Protein AF-0000000067865028 (afdb_homodimer)

Foldseek 3Di:
DWQKWWAQFWAWDDDPDIATQAGGETDTDHFLFFEEEAEDPSLCPVVVLCCRLVVDPTPDTWMDGRNDTPPPDDPVRSLVCNLQAEFEAEQVLPADQVAFLLVSLCVSVVVVVDDDDPVLSVLSCVLCVLLPNNVRRRPGCVPDDPLNSLSSSVSSRCSNPHQEYEYEASCVPDDPVSVVVVLVSVVVCSVVSSHHYYYYDHDVVSRLVGQWYWYGGSNYTDDIDGD/DWQKWWAQFWAWDDDPDIATQAGGETDTDHFLFFAEEAEDPSLCPVVVLCCRLVVDPTPDTWMDGRNDTPPPDDPVRSLVCNLQAEFEAEQVLPADQVAFLLVSLCVSVVVVVDDDDPVLSVLSCVLCVLLPNNVRRRPGCVPDDPLNSLSSSVSSRCSNPHQEYEYEASCVPHDPVSVVVVLVSVVVCSVVSSHHYYYYDHDVVSRLVGQWYWYGGSNYTDDIDGD

pLDDT: mean 95.19, std 3.6, range [80.69, 98.75]

Sequence (454 aa):
MSALELKNITKVYGEKVKTKVLNNTDLTINEGEFVSIIGQSGSGKSTLLNIMGTLSKGSSGTLYINGINVEGMNKNELADLRNSELGFIFQFHYLLPEFTVIENILMPYSISGKKVNKEILERANELIDLVGLTKVKNNMATDLSGGQQQRAAIARALINSPKIILADEPTGNLDSNTTNDIYNLLRDINKKYNTTFVIITHDNRIAEKADRVIEVLDGNIIKDYLNMSALELKNITKVYGEKVKTKVLNNTDLTINEGEFVSIIGQSGSGKSTLLNIMGTLSKGSSGTLYINGINVEGMNKNELADLRNSELGFIFQFHYLLPEFTVIENILMPYSISGKKVNKEILERANELIDLVGLTKVKNNMATDLSGGQQQRAAIARALINSPKIILADEPTGNLDSNTTNDIYNLLRDINKKYNTTFVIITHDNRIAEKADRVIEVLDGNIIKDYLN

Nearest PDB structures (foldseek):
  2olj-assembly1_A  TM=9.353E-01  e=1.649E-23  Geobacillus stearothermophilus
  4yms-assembly1_J  TM=9.196E-01  e=3.882E-22  Caldanaerobacter subterraneus subsp. tengcongensis MB4
  4wbs-assembly2_B  TM=8.654E-01  e=1.212E-18  Paraburkholderia phymatum STM815
  6hs3-assembly1_B  TM=8.437E-01  e=6.061E-18  Burkholderia pseudomallei
  1jj7-assembly1_A  TM=8.089E-01  e=1.670E-17  Homo sapiens

InterPro domains:
  IPR003439 ABC transporter-like, ATP-binding domain [PF00005] (22-171)
  IPR003439 ABC transporter-like, ATP-binding domain [PS50893] (4-226)
  IPR003593 AAA+ ATPase domain [SM00382] (31-220)
  IPR017871 ABC transporter-like, conserved site [PS00211] (144-158)
  IPR017911 MacB-like, ATP-binding domain [cd03255] (4-221)
  IPR027417 P-loop containing nucleoside triphosphate hydrolase [G3DSA:3.40.50.300] (1-225)
  IPR027417 P-loop containing nucleoside triphosphate hydrolase [SSF52540] (4-223)

Organism: NCBI:txid29363

Secondary structure (DSSP, 8-state):
-EEEEEEEEEEEE-SSS-EEEEEEEEEEEETT-EEEEEE-TTSSHHHHHHHHTTSS--SEEEEEETTEE-TT--HHHHHHHHHHHEEEEETT----TTSBHHHHHHHHHHHTT----HHHHHHHHHHHHHTT-GGGTTSBGGGS-HHHHHHHHHHHHHTT--SEEEEESTTTTS-HHHHHHHHHHHHHHHHHH--EEEEE-S-HHHHTTSSEEEEEETTEEEEEEE-/-EEEEEEEEEEEE-SSS-EEEEEEEEEEEETT-EEEEEE-TTSSHHHHHHHHTTSS--SEEEEEETTEE-TT--HHHHHHHHHHHEEEEETT----TTSBHHHHHHHHHHHTT----HHHHHHHHHHHHHTT-GGGTTSBGGGS-HHHHHHHHHHHHHTT--SEEEEESTTTTS-HHHHHHHHHHHHHHHHHH--EEEEE-S-HHHHTTSSEEEEEETTEEEEEEE-

Radius of gyration: 22.9 Å; Cα contacts (8 Å, |Δi|>4): 956; chains: 2; bounding box: 56×66×49 Å

Structure (mmCIF, N/CA/C/O backbone):
data_AF-0000000067865028-model_v1
#
loop_
_entity.id
_entity.type
_entity.pdbx_description
1 polymer 'Lipoprotein ABC transporter ATP-binding protein'
#
loop_
_atom_site.group_PDB
_atom_site.id
_atom_site.type_symbol
_atom_site.label_atom_id
_atom_site.label_alt_id
_atom_site.label_comp_id
_atom_site.label_asym_id
_atom_site.label_entity_id
_atom_site.label_seq_id
_atom_site.pdbx_PDB_ins_code
_atom_site.Cartn_x
_atom_site.Cartn_y
_atom_site.Cartn_z
_atom_site.occupancy
_atom_site.B_iso_or_equiv
_atom_site.auth_seq_id
_atom_site.auth_comp_id
_atom_site.auth_asym_id
_atom_site.auth_atom_id
_atom_site.pdbx_PDB_model_num
ATOM 1 N N . MET A 1 1 ? 1.889 -25.969 -21.438 1 91.56 1 MET A N 1
ATOM 2 C CA . MET A 1 1 ? 3.172 -25.297 -21.234 1 91.56 1 MET A CA 1
ATOM 3 C C . MET A 1 1 ? 3.324 -24.812 -19.797 1 91.56 1 MET A C 1
ATOM 5 O O . MET A 1 1 ? 2.336 -24.469 -19.156 1 91.56 1 MET A O 1
ATOM 9 N N . SER A 1 2 ? 4.547 -24.906 -19.297 1 96.69 2 SER A N 1
ATOM 10 C CA . SER A 1 2 ? 4.777 -24.547 -17.906 1 96.69 2 SER A CA 1
ATOM 11 C C . SER A 1 2 ? 4.758 -23.031 -17.703 1 96.69 2 SER A C 1
ATOM 13 O O .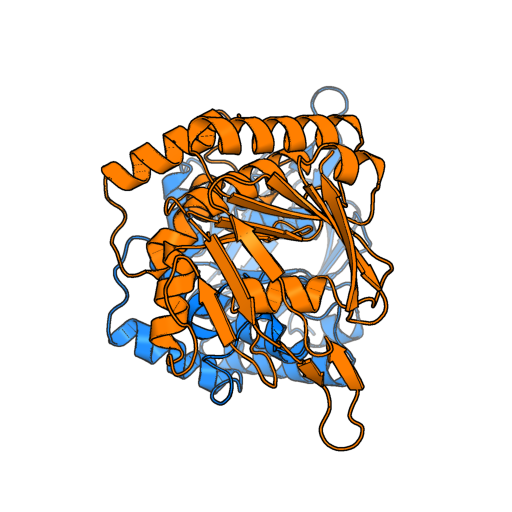 SER A 1 2 ? 5.367 -22.297 -18.484 1 96.69 2 SER A O 1
ATOM 15 N N . ALA A 1 3 ? 3.963 -22.641 -16.812 1 98.12 3 ALA A N 1
ATOM 16 C CA . ALA A 1 3 ? 3.955 -21.219 -16.438 1 98.12 3 ALA A CA 1
ATOM 17 C C . ALA A 1 3 ? 5.066 -20.906 -15.445 1 98.12 3 ALA A C 1
ATOM 19 O O . ALA A 1 3 ? 5.742 -19.875 -15.562 1 98.12 3 ALA A O 1
ATOM 20 N N . LEU A 1 4 ? 5.246 -21.828 -14.477 1 98.44 4 LEU A N 1
ATOM 21 C CA . LEU A 1 4 ? 6.285 -21.734 -13.461 1 98.44 4 LEU A CA 1
ATOM 22 C C . LEU A 1 4 ? 7.031 -23.062 -13.328 1 98.44 4 LEU A C 1
ATOM 24 O O . LEU A 1 4 ? 6.414 -24.125 -13.344 1 98.44 4 LEU A O 1
ATOM 28 N N . GLU A 1 5 ? 8.328 -22.938 -13.289 1 98.44 5 GLU A N 1
ATOM 29 C CA . GLU A 1 5 ? 9.148 -24.109 -13.031 1 98.44 5 GLU A CA 1
ATOM 30 C C . GLU A 1 5 ? 10.242 -23.812 -12.016 1 98.44 5 GLU A C 1
ATOM 32 O O . GLU A 1 5 ? 11.102 -22.969 -12.258 1 98.44 5 GLU A O 1
ATOM 37 N N . LEU A 1 6 ? 10.18 -24.453 -10.898 1 98 6 LEU A N 1
ATOM 38 C CA . LEU A 1 6 ? 11.227 -24.438 -9.883 1 98 6 LEU A CA 1
ATOM 39 C C . LEU A 1 6 ? 12.055 -25.719 -9.93 1 98 6 LEU A C 1
ATOM 41 O O . LEU A 1 6 ? 11.508 -26.812 -9.875 1 98 6 LEU A O 1
ATOM 45 N N . LYS A 1 7 ? 13.289 -25.531 -10.078 1 97.81 7 LYS A N 1
ATOM 46 C CA . LYS A 1 7 ? 14.211 -26.656 -10.125 1 97.81 7 LYS A CA 1
ATOM 47 C C . LYS A 1 7 ? 15.227 -26.594 -8.984 1 97.81 7 LYS A C 1
ATOM 49 O O . LYS A 1 7 ? 16.109 -25.734 -8.984 1 97.81 7 LYS A O 1
ATOM 54 N N . ASN A 1 8 ? 15.117 -27.5 -8.055 1 97.38 8 ASN A N 1
ATOM 55 C CA . ASN A 1 8 ? 16.047 -27.656 -6.941 1 97.38 8 ASN A CA 1
ATOM 56 C C . ASN A 1 8 ? 16.219 -26.359 -6.168 1 97.38 8 ASN A C 1
ATOM 58 O O . ASN A 1 8 ? 17.344 -25.938 -5.887 1 97.38 8 ASN A O 1
ATOM 62 N N . ILE A 1 9 ? 15.164 -25.734 -5.832 1 97.25 9 ILE A N 1
ATOM 63 C CA . ILE A 1 9 ? 15.219 -24.438 -5.156 1 97.25 9 ILE A CA 1
ATOM 64 C C . ILE A 1 9 ? 15.5 -24.656 -3.67 1 97.25 9 ILE A C 1
ATOM 66 O O . ILE A 1 9 ? 14.797 -25.42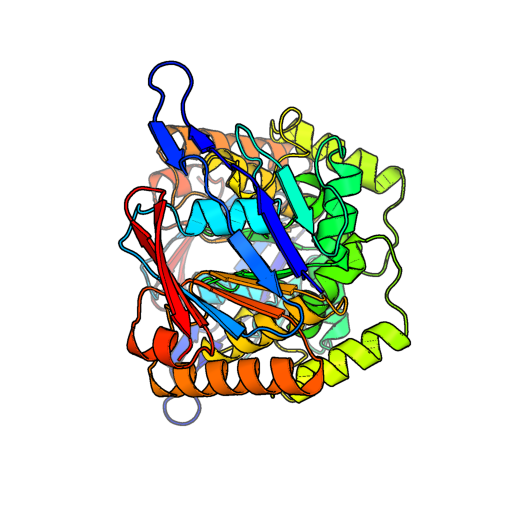2 -3.004 1 97.25 9 ILE A O 1
ATOM 70 N N . THR A 1 10 ? 16.5 -24.031 -3.244 1 97.12 10 THR A N 1
ATOM 71 C CA . THR A 1 10 ? 16.812 -24 -1.821 1 97.12 10 THR A CA 1
ATOM 72 C C . THR A 1 10 ? 16.844 -22.547 -1.321 1 97.12 10 THR A C 1
ATOM 74 O O . THR A 1 10 ? 17.25 -21.641 -2.059 1 97.12 10 THR A O 1
ATOM 77 N N . LYS A 1 11 ? 16.359 -22.312 -0.129 1 96.75 11 LYS A N 1
ATOM 78 C CA . LYS A 1 11 ? 16.453 -21 0.504 1 96.75 11 LYS A CA 1
ATOM 79 C C . LYS A 1 11 ? 16.984 -21.125 1.933 1 96.75 11 LYS A C 1
ATOM 81 O O . LYS A 1 11 ? 16.391 -21.828 2.756 1 96.75 11 LYS A O 1
ATOM 86 N N . VAL A 1 12 ? 18.031 -20.484 2.135 1 94.81 12 VAL A N 1
ATOM 87 C CA . VAL A 1 12 ? 18.656 -20.438 3.455 1 94.81 12 VAL A CA 1
ATOM 88 C C . VAL A 1 12 ? 18.734 -19 3.939 1 94.81 12 VAL A C 1
ATOM 90 O O . VAL A 1 12 ? 19.156 -18.109 3.195 1 94.81 12 VAL A O 1
ATOM 93 N N . TYR A 1 13 ? 18.188 -18.75 5.129 1 89.38 13 TYR A N 1
ATOM 94 C CA . TYR A 1 13 ? 18.297 -17.438 5.742 1 89.38 13 TYR A CA 1
ATOM 95 C C . TYR A 1 13 ? 19.359 -17.422 6.82 1 89.38 13 TYR A C 1
ATOM 97 O O . TYR A 1 13 ? 19.609 -18.438 7.477 1 89.38 13 TYR A O 1
ATOM 105 N N . GLY A 1 14 ? 19.938 -16.219 7.066 1 85 14 GLY A N 1
ATOM 106 C CA . GLY A 1 14 ? 20.875 -16.047 8.172 1 85 14 GLY A CA 1
ATOM 107 C C . GLY A 1 14 ? 22.328 -16.047 7.734 1 85 14 GLY A C 1
ATOM 108 O O . GLY A 1 14 ? 22.672 -16.656 6.715 1 85 14 GLY A O 1
ATOM 109 N N . GLU A 1 15 ? 23.172 -15.281 8.43 1 81.06 15 GLU A N 1
ATOM 110 C CA . GLU A 1 15 ? 24.609 -15.25 8.172 1 81.06 15 GLU A CA 1
ATOM 111 C C . GLU A 1 15 ? 25.359 -16.156 9.148 1 81.06 15 GLU A C 1
ATOM 113 O O . GLU A 1 15 ? 26 -17.125 8.742 1 81.06 15 GLU A O 1
ATOM 118 N N . LYS A 1 16 ? 25.141 -15.906 10.477 1 81.19 16 LYS A N 1
ATOM 119 C CA . LYS A 1 16 ? 25.828 -16.688 11.5 1 81.19 16 LYS A CA 1
ATOM 120 C C . LYS A 1 16 ? 25.109 -17.984 11.789 1 81.19 16 LYS A C 1
ATOM 122 O O . LYS A 1 16 ? 25.703 -19.062 11.75 1 81.19 16 LYS A O 1
ATOM 127 N N . VAL A 1 17 ? 23.844 -17.906 11.969 1 86.25 17 VAL A N 1
ATOM 128 C CA . VAL A 1 17 ? 22.984 -19.078 12.148 1 86.25 17 VAL A CA 1
ATOM 129 C C . VAL A 1 17 ? 22.125 -19.266 10.898 1 86.25 17 VAL A C 1
ATOM 131 O O . VAL A 1 17 ? 21.234 -18.453 10.617 1 86.25 17 VAL A O 1
ATOM 134 N N . LYS A 1 18 ? 22.422 -20.375 10.164 1 89.31 18 LYS A N 1
ATOM 135 C CA . LYS A 1 18 ? 21.734 -20.641 8.898 1 89.31 18 LYS A CA 1
ATOM 136 C C . LYS A 1 18 ? 20.484 -21.469 9.117 1 89.31 18 LYS A C 1
ATOM 138 O O . LYS A 1 18 ? 20.516 -22.484 9.828 1 89.31 18 LYS A O 1
ATOM 143 N N . THR A 1 19 ? 19.328 -21.016 8.672 1 90.81 19 THR A N 1
ATOM 144 C CA . THR A 1 19 ? 18.062 -21.734 8.703 1 90.81 19 THR A CA 1
ATOM 145 C C . THR A 1 19 ? 17.578 -22.047 7.289 1 90.81 19 THR A C 1
ATOM 147 O O . THR A 1 19 ? 17.328 -21.141 6.496 1 90.81 19 THR A O 1
ATOM 150 N N . LYS A 1 20 ? 17.578 -23.312 7.059 1 92.56 20 LYS A N 1
ATOM 151 C CA . LYS A 1 20 ? 17.078 -23.75 5.754 1 92.56 20 LYS A CA 1
ATOM 152 C C . LYS A 1 20 ? 15.555 -23.75 5.723 1 92.56 20 LYS A C 1
ATOM 154 O O . LYS A 1 20 ? 14.922 -24.531 6.441 1 92.56 20 LYS A O 1
ATOM 159 N N . VAL A 1 21 ? 14.922 -22.938 4.793 1 95.38 21 VAL A N 1
ATOM 160 C CA . VAL A 1 21 ? 13.477 -22.75 4.77 1 95.38 21 VAL A CA 1
ATOM 161 C C . VAL A 1 21 ? 12.875 -23.547 3.615 1 95.38 21 VAL A C 1
ATOM 163 O O . VAL A 1 21 ? 11.742 -24.031 3.713 1 95.38 21 VAL A O 1
ATOM 166 N N . LEU A 1 22 ? 13.547 -23.641 2.527 1 96.62 22 LEU A N 1
ATOM 167 C CA . LEU A 1 22 ? 13.188 -24.5 1.404 1 96.62 22 LEU A CA 1
ATOM 168 C C . LEU A 1 22 ? 14.336 -25.453 1.062 1 96.62 22 LEU A C 1
ATOM 170 O O . LEU A 1 22 ? 15.5 -25.047 1.055 1 96.62 22 LEU A O 1
ATOM 174 N N . ASN A 1 23 ? 13.992 -26.656 0.768 1 96.12 23 ASN A N 1
ATOM 175 C CA . ASN A 1 23 ? 14.992 -27.703 0.607 1 96.12 23 ASN A CA 1
ATOM 176 C C . ASN A 1 23 ? 14.867 -28.391 -0.75 1 96.12 23 ASN A C 1
ATOM 178 O O . ASN A 1 23 ? 14.156 -29.391 -0.886 1 96.12 23 ASN A O 1
ATOM 182 N N . ASN A 1 24 ? 15.656 -27.922 -1.681 1 95.88 24 ASN A N 1
ATOM 183 C CA . ASN A 1 24 ? 15.719 -28.531 -3.006 1 95.88 24 ASN A CA 1
ATOM 184 C C . ASN A 1 24 ? 14.328 -28.797 -3.57 1 95.88 24 ASN A C 1
ATOM 186 O O . ASN A 1 24 ? 14.023 -29.922 -3.986 1 95.88 24 ASN A O 1
ATOM 190 N N . THR A 1 25 ? 13.562 -27.828 -3.574 1 96.62 25 THR A N 1
ATOM 191 C CA . THR A 1 25 ? 12.148 -27.938 -3.936 1 96.62 25 THR A CA 1
ATOM 192 C C . THR A 1 25 ? 11.977 -27.891 -5.449 1 96.62 25 THR A C 1
ATOM 194 O O . THR A 1 25 ? 12.484 -26.969 -6.105 1 96.62 25 THR A O 1
ATOM 197 N N . ASP A 1 26 ? 11.352 -28.922 -5.98 1 97.75 26 ASP A N 1
ATOM 198 C CA . ASP A 1 26 ? 10.93 -28.953 -7.379 1 97.75 26 ASP A CA 1
ATOM 199 C C . ASP A 1 26 ? 9.422 -28.766 -7.5 1 97.75 26 ASP A C 1
ATOM 201 O O . ASP A 1 26 ? 8.648 -29.375 -6.746 1 97.75 26 ASP A O 1
ATOM 205 N N . LEU A 1 27 ? 9.055 -27.922 -8.43 1 98.12 27 LEU A N 1
ATOM 206 C CA . LEU A 1 27 ? 7.629 -27.688 -8.633 1 98.12 27 LEU A CA 1
ATOM 207 C C . LEU A 1 27 ? 7.363 -27.125 -10.023 1 98.12 27 LEU A C 1
ATOM 209 O O . LEU A 1 27 ? 8.078 -26.219 -10.484 1 98.12 27 LEU A O 1
ATOM 213 N N . THR A 1 28 ? 6.418 -27.688 -10.695 1 98.44 28 THR A N 1
ATOM 214 C CA . THR A 1 28 ? 5.977 -27.188 -11.992 1 98.44 28 THR A CA 1
ATOM 215 C C . THR A 1 28 ? 4.484 -26.844 -11.969 1 98.44 28 THR A C 1
ATOM 217 O O . THR A 1 28 ? 3.676 -27.656 -11.508 1 98.44 28 THR A O 1
ATOM 220 N N . ILE A 1 29 ? 4.168 -25.688 -12.336 1 98.5 29 ILE A N 1
ATOM 221 C CA . ILE A 1 29 ? 2.785 -25.266 -12.508 1 98.5 29 ILE A CA 1
ATOM 222 C C . ILE A 1 29 ? 2.533 -24.922 -13.977 1 98.5 29 ILE A C 1
ATOM 224 O O . ILE A 1 29 ? 3.285 -24.141 -14.57 1 98.5 29 ILE A O 1
ATOM 228 N N . ASN A 1 30 ? 1.466 -25.438 -14.508 1 98.25 30 ASN A N 1
ATOM 229 C CA . ASN A 1 30 ? 1.188 -25.25 -15.93 1 98.25 30 ASN A CA 1
ATOM 230 C C . ASN A 1 30 ? 0.283 -24.047 -16.172 1 98.25 30 ASN A C 1
ATOM 232 O O . ASN A 1 30 ? -0.37 -23.562 -15.25 1 98.25 30 ASN A O 1
ATOM 236 N N . GLU A 1 31 ? 0.324 -23.625 -17.422 1 98 31 GLU A N 1
ATOM 237 C CA . GLU A 1 31 ? -0.493 -22.484 -17.828 1 98 31 GLU A CA 1
ATOM 238 C C . GLU A 1 31 ? -1.977 -22.766 -17.594 1 98 31 GLU A C 1
ATOM 240 O O . GLU A 1 31 ? -2.471 -23.844 -17.938 1 98 31 GLU A O 1
ATOM 245 N N . GLY A 1 32 ? -2.621 -21.781 -16.969 1 98 32 GLY A N 1
ATOM 246 C CA . GLY A 1 32 ? -4.062 -21.844 -16.797 1 98 32 GLY A CA 1
ATOM 247 C C . GLY A 1 32 ? -4.492 -22.609 -15.562 1 98 32 GLY A C 1
ATOM 248 O O . GLY A 1 32 ? -5.676 -22.641 -15.227 1 98 32 GLY A O 1
ATOM 249 N N . GLU A 1 33 ? -3.541 -23.125 -14.828 1 98.38 33 GLU A N 1
ATOM 250 C CA . GLU A 1 33 ? -3.891 -23.891 -13.633 1 98.38 33 GLU A CA 1
ATOM 251 C C . GLU A 1 33 ? -4.371 -22.969 -12.508 1 98.38 33 GLU A C 1
ATOM 253 O O . GLU A 1 33 ? -3.961 -21.812 -12.43 1 98.38 33 GLU A O 1
ATOM 258 N N . PHE A 1 34 ? -5.246 -23.516 -11.781 1 98.44 34 PHE A N 1
ATOM 259 C CA . PHE A 1 34 ? -5.707 -22.938 -10.523 1 98.44 34 PHE A CA 1
ATOM 260 C C . PHE A 1 34 ? -5.289 -23.797 -9.336 1 98.44 34 PHE A C 1
ATOM 262 O O . PHE A 1 34 ? -5.949 -24.781 -9.016 1 98.44 34 PHE A O 1
ATOM 269 N N . VAL A 1 35 ? -4.18 -23.344 -8.664 1 98.38 35 VAL A N 1
ATOM 270 C CA . VAL A 1 35 ? -3.49 -24.188 -7.695 1 98.38 35 VAL A CA 1
ATOM 271 C C . VAL A 1 35 ? -3.531 -23.531 -6.316 1 98.38 35 VAL A C 1
ATOM 273 O O . VAL A 1 35 ? -3.369 -22.312 -6.191 1 98.38 35 VAL A O 1
ATOM 276 N N . SER A 1 36 ? -3.721 -24.344 -5.293 1 98.06 36 SER A N 1
ATOM 277 C CA . SER A 1 36 ? -3.58 -23.891 -3.912 1 98.06 36 SER A CA 1
ATOM 278 C C . SER A 1 36 ? -2.361 -24.516 -3.244 1 98.06 36 SER A C 1
ATOM 280 O O . SER A 1 36 ? -2.053 -25.688 -3.482 1 98.06 36 SER A O 1
ATOM 282 N N . ILE A 1 37 ? -1.698 -23.766 -2.484 1 97.88 37 ILE A N 1
ATOM 283 C CA . ILE A 1 37 ? -0.608 -24.234 -1.641 1 97.88 37 ILE A CA 1
ATOM 284 C C . ILE A 1 37 ? -1 -24.109 -0.17 1 97.88 37 ILE A C 1
ATOM 286 O O . ILE A 1 37 ? -1.353 -23.031 0.293 1 97.88 37 ILE A O 1
ATOM 290 N N . ILE A 1 38 ? -0.901 -25.172 0.559 1 97.5 38 ILE A N 1
ATOM 291 C CA . ILE A 1 38 ? -1.279 -25.188 1.968 1 97.5 38 ILE A CA 1
ATOM 292 C C . ILE A 1 38 ? -0.119 -25.719 2.811 1 97.5 38 ILE A C 1
ATOM 294 O O . ILE A 1 38 ? 0.831 -26.297 2.277 1 97.5 38 ILE A O 1
ATOM 298 N N . GLY A 1 39 ? -0.216 -25.453 4.062 1 94.56 39 GLY A N 1
ATOM 299 C CA . GLY A 1 39 ? 0.789 -25.859 5.035 1 94.56 39 GLY A CA 1
ATOM 300 C C . GLY A 1 39 ? 0.711 -25.062 6.332 1 94.56 39 GLY A C 1
ATOM 301 O O . GLY A 1 39 ? 0.032 -24.047 6.402 1 94.56 39 GLY A O 1
ATOM 302 N N . GLN A 1 40 ? 1.417 -25.516 7.281 1 91.38 40 GLN A N 1
ATOM 303 C CA . GLN A 1 40 ? 1.402 -24.859 8.586 1 91.38 40 GLN A CA 1
ATOM 304 C C . GLN A 1 40 ? 2.182 -23.547 8.547 1 91.38 40 GLN A C 1
ATOM 306 O O . GLN A 1 40 ? 2.922 -23.297 7.594 1 91.38 40 GLN A O 1
ATOM 311 N N . SER A 1 41 ? 1.872 -22.703 9.5 1 90.06 41 SER A N 1
ATOM 312 C CA . SER A 1 41 ? 2.66 -21.484 9.633 1 90.06 41 SER A CA 1
ATOM 313 C C . SER A 1 41 ? 4.148 -21.797 9.734 1 90.06 41 SER A C 1
ATOM 315 O O . SER A 1 41 ? 4.543 -22.719 10.438 1 90.06 41 SER A O 1
ATOM 317 N N . GLY A 1 42 ? 4.914 -21.094 9 1 89.62 42 GLY A N 1
ATOM 318 C CA . GLY A 1 42 ? 6.355 -21.281 9.047 1 89.62 42 GLY A CA 1
ATOM 319 C C . GLY A 1 42 ? 6.832 -22.422 8.156 1 89.62 42 GLY A C 1
ATOM 320 O O . GLY A 1 42 ? 8.023 -22.719 8.125 1 89.62 42 GLY A O 1
ATOM 321 N N . SER A 1 43 ? 5.988 -22.953 7.363 1 92.5 43 SER A N 1
ATOM 322 C CA . SER A 1 43 ? 6.359 -24.141 6.586 1 92.5 43 SER A CA 1
ATOM 323 C C . SER A 1 43 ? 7.137 -23.75 5.336 1 92.5 43 SER A C 1
ATOM 325 O O . SER A 1 43 ? 7.707 -24.609 4.66 1 92.5 43 SER A O 1
ATOM 327 N N . GLY A 1 44 ? 7.121 -22.453 4.996 1 93.19 44 GLY A N 1
ATOM 328 C CA . GLY A 1 44 ? 7.875 -22 3.836 1 93.19 44 GLY A CA 1
ATOM 329 C C . GLY A 1 44 ? 6.992 -21.562 2.684 1 93.19 44 GLY A C 1
ATOM 330 O O . GLY A 1 44 ? 7.492 -21.203 1.614 1 93.19 44 GLY A O 1
ATOM 331 N N . LYS A 1 45 ? 5.703 -21.531 2.857 1 95.19 45 LYS A N 1
ATOM 332 C CA . LYS A 1 45 ? 4.766 -21.203 1.791 1 95.19 45 LYS A CA 1
ATOM 333 C C . LYS A 1 45 ? 5.027 -19.797 1.246 1 95.19 45 LYS A C 1
ATOM 335 O O . LYS A 1 45 ? 5.141 -19.609 0.033 1 95.19 45 LYS A O 1
ATOM 340 N N . SER A 1 46 ? 5.109 -18.859 2.205 1 93.88 46 SER A N 1
ATOM 341 C CA . SER A 1 46 ? 5.324 -17.469 1.778 1 93.88 46 SER A CA 1
ATOM 342 C C . SER A 1 46 ? 6.691 -17.297 1.122 1 93.88 46 SER A C 1
ATOM 344 O O . SER A 1 46 ? 6.832 -16.547 0.159 1 93.88 46 SER A O 1
ATOM 346 N N . THR A 1 47 ? 7.711 -17.969 1.62 1 94.69 47 THR A N 1
ATOM 347 C CA . THR A 1 47 ? 9.023 -17.953 0.995 1 94.69 47 THR A CA 1
ATOM 348 C C . THR A 1 47 ? 8.961 -18.516 -0.425 1 94.69 47 THR A C 1
ATOM 350 O O . THR A 1 47 ? 9.516 -17.938 -1.354 1 94.69 47 THR A O 1
ATOM 353 N N . LEU A 1 48 ? 8.242 -19.625 -0.514 1 96.75 48 LEU A N 1
ATOM 354 C CA . LEU A 1 48 ? 8.055 -20.25 -1.822 1 96.75 48 LEU A CA 1
ATOM 355 C C . LEU A 1 48 ? 7.363 -19.281 -2.787 1 96.75 48 LEU A C 1
ATOM 357 O O . LEU A 1 48 ? 7.832 -19.078 -3.908 1 96.75 48 LEU A O 1
ATOM 361 N N . LEU A 1 49 ? 6.293 -18.672 -2.379 1 96.56 49 LEU A N 1
ATOM 362 C CA . LEU A 1 49 ? 5.566 -17.719 -3.211 1 96.56 49 LEU A CA 1
ATOM 363 C C . LEU A 1 49 ? 6.438 -16.516 -3.562 1 96.56 49 LEU A C 1
ATOM 365 O O . LEU A 1 49 ? 6.434 -16.047 -4.703 1 96.56 49 LEU A O 1
ATOM 369 N N . ASN A 1 50 ? 7.184 -16.047 -2.631 1 96.19 50 ASN A N 1
ATOM 370 C CA . ASN A 1 50 ? 8.055 -14.898 -2.867 1 96.19 50 ASN A CA 1
ATOM 371 C C . ASN A 1 50 ? 9.133 -15.211 -3.906 1 96.19 50 ASN A C 1
ATOM 373 O O . ASN A 1 50 ? 9.492 -14.359 -4.719 1 96.19 50 ASN A O 1
ATOM 377 N N . ILE A 1 51 ? 9.602 -16.391 -3.855 1 96.56 51 ILE A N 1
ATOM 378 C CA . ILE A 1 51 ? 10.594 -16.797 -4.84 1 96.56 51 ILE A CA 1
ATOM 379 C C . ILE A 1 51 ? 9.93 -16.922 -6.215 1 96.56 51 ILE A C 1
ATOM 381 O O . ILE A 1 51 ? 10.445 -16.391 -7.203 1 96.56 51 ILE A O 1
ATOM 385 N N . MET A 1 52 ? 8.727 -17.547 -6.234 1 97.44 52 MET A N 1
ATOM 386 C CA . MET A 1 52 ? 7.977 -17.656 -7.484 1 97.44 52 MET A CA 1
ATOM 387 C C . MET A 1 52 ? 7.715 -16.281 -8.078 1 97.44 52 MET A C 1
ATOM 389 O O . MET A 1 52 ? 7.738 -16.109 -9.297 1 97.44 52 MET A O 1
ATOM 393 N N . GLY A 1 53 ? 7.52 -15.336 -7.23 1 97.25 53 GLY A N 1
ATOM 394 C CA . GLY A 1 53 ? 7.164 -13.984 -7.648 1 97.25 53 GLY A CA 1
ATOM 395 C C . GLY A 1 53 ? 8.375 -13.094 -7.848 1 97.25 53 GLY A C 1
ATOM 396 O O . GLY A 1 53 ? 8.227 -11.906 -8.148 1 97.25 53 GLY A O 1
ATOM 397 N N . THR A 1 54 ? 9.562 -13.594 -7.59 1 96.44 54 THR A N 1
ATOM 398 C CA . THR A 1 54 ? 10.828 -12.883 -7.695 1 96.44 54 THR A CA 1
ATOM 399 C C . THR A 1 54 ? 10.891 -11.742 -6.68 1 96.44 54 THR A C 1
ATOM 401 O O . THR A 1 54 ? 11.609 -10.766 -6.891 1 96.44 54 THR A O 1
ATOM 404 N N . LEU A 1 55 ? 10.094 -11.852 -5.68 1 95.06 55 LEU A N 1
ATOM 405 C CA . LEU A 1 55 ? 10.195 -10.914 -4.562 1 95.06 55 LEU A CA 1
ATOM 406 C C . LEU A 1 55 ? 11.406 -11.234 -3.691 1 95.06 55 LEU A C 1
ATOM 408 O O . LEU A 1 55 ? 11.852 -10.383 -2.918 1 95.06 55 LEU A O 1
ATOM 412 N N . SER A 1 56 ? 11.852 -12.469 -3.812 1 93.06 56 SER A N 1
ATOM 413 C CA . SER A 1 56 ? 13.062 -12.969 -3.18 1 93.06 56 SER A CA 1
ATOM 414 C C . SER A 1 56 ? 13.789 -13.969 -4.078 1 93.06 56 SER A C 1
ATOM 416 O O . SER A 1 56 ? 13.18 -14.562 -4.973 1 93.06 56 SER A O 1
ATOM 418 N N . LYS A 1 57 ? 15.062 -14.07 -3.785 1 92.62 57 LYS A N 1
ATOM 419 C CA . LYS A 1 57 ? 15.852 -15.031 -4.551 1 92.62 57 LYS A CA 1
ATOM 420 C C . LYS A 1 57 ? 16.156 -16.281 -3.725 1 92.62 57 LYS A C 1
ATOM 422 O O . LYS A 1 57 ? 16.453 -16.188 -2.537 1 92.62 57 LYS A O 1
ATOM 427 N N . GLY A 1 58 ? 16.078 -17.375 -4.414 1 94 58 GLY A N 1
ATOM 428 C CA . GLY A 1 58 ? 16.562 -18.594 -3.77 1 94 58 GLY A CA 1
ATOM 429 C C . GLY A 1 58 ? 18.062 -18.578 -3.541 1 94 58 GLY A C 1
ATOM 430 O O . GLY A 1 58 ? 18.797 -17.875 -4.234 1 94 58 GLY A O 1
ATOM 431 N N . SER A 1 59 ? 18.469 -19.375 -2.551 1 95.31 59 SER A N 1
ATOM 432 C CA . SER A 1 59 ? 19.891 -19.516 -2.299 1 95.31 59 SER A CA 1
ATOM 433 C C . SER A 1 59 ? 20.562 -20.359 -3.383 1 95.31 59 SER A C 1
ATOM 435 O O . SER A 1 59 ? 21.734 -20.141 -3.703 1 95.31 59 SER A O 1
ATOM 437 N N . SER A 1 60 ? 19.844 -21.281 -3.873 1 95.94 60 SER A N 1
ATOM 438 C CA . SER A 1 60 ? 20.266 -22.094 -5.008 1 95.94 60 SER A CA 1
ATOM 439 C C . SER A 1 60 ? 19.078 -22.625 -5.797 1 95.94 60 SER A C 1
ATOM 441 O O . SER A 1 60 ? 17.922 -22.469 -5.379 1 95.94 60 SER A O 1
ATOM 443 N N . GLY A 1 61 ? 19.406 -23.141 -7.027 1 97 61 GLY A N 1
ATOM 444 C CA . GLY A 1 61 ? 18.359 -23.641 -7.91 1 97 61 GLY A CA 1
ATOM 445 C C . GLY A 1 61 ? 18 -22.656 -9.023 1 97 61 GLY A C 1
ATOM 446 O O . GLY A 1 61 ? 18.672 -21.641 -9.195 1 97 61 GLY A O 1
ATOM 447 N N . THR A 1 62 ? 16.984 -23.141 -9.797 1 97.31 62 THR A N 1
ATOM 448 C CA . THR A 1 62 ? 16.625 -22.328 -10.953 1 97.31 62 THR A CA 1
ATOM 449 C C . THR A 1 62 ? 15.109 -22.141 -11.031 1 97.31 62 THR A C 1
ATOM 451 O O . THR A 1 62 ? 14.352 -23.094 -10.781 1 97.31 62 THR A O 1
ATOM 454 N N . LEU A 1 63 ? 14.742 -20.938 -11.336 1 98.06 63 LEU A N 1
ATOM 455 C CA . LEU A 1 63 ? 13.336 -20.594 -11.539 1 98.06 63 LEU A CA 1
ATOM 456 C C . LEU A 1 63 ? 13.078 -20.203 -12.984 1 98.06 63 LEU A C 1
ATOM 458 O O . LEU A 1 63 ? 13.836 -19.422 -13.57 1 98.06 63 LEU A O 1
ATOM 462 N N . TYR A 1 64 ? 12.07 -20.781 -13.555 1 98.12 64 TYR A N 1
ATOM 463 C CA . TYR A 1 64 ? 11.586 -20.375 -14.867 1 98.12 64 TYR A CA 1
ATOM 464 C C . TYR A 1 64 ? 10.18 -19.797 -14.766 1 98.12 64 TYR A C 1
ATOM 466 O O . TYR A 1 64 ? 9.297 -20.391 -14.133 1 98.12 64 TYR A O 1
ATOM 474 N N . ILE A 1 65 ? 9.969 -18.656 -15.375 1 98.06 65 ILE A N 1
ATOM 475 C CA . ILE A 1 65 ? 8.664 -18 -15.469 1 98.06 65 ILE A CA 1
ATOM 476 C C . ILE A 1 65 ? 8.258 -17.875 -16.938 1 98.06 65 ILE A C 1
ATOM 478 O O . ILE A 1 65 ? 8.875 -17.125 -17.688 1 98.06 65 ILE A O 1
ATOM 482 N N . ASN A 1 66 ? 7.277 -18.562 -17.281 1 95.75 66 ASN A N 1
ATOM 483 C CA . ASN A 1 66 ? 6.832 -18.594 -18.672 1 95.75 66 ASN A CA 1
ATOM 484 C C . ASN A 1 66 ? 7.977 -18.938 -19.625 1 95.75 66 ASN A C 1
ATOM 486 O O . ASN A 1 66 ? 8.18 -18.25 -20.625 1 95.75 66 ASN A O 1
ATOM 490 N N . GLY A 1 67 ? 8.766 -19.828 -19.188 1 95.12 67 GLY A N 1
ATOM 491 C CA . GLY A 1 67 ? 9.852 -20.328 -20.016 1 95.12 67 GLY A CA 1
ATOM 492 C C . GLY A 1 67 ? 11.109 -19.469 -19.922 1 95.12 67 GLY A C 1
ATOM 493 O O . GLY A 1 67 ? 12.148 -19.828 -20.484 1 95.12 67 GLY A O 1
ATOM 494 N N . ILE A 1 68 ? 11.031 -18.406 -19.266 1 96.19 68 ILE A N 1
ATOM 495 C CA . ILE A 1 68 ? 12.164 -17.5 -19.141 1 96.19 68 ILE A CA 1
ATOM 496 C C . ILE A 1 68 ? 12.984 -17.859 -17.906 1 96.19 68 ILE A C 1
ATOM 498 O O . ILE A 1 68 ? 12.461 -17.875 -16.797 1 96.19 68 ILE A O 1
ATOM 502 N N . ASN A 1 69 ? 14.234 -18.109 -18.141 1 96.56 69 ASN A N 1
ATOM 503 C CA . ASN A 1 69 ? 15.156 -18.359 -17.031 1 96.56 69 ASN A CA 1
ATOM 504 C C . ASN A 1 69 ? 15.477 -17.078 -16.25 1 96.56 69 ASN A C 1
ATOM 506 O O . ASN A 1 69 ? 16.016 -16.141 -16.812 1 96.56 69 ASN A O 1
ATOM 510 N N . VAL A 1 70 ? 15.148 -17.094 -14.977 1 95.69 70 VAL A N 1
ATOM 511 C CA . VAL A 1 70 ? 15.297 -15.906 -14.156 1 95.69 70 VAL A CA 1
ATOM 512 C C . VAL A 1 70 ? 16.75 -15.781 -13.688 1 95.69 70 VAL A C 1
ATOM 514 O O . VAL A 1 70 ? 17.172 -14.703 -13.258 1 95.69 70 VAL A O 1
ATOM 517 N N . GLU A 1 71 ? 17.453 -16.859 -13.766 1 91.69 71 GLU A N 1
ATOM 518 C CA . GLU A 1 71 ? 18.828 -16.859 -13.266 1 91.69 71 GLU A CA 1
ATOM 519 C C . GLU A 1 71 ? 19.703 -15.875 -14.031 1 91.69 71 GLU A C 1
ATOM 521 O O . GLU A 1 71 ? 19.656 -15.82 -15.266 1 91.69 71 GLU A O 1
ATOM 526 N N . GLY A 1 72 ? 20.453 -15.062 -13.305 1 90.56 72 GLY A N 1
ATOM 527 C CA . GLY A 1 72 ? 21.391 -14.141 -13.914 1 90.56 72 GLY A CA 1
ATOM 528 C C . GLY A 1 72 ? 20.781 -12.805 -14.273 1 90.56 72 GLY A C 1
ATOM 529 O O . GLY A 1 72 ? 21.484 -11.883 -14.688 1 90.56 72 GLY A O 1
ATOM 530 N N . MET A 1 73 ? 19.469 -12.688 -14.18 1 94.31 73 MET A N 1
ATOM 531 C CA . MET A 1 73 ? 18.828 -11.398 -14.453 1 94.31 73 MET A CA 1
ATOM 532 C C . MET A 1 73 ? 19.219 -10.359 -13.406 1 94.31 73 MET A C 1
ATOM 534 O O . MET A 1 73 ? 19.344 -10.68 -12.227 1 94.31 73 MET A O 1
ATOM 538 N N . ASN A 1 74 ? 19.406 -9.172 -13.945 1 92.94 74 ASN A N 1
ATOM 539 C CA . ASN A 1 74 ? 19.656 -8.086 -13 1 92.94 74 ASN A CA 1
ATOM 540 C C . ASN A 1 74 ? 18.359 -7.531 -12.43 1 92.94 74 ASN A C 1
ATOM 542 O O . ASN A 1 74 ? 17.266 -7.977 -12.797 1 92.94 74 ASN A O 1
ATOM 546 N N . LYS A 1 75 ? 18.484 -6.598 -11.555 1 90.44 75 LYS A N 1
ATOM 547 C CA . LYS A 1 75 ? 17.328 -6.086 -10.812 1 90.44 75 LYS A CA 1
ATOM 548 C C . LYS A 1 75 ? 16.328 -5.43 -11.75 1 90.44 75 LYS A C 1
ATOM 550 O O . LYS A 1 75 ? 15.109 -5.586 -11.578 1 90.44 75 LYS A O 1
ATOM 555 N N . ASN A 1 76 ? 16.812 -4.758 -12.742 1 90.44 76 ASN A N 1
ATOM 556 C CA . ASN A 1 76 ? 15.914 -4.09 -13.688 1 90.44 76 ASN A CA 1
ATOM 557 C C . ASN A 1 76 ? 15.156 -5.098 -14.555 1 90.44 76 ASN A C 1
ATOM 559 O O . ASN A 1 76 ? 13.961 -4.949 -14.789 1 90.44 76 ASN A O 1
ATOM 563 N N . GLU A 1 77 ? 15.844 -6.078 -14.961 1 94.19 77 GLU A N 1
ATOM 564 C CA . GLU A 1 77 ? 15.234 -7.137 -15.766 1 94.19 77 GLU A CA 1
ATOM 565 C C . GLU A 1 77 ? 14.164 -7.883 -14.969 1 94.19 77 GLU A C 1
ATOM 567 O O . GLU A 1 77 ? 13.094 -8.18 -15.492 1 94.19 77 GLU A O 1
ATOM 572 N N . LEU A 1 78 ? 14.5 -8.125 -13.742 1 95.06 78 LEU A N 1
ATOM 573 C CA . LEU A 1 78 ? 13.555 -8.805 -12.867 1 95.06 78 LEU A CA 1
ATOM 574 C C . LEU A 1 78 ? 12.305 -7.961 -12.648 1 95.06 78 LEU A C 1
ATOM 576 O O . LEU A 1 78 ? 11.188 -8.484 -12.656 1 95.06 78 LEU A O 1
ATOM 580 N N . ALA A 1 79 ? 12.5 -6.715 -12.508 1 92.75 79 ALA A N 1
ATOM 581 C CA . ALA A 1 79 ? 11.383 -5.797 -12.305 1 92.75 79 ALA A CA 1
ATOM 582 C C . ALA A 1 79 ? 10.461 -5.781 -13.516 1 92.75 79 ALA A C 1
ATOM 584 O O . ALA A 1 79 ? 9.234 -5.836 -13.375 1 92.75 79 ALA A O 1
ATOM 585 N N . ASP A 1 80 ? 11.094 -5.75 -14.641 1 93.56 80 ASP A N 1
ATOM 586 C CA . ASP A 1 80 ? 10.312 -5.742 -15.875 1 93.56 80 ASP A CA 1
ATOM 587 C C . ASP A 1 80 ? 9.531 -7.047 -16.047 1 93.56 80 ASP A C 1
ATOM 589 O O . ASP A 1 80 ? 8.352 -7.023 -16.375 1 93.56 80 ASP A O 1
ATOM 593 N N . LEU A 1 81 ? 10.234 -8.102 -15.758 1 96 81 LEU A N 1
ATOM 594 C CA . LEU A 1 81 ? 9.602 -9.414 -15.852 1 96 81 LEU A CA 1
ATOM 595 C C . LEU A 1 81 ? 8.438 -9.523 -14.867 1 96 81 LEU A C 1
ATOM 597 O O . LEU A 1 81 ? 7.348 -9.961 -15.242 1 96 81 LEU A O 1
ATOM 601 N N . ARG A 1 82 ? 8.633 -9.125 -13.703 1 96.19 82 ARG A N 1
ATOM 602 C CA . ARG A 1 82 ? 7.625 -9.18 -12.641 1 96.19 82 ARG A CA 1
ATOM 603 C C . ARG A 1 82 ? 6.406 -8.336 -13.008 1 96.19 82 ARG A C 1
ATOM 605 O O . ARG A 1 82 ? 5.27 -8.812 -12.906 1 96.19 82 ARG A O 1
ATOM 612 N N . ASN A 1 83 ? 6.629 -7.203 -13.453 1 94.62 83 ASN A N 1
ATOM 613 C CA . ASN A 1 83 ? 5.555 -6.266 -13.75 1 94.62 83 ASN A CA 1
ATOM 614 C C . ASN A 1 83 ? 4.734 -6.711 -14.953 1 94.62 83 ASN A C 1
ATOM 616 O O . ASN A 1 83 ? 3.531 -6.461 -15.023 1 94.62 83 ASN A O 1
ATOM 620 N N . SER A 1 84 ? 5.363 -7.43 -15.844 1 94.69 84 SER A N 1
ATOM 621 C CA . SER A 1 84 ? 4.676 -7.824 -17.078 1 94.69 84 SER A CA 1
ATOM 622 C C . SER A 1 84 ? 4.016 -9.188 -16.922 1 94.69 84 SER A C 1
ATOM 624 O O . SER A 1 84 ? 2.885 -9.391 -17.359 1 94.69 84 SER A O 1
ATOM 626 N N . GLU A 1 85 ? 4.699 -10.094 -16.25 1 97.19 85 GLU A N 1
ATOM 627 C CA . GLU A 1 85 ? 4.273 -11.492 -16.297 1 97.19 85 GLU A CA 1
ATOM 628 C C . GLU A 1 85 ? 3.486 -11.867 -15.047 1 97.19 85 GLU A C 1
ATOM 630 O O . GLU A 1 85 ? 2.777 -12.875 -15.031 1 97.19 85 GLU A O 1
ATOM 635 N N . LEU A 1 86 ? 3.639 -11.039 -14.031 1 98.19 86 LEU A N 1
ATOM 636 C CA . LEU A 1 86 ? 3.102 -11.461 -12.742 1 98.19 86 LEU A CA 1
ATOM 637 C C . LEU A 1 86 ? 2.154 -10.406 -12.18 1 98.19 86 LEU A C 1
ATOM 639 O O . LEU A 1 86 ? 2.361 -9.203 -12.375 1 98.19 86 LEU A O 1
ATOM 643 N N . GLY A 1 87 ? 1.135 -10.852 -11.508 1 98.19 87 GLY A N 1
ATOM 644 C CA . GLY A 1 87 ? 0.298 -10.07 -10.609 1 98.19 87 GLY A CA 1
ATOM 645 C C . GLY A 1 87 ? 0.295 -10.602 -9.188 1 98.19 87 GLY A C 1
ATOM 646 O O . GLY A 1 87 ? 0.555 -11.789 -8.961 1 98.19 87 GLY A O 1
ATOM 647 N N . PHE A 1 88 ? -0.032 -9.727 -8.297 1 98.25 88 PHE A N 1
ATOM 648 C CA . PHE A 1 88 ? 0.04 -10.109 -6.895 1 98.25 88 PHE A CA 1
ATOM 649 C C . PHE A 1 88 ? -1.22 -9.688 -6.152 1 98.25 88 PHE A C 1
ATOM 651 O O . PHE A 1 88 ? -1.742 -8.594 -6.379 1 98.25 88 PHE A O 1
ATOM 658 N N . ILE A 1 89 ? -1.653 -10.562 -5.32 1 97.88 89 ILE A N 1
ATOM 659 C CA . ILE A 1 89 ? -2.746 -10.289 -4.395 1 97.88 89 ILE A CA 1
ATOM 660 C C . ILE A 1 89 ? -2.334 -10.672 -2.977 1 97.88 89 ILE A C 1
ATOM 662 O O . ILE A 1 89 ? -1.904 -11.805 -2.734 1 97.88 89 ILE A O 1
ATOM 666 N N . PHE A 1 90 ? -2.445 -9.703 -2.064 1 95.94 90 PHE A N 1
ATOM 667 C CA . PHE A 1 90 ? -2.043 -9.938 -0.683 1 95.94 90 PHE A CA 1
ATOM 668 C C . PHE A 1 90 ? -3.238 -9.82 0.257 1 95.94 90 PHE A C 1
ATOM 670 O O . PHE A 1 90 ? -4.27 -9.258 -0.109 1 95.94 90 PHE A O 1
ATOM 677 N N . GLN A 1 91 ? -2.965 -10.281 1.401 1 91.88 91 GLN A N 1
ATOM 678 C CA . GLN A 1 91 ? -3.98 -10.219 2.449 1 91.88 91 GLN A CA 1
ATOM 679 C C . GLN A 1 91 ? -4.293 -8.773 2.828 1 91.88 91 GLN A C 1
ATOM 681 O O . GLN A 1 91 ? -5.453 -8.414 3.029 1 91.88 91 GLN A O 1
ATOM 686 N N . PHE A 1 92 ? -3.322 -7.859 2.936 1 91.62 92 PHE A N 1
ATOM 687 C CA . PHE A 1 92 ? -3.504 -6.484 3.389 1 91.62 92 PHE A CA 1
ATOM 688 C C . PHE A 1 92 ? -3.789 -5.559 2.211 1 91.62 92 PHE A C 1
ATOM 690 O O . PHE A 1 92 ? -3.723 -4.336 2.344 1 91.62 92 PHE A O 1
ATOM 697 N N . HIS A 1 93 ? -4.164 -5.938 1.205 1 94.81 93 HIS A N 1
ATOM 698 C CA . HIS A 1 93 ? -4.574 -5.32 -0.051 1 94.81 93 HIS A CA 1
ATOM 699 C C . HIS A 1 93 ? -3.535 -4.309 -0.532 1 94.81 93 HIS A C 1
ATOM 701 O O . HIS A 1 93 ? -3.355 -4.125 -1.738 1 94.81 93 HIS A O 1
ATOM 707 N N . TYR A 1 94 ? -2.943 -3.486 0.445 1 95.75 94 TYR A N 1
ATOM 708 C CA . TYR A 1 94 ? -1.889 -2.51 0.198 1 95.75 94 TYR A CA 1
ATOM 709 C C . TYR A 1 94 ? -2.367 -1.419 -0.753 1 95.75 94 TYR A C 1
ATOM 711 O O . TYR A 1 94 ? -1.615 -0.971 -1.621 1 95.75 94 TYR A O 1
ATOM 719 N N . LEU A 1 95 ? -3.617 -1.104 -0.611 1 97.31 95 LEU A N 1
ATOM 720 C CA . LEU A 1 95 ? -4.062 0.076 -1.343 1 97.31 95 LEU A CA 1
ATOM 721 C C . LEU A 1 95 ? -3.529 1.35 -0.695 1 97.31 95 LEU A C 1
ATOM 723 O O . LEU A 1 95 ? -3.512 1.467 0.532 1 97.31 95 LEU A O 1
ATOM 727 N N . LEU A 1 96 ? -3.076 2.238 -1.507 1 96.5 96 LEU A N 1
ATOM 728 C CA . LEU A 1 96 ? -2.633 3.529 -0.991 1 96.5 96 LEU A CA 1
ATOM 729 C C . LEU A 1 96 ? -3.824 4.418 -0.648 1 96.5 96 LEU A C 1
ATOM 731 O O . LEU A 1 96 ? -4.613 4.77 -1.528 1 96.5 96 LEU A O 1
ATOM 735 N N . PRO A 1 97 ? -3.918 4.863 0.557 1 95.62 97 PRO A N 1
ATOM 736 C CA . PRO A 1 97 ? -5.121 5.551 1.035 1 95.62 97 PRO A CA 1
ATOM 737 C C . PRO A 1 97 ? -5.328 6.91 0.368 1 95.62 97 PRO A C 1
ATOM 739 O O . PRO A 1 97 ? -6.461 7.395 0.282 1 95.62 97 PRO A O 1
ATOM 742 N N . GLU A 1 98 ? -4.305 7.543 -0.088 1 95.31 98 GLU A N 1
ATOM 743 C CA . GLU A 1 98 ? -4.383 8.906 -0.612 1 95.31 98 GLU A CA 1
ATOM 744 C C . GLU A 1 98 ? -4.734 8.906 -2.098 1 95.31 98 GLU A C 1
ATOM 746 O O . GLU A 1 98 ? -4.855 9.961 -2.713 1 95.31 98 GLU A O 1
ATOM 751 N N . PHE A 1 99 ? -5.012 7.719 -2.609 1 95.62 99 PHE A N 1
ATOM 752 C CA . PHE A 1 99 ? -5.387 7.609 -4.016 1 95.62 99 PHE A CA 1
ATOM 753 C C . PHE A 1 99 ? -6.719 6.891 -4.164 1 95.62 99 PHE A C 1
ATOM 755 O O . PHE A 1 99 ? -7.129 6.137 -3.277 1 95.62 99 PHE A O 1
ATOM 762 N N . THR A 1 100 ? -7.336 7.188 -5.305 1 96.44 100 THR A N 1
ATOM 763 C CA . THR A 1 100 ? -8.625 6.57 -5.602 1 96.44 100 THR A CA 1
ATOM 764 C C . THR A 1 100 ? -8.438 5.121 -6.047 1 96.44 100 THR A C 1
ATOM 766 O O . THR A 1 100 ? -7.312 4.672 -6.258 1 96.44 100 THR A O 1
ATOM 769 N N . VAL A 1 101 ? -9.578 4.473 -6.191 1 97.69 101 VAL A N 1
ATOM 770 C CA . VAL A 1 101 ? -9.578 3.088 -6.656 1 97.69 101 VAL A CA 1
ATOM 771 C C . VAL A 1 101 ? -8.898 2.998 -8.016 1 97.69 101 VAL A C 1
ATOM 773 O O . VAL A 1 101 ? -7.977 2.199 -8.203 1 97.69 101 VAL A O 1
ATOM 776 N N . ILE A 1 102 ? -9.273 3.814 -8.938 1 97.06 102 ILE A N 1
ATOM 777 C CA . ILE A 1 102 ? -8.75 3.725 -10.297 1 97.06 102 ILE A CA 1
ATOM 778 C C . ILE A 1 102 ? -7.266 4.078 -10.297 1 97.06 102 ILE A C 1
ATOM 780 O O . ILE A 1 102 ? -6.477 3.463 -11.023 1 97.06 102 ILE A O 1
ATOM 784 N N . GLU A 1 103 ? -6.887 5 -9.5 1 95.62 103 GLU A N 1
ATOM 785 C CA . GLU A 1 103 ? -5.473 5.367 -9.43 1 95.62 103 GLU A CA 1
ATOM 786 C C . GLU A 1 103 ? -4.637 4.223 -8.859 1 95.62 103 GLU A C 1
ATOM 788 O O . GLU A 1 103 ? -3.537 3.951 -9.344 1 95.62 103 GLU A O 1
ATOM 793 N N . ASN A 1 104 ? -5.125 3.621 -7.848 1 97.5 104 ASN A N 1
ATOM 794 C CA . ASN A 1 104 ? -4.449 2.447 -7.301 1 97.5 104 ASN A CA 1
ATOM 795 C C . ASN A 1 104 ? -4.273 1.358 -8.359 1 97.5 104 ASN A C 1
ATOM 797 O O . ASN A 1 104 ? -3.203 0.761 -8.469 1 97.5 104 ASN A O 1
ATOM 801 N N . ILE A 1 105 ? -5.25 1.156 -9.141 1 98 105 ILE A N 1
ATOM 802 C CA . ILE A 1 105 ? -5.27 0.088 -10.133 1 98 105 ILE A CA 1
ATOM 803 C C . ILE A 1 105 ? -4.262 0.392 -11.234 1 98 105 ILE A C 1
ATOM 805 O O . ILE A 1 105 ? -3.625 -0.518 -11.773 1 98 105 ILE A O 1
ATOM 809 N N . LEU A 1 106 ? -3.994 1.62 -11.477 1 96.19 106 LEU A N 1
ATOM 810 C CA . LEU A 1 106 ? -3.154 2.027 -12.594 1 96.19 106 LEU A CA 1
ATOM 811 C C . LEU A 1 106 ? -1.683 2.037 -12.195 1 96.19 106 LEU A C 1
ATOM 813 O O . LEU A 1 106 ? -0.802 2.131 -13.055 1 96.19 106 LEU A O 1
ATOM 817 N N . MET A 1 107 ? -1.381 1.843 -10.969 1 94.94 107 MET A N 1
ATOM 818 C CA . MET A 1 107 ? -0.042 2.068 -10.438 1 94.94 107 MET A CA 1
ATOM 819 C C . MET A 1 107 ? 0.973 1.146 -11.102 1 94.94 107 MET A C 1
ATOM 821 O O . MET A 1 107 ? 2.025 1.599 -11.555 1 94.94 107 MET A O 1
ATOM 825 N N . PRO A 1 108 ? 0.651 -0.171 -11.211 1 95.19 108 PRO A N 1
ATOM 826 C CA . PRO A 1 108 ? 1.657 -1.034 -11.828 1 95.19 108 PRO A CA 1
ATOM 827 C C . PRO A 1 108 ? 1.998 -0.609 -13.258 1 95.19 108 PRO A C 1
ATOM 829 O O . PRO A 1 108 ? 3.162 -0.676 -13.664 1 95.19 108 PRO A O 1
ATOM 832 N N . TYR A 1 109 ? 1.032 -0.149 -13.984 1 94.19 109 TYR A N 1
ATOM 833 C CA . TYR A 1 109 ? 1.27 0.317 -15.344 1 94.19 109 TYR A CA 1
ATOM 834 C C . TYR A 1 109 ? 2.115 1.584 -15.344 1 94.19 109 TYR A C 1
ATOM 836 O O . TYR A 1 109 ? 3.068 1.701 -16.125 1 94.19 109 TYR A O 1
ATOM 844 N N . SER A 1 110 ? 1.803 2.473 -14.438 1 91 110 SER A N 1
ATOM 845 C CA . SER A 1 110 ? 2.479 3.766 -14.383 1 91 110 SER A CA 1
ATOM 846 C C . SER A 1 110 ? 3.951 3.605 -14.023 1 91 110 SER A C 1
ATOM 848 O O . SER A 1 110 ? 4.801 4.352 -14.516 1 91 110 SER A O 1
ATOM 850 N N . ILE A 1 111 ? 4.285 2.645 -13.273 1 87.94 111 ILE A N 1
ATOM 851 C CA . ILE A 1 111 ? 5.648 2.459 -12.789 1 87.94 111 ILE A CA 1
ATOM 852 C C . ILE A 1 111 ? 6.523 1.904 -13.906 1 87.94 111 ILE A C 1
ATOM 854 O O . ILE A 1 111 ? 7.75 2 -13.852 1 87.94 111 ILE A O 1
ATOM 858 N N . SER A 1 112 ? 5.898 1.312 -14.914 1 84.81 112 SER A N 1
ATOM 859 C CA . SER A 1 112 ? 6.652 0.792 -16.047 1 84.81 112 SER A CA 1
ATOM 860 C C . SER A 1 112 ? 7.238 1.924 -16.891 1 84.81 112 SER A C 1
ATOM 862 O O . SER A 1 112 ? 8.047 1.684 -17.781 1 84.81 112 SER A O 1
ATOM 864 N N . GLY A 1 113 ? 6.859 3.113 -16.609 1 80.69 113 GLY A N 1
ATOM 865 C CA . GLY A 1 113 ? 7.379 4.266 -17.328 1 80.69 113 GLY A CA 1
ATOM 866 C C . GLY A 1 113 ? 6.52 4.672 -18.516 1 80.69 113 GLY A C 1
ATOM 867 O O . GLY A 1 113 ? 6.805 5.664 -19.188 1 80.69 113 GLY A O 1
ATOM 868 N N . LYS A 1 114 ? 5.504 3.877 -18.688 1 81.81 114 LYS A N 1
ATOM 869 C CA . LYS A 1 114 ? 4.602 4.176 -19.781 1 81.81 114 LYS A CA 1
ATOM 870 C C . LYS A 1 114 ? 3.531 5.18 -19.375 1 81.81 114 LYS A C 1
ATOM 872 O O . LYS A 1 114 ? 3.098 5.188 -18.219 1 81.81 114 LYS A O 1
ATOM 877 N N . LYS A 1 115 ? 3.174 6.074 -20.297 1 83.06 115 LYS A N 1
ATOM 878 C CA . LYS A 1 115 ? 2.109 7.039 -20.047 1 83.06 115 LYS A CA 1
ATOM 879 C C . LYS A 1 115 ? 0.737 6.379 -20.125 1 83.06 115 LYS A C 1
ATOM 881 O O . LYS A 1 115 ? 0.464 5.625 -21.062 1 83.06 115 LYS A O 1
ATOM 886 N N . VAL A 1 116 ? -0.048 6.707 -19.141 1 87.75 116 VAL A N 1
ATOM 887 C CA . VAL A 1 116 ? -1.421 6.215 -19.172 1 87.75 116 VAL A CA 1
ATOM 888 C C . VAL A 1 116 ? -2.166 6.828 -20.359 1 87.75 116 VAL A C 1
ATOM 890 O O . VAL A 1 116 ? -2.336 8.047 -20.422 1 87.75 116 VAL A O 1
ATOM 893 N N . ASN A 1 117 ? -2.539 6.016 -21.297 1 90.5 117 ASN A N 1
ATOM 894 C CA . ASN A 1 117 ? -3.299 6.453 -22.453 1 90.5 117 ASN A CA 1
ATOM 895 C C . ASN A 1 117 ? -4.75 5.984 -22.391 1 90.5 117 ASN A C 1
ATOM 897 O O . ASN A 1 117 ? -5.188 5.449 -21.375 1 90.5 117 ASN A O 1
ATOM 901 N N . LYS A 1 118 ? -5.457 6.281 -23.422 1 93.94 118 LYS A N 1
ATOM 902 C CA . LYS A 1 118 ? -6.883 5.969 -23.453 1 93.94 118 LYS A CA 1
ATOM 903 C C . LYS A 1 118 ? -7.121 4.465 -23.375 1 93.94 118 LYS A C 1
ATOM 905 O O . LYS A 1 118 ? -8.062 4.012 -22.719 1 93.94 118 LYS A O 1
ATOM 910 N N . GLU A 1 119 ? -6.273 3.74 -23.938 1 95.94 119 GLU A N 1
ATOM 911 C CA . GLU A 1 119 ? -6.422 2.287 -23.969 1 95.94 119 GLU A CA 1
ATOM 912 C C . GLU A 1 119 ? -6.297 1.686 -22.578 1 95.94 119 GLU A C 1
ATOM 914 O O . GLU A 1 119 ? -7.105 0.841 -22.188 1 95.94 119 GLU A O 1
ATOM 919 N N . ILE A 1 120 ? -5.273 2.104 -21.828 1 95.06 120 ILE A N 1
ATOM 920 C CA . ILE A 1 120 ? -5.062 1.556 -20.5 1 95.06 120 ILE A CA 1
ATOM 921 C C . ILE A 1 120 ? -6.18 2.023 -19.562 1 95.06 120 ILE A C 1
ATOM 923 O O . ILE A 1 120 ? -6.602 1.285 -18.672 1 95.06 120 ILE A O 1
ATOM 927 N N . LEU A 1 121 ? -6.664 3.221 -19.781 1 95.44 121 LEU A N 1
ATOM 928 C CA . LEU A 1 121 ? -7.785 3.713 -18.984 1 95.44 121 LEU A CA 1
ATOM 929 C C . LEU A 1 121 ? -9.039 2.887 -19.25 1 95.44 121 LEU A C 1
ATOM 931 O O . LEU A 1 121 ? -9.789 2.57 -18.328 1 95.44 121 LEU A O 1
ATOM 935 N N . GLU A 1 122 ? -9.258 2.574 -20.469 1 97.88 122 GLU A N 1
ATOM 936 C CA . GLU A 1 122 ? -10.383 1.713 -20.812 1 97.88 122 GLU A CA 1
ATOM 937 C C . GLU A 1 122 ? -10.234 0.331 -20.188 1 97.88 122 GLU A C 1
ATOM 939 O O . GLU A 1 122 ? -11.203 -0.216 -19.656 1 97.88 122 GLU A O 1
ATOM 944 N N . ARG A 1 123 ? -9.078 -0.164 -20.234 1 97.75 123 ARG A N 1
ATOM 945 C CA . ARG A 1 123 ? -8.812 -1.452 -19.594 1 97.75 123 ARG A CA 1
ATOM 946 C C . ARG A 1 123 ? -9.078 -1.389 -18.094 1 97.75 123 ARG A C 1
ATOM 948 O O . ARG A 1 123 ? -9.703 -2.293 -17.531 1 97.75 123 ARG A O 1
ATOM 955 N N . ALA A 1 124 ? -8.594 -0.361 -17.484 1 98.06 124 ALA A N 1
ATOM 956 C CA . ALA A 1 124 ? -8.836 -0.175 -16.047 1 98.06 124 ALA A CA 1
ATOM 957 C C . ALA A 1 124 ? -10.336 -0.17 -15.75 1 98.06 124 ALA A C 1
ATOM 959 O O . ALA A 1 124 ? -10.781 -0.83 -14.812 1 98.06 124 ALA A O 1
ATOM 960 N N . ASN A 1 125 ? -11.039 0.536 -16.547 1 98.38 125 ASN A N 1
ATOM 961 C CA . ASN A 1 125 ? -12.484 0.605 -16.344 1 98.38 125 ASN A CA 1
ATOM 962 C C . ASN A 1 125 ? -13.148 -0.754 -16.562 1 98.38 125 ASN A C 1
ATOM 964 O O . ASN A 1 125 ? -14.07 -1.115 -15.828 1 98.38 125 ASN A O 1
ATOM 968 N N . GLU A 1 126 ? -12.68 -1.472 -17.531 1 98.5 126 GLU A N 1
ATOM 969 C CA . GLU A 1 126 ? -13.188 -2.82 -17.766 1 98.5 126 GLU A CA 1
ATOM 970 C C . GLU A 1 126 ? -12.922 -3.721 -16.562 1 98.5 126 GLU A C 1
ATOM 972 O O . GLU A 1 126 ? -13.797 -4.484 -16.141 1 98.5 126 GLU A O 1
ATOM 977 N N . LEU A 1 127 ? -11.766 -3.625 -16.016 1 98.62 127 LEU A N 1
ATOM 978 C CA . LEU A 1 127 ? -11.414 -4.422 -14.859 1 98.62 127 LEU A CA 1
ATOM 979 C C . LEU A 1 127 ? -12.234 -4.008 -13.641 1 98.62 127 LEU A C 1
ATOM 981 O O . LEU A 1 127 ? -12.672 -4.855 -12.859 1 98.62 127 LEU A O 1
ATOM 985 N N . ILE A 1 128 ? -12.406 -2.73 -13.516 1 98.75 128 ILE A N 1
ATOM 986 C CA . ILE A 1 128 ? -13.211 -2.201 -12.414 1 98.75 128 ILE A CA 1
ATOM 987 C C . ILE A 1 128 ? -14.633 -2.75 -12.516 1 98.75 128 ILE A C 1
ATOM 989 O O . ILE A 1 128 ? -15.219 -3.148 -11.508 1 98.75 128 ILE A O 1
ATOM 993 N N . ASP A 1 129 ? -15.125 -2.766 -13.703 1 98.56 129 ASP A N 1
ATOM 994 C CA . ASP A 1 129 ? -16.438 -3.338 -13.93 1 98.56 129 ASP A CA 1
ATOM 995 C C . ASP A 1 129 ? -16.453 -4.836 -13.625 1 98.56 129 ASP A C 1
ATOM 997 O O . ASP A 1 129 ? -17.359 -5.328 -12.953 1 98.56 129 ASP A O 1
ATOM 1001 N N . LEU A 1 130 ? -15.484 -5.512 -14.07 1 98.06 130 LEU A N 1
ATOM 1002 C CA . LEU A 1 130 ? -15.359 -6.949 -13.867 1 98.06 130 LEU A CA 1
ATOM 1003 C C . LEU A 1 130 ? -15.414 -7.301 -12.391 1 98.06 130 LEU A C 1
ATOM 1005 O O . LEU A 1 130 ? -16.047 -8.289 -12 1 98.06 130 LEU A O 1
ATOM 1009 N N . VAL A 1 131 ? -14.781 -6.449 -11.555 1 98.38 131 VAL A N 1
ATOM 1010 C CA . VAL A 1 131 ? -14.711 -6.785 -10.133 1 98.38 131 VAL A CA 1
ATOM 1011 C C . VAL A 1 131 ? -15.875 -6.137 -9.391 1 98.38 131 VAL A C 1
ATOM 1013 O O . VAL A 1 131 ? -15.969 -6.234 -8.164 1 98.38 131 VAL A O 1
ATOM 1016 N N . GLY A 1 132 ? -16.672 -5.379 -10.023 1 98.06 132 GLY A N 1
ATOM 1017 C CA . GLY A 1 132 ? -17.906 -4.844 -9.445 1 98.06 132 GLY A CA 1
ATOM 1018 C C . GLY A 1 132 ? -17.688 -3.553 -8.68 1 98.06 132 GLY A C 1
ATOM 1019 O O . GLY A 1 132 ? -18.328 -3.316 -7.656 1 98.06 132 GLY A O 1
ATOM 1020 N N . LEU A 1 133 ? -16.781 -2.693 -9.211 1 98.38 133 LEU A N 1
ATOM 1021 C CA . LEU A 1 133 ? -16.453 -1.486 -8.453 1 98.38 133 LEU A CA 1
ATOM 1022 C C . LEU A 1 133 ? -16.75 -0.236 -9.273 1 98.38 133 LEU A C 1
ATOM 1024 O O . LEU A 1 133 ? -16.25 0.846 -8.977 1 98.38 133 LEU A O 1
ATOM 1028 N N . THR A 1 134 ? -17.562 -0.314 -10.273 1 98.25 134 THR A N 1
ATOM 1029 C CA . THR A 1 134 ? -17.828 0.784 -11.195 1 98.25 134 THR A CA 1
ATOM 1030 C C . THR A 1 134 ? -18.344 2.006 -10.438 1 98.25 134 THR A C 1
ATOM 1032 O O . THR A 1 134 ? -17.891 3.129 -10.68 1 98.25 134 THR A O 1
ATOM 1035 N N . LYS A 1 135 ? -19.188 1.812 -9.453 1 97.38 135 LYS A N 1
ATOM 1036 C CA . LYS A 1 135 ? -19.844 2.91 -8.75 1 97.38 135 LYS A CA 1
ATOM 1037 C C . LYS A 1 135 ? -18.891 3.604 -7.793 1 97.38 135 LYS A C 1
ATOM 1039 O O . LYS A 1 135 ? -19.156 4.711 -7.32 1 97.38 135 LYS A O 1
ATOM 1044 N N . VAL A 1 136 ? -17.766 2.949 -7.492 1 96.81 136 VAL A N 1
ATOM 1045 C CA . VAL A 1 136 ? -16.875 3.52 -6.48 1 96.81 136 VAL A CA 1
ATOM 1046 C C . VAL A 1 136 ? -15.477 3.711 -7.062 1 96.81 136 VAL A C 1
ATOM 1048 O O . VAL A 1 136 ? -14.5 3.82 -6.32 1 96.81 136 VAL A O 1
ATOM 1051 N N . LYS A 1 137 ? -15.328 3.734 -8.375 1 96.88 137 LYS A N 1
ATOM 1052 C CA . LYS A 1 137 ? -14.031 3.801 -9.031 1 96.88 137 LYS A CA 1
ATOM 1053 C C . LYS A 1 137 ? -13.273 5.062 -8.625 1 96.88 137 LYS A C 1
ATOM 1055 O O . LYS A 1 137 ? -12.039 5.07 -8.602 1 96.88 137 LYS A O 1
ATOM 1060 N N . ASN A 1 138 ? -14.008 6.117 -8.234 1 95.5 138 ASN A N 1
ATOM 1061 C CA . ASN A 1 138 ? -13.383 7.387 -7.895 1 95.5 138 ASN A CA 1
ATOM 1062 C C . ASN A 1 138 ? -13.375 7.625 -6.387 1 95.5 138 ASN A C 1
ATOM 1064 O O . ASN A 1 138 ? -13.023 8.711 -5.926 1 95.5 138 ASN A O 1
ATOM 1068 N N . ASN A 1 139 ? -13.742 6.668 -5.637 1 95.06 139 ASN A N 1
ATOM 1069 C CA . ASN A 1 139 ? -13.656 6.758 -4.184 1 95.06 139 ASN A CA 1
ATOM 1070 C C . ASN A 1 139 ? -12.227 6.539 -3.693 1 95.06 139 ASN A C 1
ATOM 1072 O O . ASN A 1 139 ? -11.43 5.875 -4.363 1 95.06 139 ASN A O 1
ATOM 1076 N N . MET A 1 140 ? -12.016 7.105 -2.549 1 94.69 140 MET A N 1
ATOM 1077 C CA . MET A 1 140 ? -10.758 6.816 -1.876 1 94.69 140 MET A CA 1
ATOM 1078 C C . MET A 1 140 ? -10.734 5.387 -1.354 1 94.69 140 MET A C 1
ATOM 1080 O O . MET A 1 140 ? -11.773 4.832 -0.998 1 94.69 140 MET A O 1
ATOM 1084 N N . ALA A 1 141 ? -9.539 4.82 -1.311 1 94.5 141 ALA A N 1
ATOM 1085 C CA . ALA A 1 141 ? -9.383 3.469 -0.781 1 94.5 141 ALA A CA 1
ATOM 1086 C C . ALA A 1 141 ? -9.945 3.369 0.636 1 94.5 141 ALA A C 1
ATOM 1088 O O . ALA A 1 141 ? -10.5 2.338 1.02 1 94.5 141 ALA A O 1
ATOM 1089 N N . THR A 1 142 ? -9.922 4.434 1.362 1 91 142 THR A N 1
ATOM 1090 C CA . THR A 1 142 ? -10.344 4.469 2.758 1 91 142 THR A CA 1
ATOM 1091 C C . THR A 1 142 ? -11.867 4.383 2.861 1 91 142 THR A C 1
ATOM 1093 O O . THR A 1 142 ? -12.406 4.117 3.938 1 91 142 THR A O 1
ATOM 1096 N N . ASP A 1 143 ? -12.531 4.578 1.816 1 92.31 143 ASP A N 1
ATOM 1097 C CA . ASP A 1 143 ? -13.992 4.602 1.807 1 92.31 143 ASP A CA 1
ATOM 1098 C C . ASP A 1 143 ? -14.562 3.24 1.412 1 92.31 143 ASP A C 1
ATOM 1100 O O . ASP A 1 143 ? -15.781 3.074 1.32 1 92.31 143 ASP A O 1
ATOM 1104 N N . LEU A 1 144 ? -13.695 2.291 1.233 1 95.38 144 LEU A N 1
ATOM 1105 C CA . LEU A 1 144 ? -14.117 0.983 0.743 1 95.38 144 LEU A CA 1
ATOM 1106 C C . LEU A 1 144 ? -14.273 -0.004 1.894 1 95.38 144 LEU A C 1
ATOM 1108 O O . LEU A 1 144 ? -13.555 0.074 2.889 1 95.38 144 LEU A O 1
ATOM 1112 N N . SER A 1 145 ? -15.227 -0.897 1.683 1 94.19 145 SER A N 1
ATOM 1113 C CA . SER A 1 145 ? -15.273 -2.057 2.568 1 94.19 145 SER A CA 1
ATOM 1114 C C . SER A 1 145 ? -14.102 -2.996 2.309 1 94.19 145 SER A C 1
ATOM 1116 O O . SER A 1 145 ? -13.422 -2.883 1.285 1 94.19 145 SER A O 1
ATOM 1118 N N . GLY A 1 146 ? -13.883 -3.891 3.223 1 94.44 146 GLY A N 1
ATOM 1119 C CA . GLY A 1 146 ? -12.82 -4.867 3.047 1 94.44 146 GLY A CA 1
ATOM 1120 C C . GLY A 1 146 ? -12.93 -5.645 1.749 1 94.44 146 GLY A C 1
ATOM 1121 O O . GLY A 1 146 ? -11.938 -5.82 1.037 1 94.44 146 GLY A O 1
ATOM 1122 N N . GLY A 1 147 ? -14.117 -6.086 1.485 1 95.88 147 GLY A N 1
ATOM 1123 C CA . GLY A 1 147 ? -14.359 -6.801 0.242 1 95.88 147 GLY A CA 1
ATOM 1124 C C . GLY A 1 147 ? -14.078 -5.961 -0.992 1 95.88 147 GLY A C 1
ATOM 1125 O O . GLY A 1 147 ? -13.516 -6.457 -1.972 1 95.88 147 GLY A O 1
ATOM 1126 N N . GLN A 1 148 ? -14.492 -4.707 -0.923 1 97.31 148 GLN A N 1
ATOM 1127 C CA . GLN A 1 148 ? -14.242 -3.797 -2.035 1 97.31 148 GLN A CA 1
ATOM 1128 C C . GLN A 1 148 ? -12.75 -3.555 -2.219 1 97.31 148 GLN A C 1
ATOM 1130 O O . GLN A 1 148 ? -12.258 -3.494 -3.35 1 97.31 148 GLN A O 1
ATOM 1135 N N . GLN A 1 149 ? -12.055 -3.447 -1.104 1 97.62 149 GLN A N 1
ATOM 1136 C CA . GLN A 1 149 ? -10.609 -3.258 -1.178 1 97.62 149 GLN A CA 1
ATOM 1137 C C . GLN A 1 149 ? -9.93 -4.449 -1.846 1 97.62 149 GLN A C 1
ATOM 1139 O O . GLN A 1 149 ? -9.031 -4.277 -2.672 1 97.62 149 GLN A O 1
ATOM 1144 N N . GLN A 1 150 ? -10.352 -5.582 -1.498 1 97.75 150 GLN A N 1
ATOM 1145 C CA . GLN A 1 150 ? -9.797 -6.785 -2.105 1 97.75 150 GLN A CA 1
ATOM 1146 C C . GLN A 1 150 ? -10.07 -6.824 -3.605 1 97.75 150 GLN A C 1
ATOM 1148 O O . GLN A 1 150 ? -9.195 -7.18 -4.395 1 97.75 150 GLN A O 1
ATOM 1153 N N . ARG A 1 151 ? -11.273 -6.5 -3.979 1 98.31 151 ARG A N 1
ATOM 1154 C CA . ARG A 1 151 ? -11.641 -6.457 -5.391 1 98.31 151 ARG A CA 1
ATOM 1155 C C . ARG A 1 151 ? -10.773 -5.457 -6.148 1 98.31 151 ARG A C 1
ATOM 1157 O O . ARG A 1 151 ? -10.344 -5.727 -7.273 1 98.31 151 ARG A O 1
ATOM 1164 N N . ALA A 1 152 ? -10.484 -4.32 -5.512 1 98.69 152 ALA A N 1
ATOM 1165 C CA . ALA A 1 152 ? -9.594 -3.34 -6.125 1 98.69 152 ALA A CA 1
ATOM 1166 C C . ALA A 1 152 ? -8.188 -3.902 -6.289 1 98.69 152 ALA A C 1
ATOM 1168 O O . ALA A 1 152 ? -7.547 -3.701 -7.32 1 98.69 152 ALA A O 1
ATOM 1169 N N . ALA A 1 153 ? -7.727 -4.602 -5.266 1 98.44 153 ALA A N 1
ATOM 1170 C CA . ALA A 1 153 ? -6.406 -5.223 -5.324 1 98.44 153 ALA A CA 1
ATOM 1171 C C . ALA A 1 153 ? -6.336 -6.258 -6.445 1 98.44 153 ALA A C 1
ATOM 1173 O O . ALA A 1 153 ? -5.305 -6.391 -7.109 1 98.44 153 ALA A O 1
ATOM 1174 N N . ILE A 1 154 ? -7.383 -6.949 -6.629 1 98.62 154 ILE A N 1
ATOM 1175 C CA . ILE A 1 154 ? -7.457 -7.938 -7.703 1 98.62 154 ILE A CA 1
ATOM 1176 C C . ILE A 1 154 ? -7.367 -7.238 -9.055 1 98.62 154 ILE A C 1
ATOM 1178 O O . ILE A 1 154 ? -6.602 -7.652 -9.93 1 98.62 154 ILE A O 1
ATOM 1182 N N . ALA A 1 155 ? -8.125 -6.16 -9.211 1 98.75 155 ALA A N 1
ATOM 1183 C CA . ALA A 1 155 ? -8.07 -5.402 -10.461 1 98.75 155 ALA A CA 1
ATOM 1184 C C . ALA A 1 155 ? -6.672 -4.855 -10.711 1 98.75 155 ALA A C 1
ATOM 1186 O O . ALA A 1 155 ? -6.172 -4.902 -11.836 1 98.75 155 ALA A O 1
ATOM 1187 N N . ARG A 1 156 ? -6.051 -4.402 -9.68 1 98.38 156 ARG A N 1
ATOM 1188 C CA . ARG A 1 156 ? -4.691 -3.891 -9.797 1 98.38 156 ARG A CA 1
ATOM 1189 C C . ARG A 1 156 ? -3.738 -4.973 -10.297 1 98.38 156 ARG A C 1
ATOM 1191 O O . ARG A 1 156 ? -2.895 -4.715 -11.156 1 98.38 156 ARG A O 1
ATOM 1198 N N . ALA A 1 157 ? -3.914 -6.133 -9.797 1 98.44 157 ALA A N 1
ATOM 1199 C CA . ALA A 1 157 ? -3.057 -7.262 -10.156 1 98.44 157 ALA A CA 1
ATOM 1200 C C . ALA A 1 157 ? -3.197 -7.605 -11.633 1 98.44 157 ALA A C 1
ATOM 1202 O O . ALA A 1 157 ? -2.293 -8.195 -12.227 1 98.44 157 ALA A O 1
ATOM 1203 N N . LEU A 1 158 ? -4.273 -7.184 -12.273 1 98.5 158 LEU A N 1
ATOM 1204 C CA . LEU A 1 158 ? -4.613 -7.645 -13.609 1 98.5 158 LEU A CA 1
ATOM 1205 C C . LEU A 1 158 ? -4.289 -6.578 -14.648 1 98.5 158 LEU A C 1
ATOM 1207 O O . LEU A 1 158 ? -4.344 -6.84 -15.859 1 98.5 158 LEU A O 1
ATOM 1211 N N . ILE A 1 159 ? -3.922 -5.418 -14.242 1 98 159 ILE A N 1
ATOM 1212 C CA . ILE A 1 159 ? -3.906 -4.25 -15.117 1 98 159 ILE A CA 1
ATOM 1213 C C . ILE A 1 159 ? -2.924 -4.477 -16.266 1 98 159 ILE A C 1
ATOM 1215 O O . ILE A 1 159 ? -3.176 -4.055 -17.391 1 98 159 ILE A O 1
ATOM 1219 N N . ASN A 1 160 ? -1.835 -5.211 -16 1 96.94 160 ASN A N 1
ATOM 1220 C CA . ASN A 1 160 ? -0.825 -5.418 -17.031 1 96.94 160 ASN A CA 1
ATOM 1221 C C . ASN A 1 160 ? -0.994 -6.77 -17.719 1 96.94 160 ASN A C 1
ATOM 1223 O O . ASN A 1 160 ? -0.057 -7.273 -18.344 1 96.94 160 ASN A O 1
ATOM 1227 N N . SER A 1 161 ? -2.16 -7.379 -17.516 1 97.12 161 SER A N 1
ATOM 1228 C CA . SER A 1 161 ? -2.521 -8.641 -18.156 1 97.12 161 SER A CA 1
ATOM 1229 C C . SER A 1 161 ? -1.494 -9.727 -17.859 1 97.12 161 SER A C 1
ATOM 1231 O O . SER A 1 161 ? -0.991 -10.383 -18.781 1 97.12 161 SER A O 1
ATOM 1233 N N . PRO A 1 162 ? -1.285 -9.977 -16.609 1 97.94 162 PRO A N 1
ATOM 1234 C CA . PRO A 1 162 ? -0.309 -11.008 -16.234 1 97.94 162 PRO A CA 1
ATOM 1235 C C . PRO A 1 162 ? -0.751 -12.414 -16.625 1 97.94 162 PRO A C 1
ATOM 1237 O O . PRO A 1 162 ? -1.951 -12.695 -16.672 1 97.94 162 PRO A O 1
ATOM 1240 N N . LYS A 1 163 ? 0.234 -13.281 -16.828 1 97.56 163 LYS A N 1
ATOM 1241 C CA . LYS A 1 163 ? -0.052 -14.68 -17.109 1 97.56 163 LYS A CA 1
ATOM 1242 C C . LYS A 1 163 ? -0.239 -15.477 -15.82 1 97.56 163 LYS A C 1
ATOM 1244 O O . LYS A 1 163 ? -0.89 -16.531 -15.82 1 97.56 163 LYS A O 1
ATOM 1249 N N . ILE A 1 164 ? 0.362 -14.961 -14.797 1 98.62 164 ILE A N 1
ATOM 1250 C CA . ILE A 1 164 ? 0.34 -15.648 -13.516 1 98.62 164 ILE A CA 1
ATOM 1251 C C . ILE A 1 164 ? -0.065 -14.68 -12.414 1 98.62 164 ILE A C 1
ATOM 1253 O O . ILE A 1 164 ? 0.43 -13.547 -12.359 1 98.62 164 ILE A O 1
ATOM 1257 N N . ILE A 1 165 ? -0.926 -15.086 -11.586 1 98.69 165 ILE A N 1
ATOM 1258 C CA . ILE A 1 165 ? -1.275 -14.352 -10.375 1 98.69 165 ILE A CA 1
ATOM 1259 C C . ILE A 1 165 ? -0.85 -15.148 -9.141 1 98.69 165 ILE A C 1
ATOM 1261 O O . ILE A 1 165 ? -1.179 -16.328 -9.016 1 98.69 165 ILE A O 1
ATOM 1265 N N . LEU A 1 166 ? -0.086 -14.539 -8.328 1 98.69 166 LEU A N 1
ATOM 1266 C CA . LEU A 1 166 ? 0.322 -15.102 -7.043 1 98.69 166 LEU A CA 1
ATOM 1267 C C . LEU A 1 166 ? -0.424 -14.43 -5.895 1 98.69 166 LEU A C 1
ATOM 1269 O O . LEU A 1 166 ? -0.385 -13.203 -5.758 1 98.69 166 LEU A O 1
ATOM 1273 N N . ALA A 1 167 ? -1.097 -15.211 -5.129 1 98.06 167 ALA A N 1
ATOM 1274 C CA . ALA A 1 167 ? -1.915 -14.656 -4.051 1 98.06 167 ALA A CA 1
ATOM 1275 C C . ALA A 1 167 ? -1.508 -15.242 -2.701 1 98.06 167 ALA A C 1
ATOM 1277 O O . ALA A 1 167 ? -1.415 -16.469 -2.545 1 98.06 167 ALA A O 1
ATOM 1278 N N . ASP A 1 168 ? -1.228 -14.414 -1.765 1 96.69 168 ASP A N 1
ATOM 1279 C CA . ASP A 1 168 ? -0.892 -14.812 -0.401 1 96.69 168 ASP A CA 1
ATOM 1280 C C . ASP A 1 168 ? -2.039 -14.508 0.559 1 96.69 168 ASP A C 1
ATOM 1282 O O . ASP A 1 168 ? -2.184 -13.367 1.017 1 96.69 168 ASP A O 1
ATOM 1286 N N . GLU A 1 169 ? -2.791 -15.469 0.83 1 95.25 169 GLU A N 1
ATOM 1287 C CA . GLU A 1 169 ? -3.957 -15.383 1.705 1 95.25 169 GLU A CA 1
ATOM 1288 C C . GLU A 1 169 ? -4.883 -14.25 1.275 1 95.25 169 GLU A C 1
ATOM 1290 O O . GLU A 1 169 ? -5.246 -13.391 2.086 1 95.25 169 GLU A O 1
ATOM 1295 N N . PRO A 1 170 ? -5.414 -14.336 0.1 1 95 170 PRO A N 1
ATOM 1296 C CA . PRO A 1 170 ? -6.152 -13.195 -0.455 1 95 170 PRO A CA 1
ATOM 1297 C C . PRO A 1 170 ? -7.469 -12.93 0.277 1 95 170 PRO A C 1
ATOM 1299 O O . PRO A 1 170 ? -8.055 -11.859 0.124 1 95 170 PRO A O 1
ATOM 1302 N N . THR A 1 171 ? -7.941 -13.859 1.074 1 92.06 171 THR A N 1
ATOM 1303 C CA . THR A 1 171 ? -9.227 -13.656 1.732 1 92.06 171 THR A CA 1
ATOM 1304 C C . THR A 1 171 ? -9.086 -13.805 3.246 1 92.06 171 THR A C 1
ATOM 1306 O O . THR A 1 171 ? -10.078 -14.031 3.945 1 92.06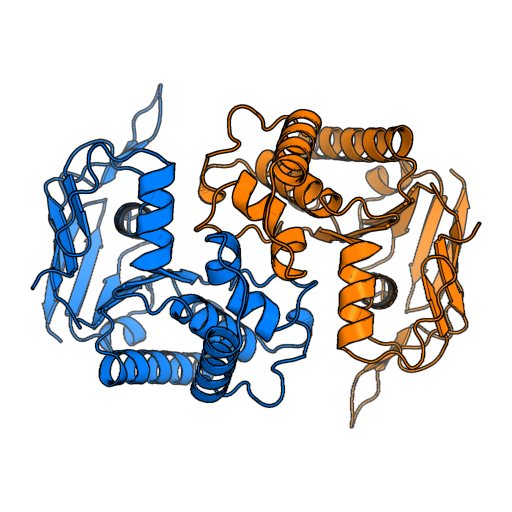 171 THR A O 1
ATOM 1309 N N . GLY A 1 172 ? -7.914 -13.688 3.748 1 88 172 GLY A N 1
ATOM 1310 C CA . GLY A 1 172 ? -7.648 -13.945 5.152 1 88 172 GLY A CA 1
ATOM 1311 C C . GLY A 1 172 ? -8.414 -13.023 6.082 1 88 172 GLY A C 1
ATOM 1312 O O . GLY A 1 172 ? -8.719 -13.391 7.219 1 88 172 GLY A O 1
ATOM 1313 N N . ASN A 1 173 ? -8.773 -11.906 5.699 1 86.81 173 ASN A N 1
ATOM 1314 C CA . ASN A 1 173 ? -9.391 -10.914 6.57 1 86.81 173 ASN A CA 1
ATOM 1315 C C . ASN A 1 173 ? -10.859 -10.688 6.207 1 86.81 173 ASN A C 1
ATOM 1317 O O . ASN A 1 173 ? -11.469 -9.719 6.656 1 86.81 173 ASN A O 1
ATOM 1321 N N . LEU A 1 174 ? -11.398 -11.555 5.469 1 91.44 174 LEU A N 1
ATOM 1322 C CA . LEU A 1 174 ? -12.758 -11.344 4.977 1 91.44 174 LEU A CA 1
ATOM 1323 C C . LEU A 1 174 ? -13.727 -12.344 5.609 1 91.44 174 LEU A C 1
ATOM 1325 O O . LEU A 1 174 ? -13.312 -13.414 6.055 1 91.44 174 LEU A O 1
ATOM 1329 N N . ASP A 1 175 ? -14.977 -11.969 5.633 1 92.19 175 ASP A N 1
ATOM 1330 C CA . ASP A 1 175 ? -16 -12.898 6.102 1 92.19 175 ASP A CA 1
ATOM 1331 C C . ASP A 1 175 ? -16.234 -14.008 5.086 1 92.19 175 ASP A C 1
ATOM 1333 O O . ASP A 1 175 ? -15.812 -13.906 3.934 1 92.19 175 ASP A O 1
ATOM 1337 N N . SER A 1 176 ? -16.953 -15.008 5.543 1 91.12 176 SER A N 1
ATOM 1338 C CA . SER A 1 176 ? -17.109 -16.234 4.754 1 91.12 176 SER A CA 1
ATOM 1339 C C . SER A 1 176 ? -17.828 -15.945 3.439 1 91.12 176 SER A C 1
ATOM 1341 O O . SER A 1 176 ? -17.438 -16.453 2.389 1 91.12 176 SER A O 1
ATOM 1343 N N . ASN A 1 177 ? -18.844 -15.219 3.504 1 93.38 177 ASN A N 1
ATOM 1344 C CA . ASN A 1 177 ? -19.594 -14.922 2.289 1 93.38 177 ASN A CA 1
ATOM 1345 C C . ASN A 1 177 ? -18.75 -14.141 1.287 1 93.38 177 ASN A C 1
ATOM 1347 O O . ASN A 1 177 ? -18.703 -14.477 0.103 1 93.38 177 ASN A O 1
ATOM 1351 N N . THR A 1 178 ? -18.094 -13.188 1.739 1 93.94 178 THR A N 1
ATOM 1352 C CA . THR A 1 178 ? -17.219 -12.383 0.888 1 93.94 178 THR A CA 1
ATOM 1353 C C . THR A 1 178 ? -16.078 -13.219 0.334 1 93.94 178 THR A C 1
ATOM 1355 O O . THR A 1 178 ? -15.688 -13.07 -0.827 1 93.94 178 THR A O 1
ATOM 1358 N N . THR A 1 179 ? -15.609 -14.047 1.196 1 94.31 179 THR A N 1
ATOM 1359 C CA . THR A 1 179 ? -14.547 -14.953 0.779 1 94.31 179 THR A CA 1
ATOM 1360 C C . THR A 1 179 ? -14.984 -15.789 -0.418 1 94.31 179 THR A C 1
ATOM 1362 O O . THR A 1 179 ? -14.266 -15.883 -1.415 1 94.31 179 THR A O 1
ATOM 1365 N N . ASN A 1 180 ? -16.125 -16.344 -0.323 1 94.5 180 ASN A N 1
ATOM 1366 C CA . ASN A 1 180 ? -16.656 -17.141 -1.421 1 94.5 180 ASN A CA 1
ATOM 1367 C C . ASN A 1 180 ? -16.828 -16.328 -2.693 1 94.5 180 ASN A C 1
ATOM 1369 O O . ASN A 1 180 ? -16.484 -16.781 -3.785 1 94.5 180 ASN A O 1
ATOM 1373 N N . ASP A 1 181 ? -17.312 -15.133 -2.531 1 95.81 181 ASP A N 1
ATOM 1374 C CA . ASP A 1 181 ? -17.5 -14.242 -3.674 1 95.81 181 ASP A CA 1
ATOM 1375 C C . ASP A 1 181 ? -16.156 -13.938 -4.348 1 95.81 181 ASP A C 1
ATOM 1377 O O . ASP A 1 181 ? -16.062 -13.922 -5.578 1 95.81 181 ASP A O 1
ATOM 1381 N N . ILE A 1 182 ? -15.203 -13.727 -3.561 1 96.19 182 ILE A N 1
ATOM 1382 C CA . ILE A 1 182 ? -13.883 -13.398 -4.078 1 96.19 182 ILE A CA 1
ATOM 1383 C C . ILE A 1 182 ? -13.305 -14.609 -4.816 1 96.19 182 ILE A C 1
ATOM 1385 O O . ILE A 1 182 ? -12.766 -14.469 -5.918 1 96.19 182 ILE A O 1
ATOM 1389 N N . TYR A 1 183 ? -13.406 -15.742 -4.281 1 95.5 183 TYR A N 1
ATOM 1390 C CA . TYR A 1 183 ? -12.875 -16.938 -4.93 1 95.5 183 TYR A CA 1
ATOM 1391 C C . TYR A 1 183 ? -13.594 -17.203 -6.25 1 95.5 183 TYR A C 1
ATOM 1393 O O . TYR A 1 183 ? -12.961 -17.578 -7.242 1 95.5 183 TYR A O 1
ATOM 1401 N N . ASN A 1 184 ? -14.891 -17.047 -6.246 1 96.69 184 ASN A N 1
ATOM 1402 C CA . ASN A 1 184 ? -15.633 -17.188 -7.496 1 96.69 184 ASN A CA 1
ATOM 1403 C C . ASN A 1 184 ? -15.133 -16.203 -8.547 1 96.69 184 ASN A C 1
ATOM 1405 O O . ASN A 1 184 ? -15 -16.547 -9.727 1 96.69 184 ASN A O 1
ATOM 1409 N N . LEU A 1 185 ? -14.883 -15.047 -8.055 1 97.69 185 LEU A N 1
ATOM 1410 C CA . LEU A 1 185 ? -14.352 -14.023 -8.953 1 97.69 185 LEU A CA 1
ATOM 1411 C C . LEU A 1 185 ? -13 -14.453 -9.523 1 97.69 185 LEU A C 1
ATOM 1413 O O . LEU A 1 185 ? -12.766 -14.328 -10.727 1 97.69 185 LEU A O 1
ATOM 1417 N N . LEU A 1 186 ? -12.148 -14.992 -8.727 1 97.94 186 LEU A N 1
ATOM 1418 C CA . LEU A 1 186 ? -10.844 -15.453 -9.18 1 97.94 186 LEU A CA 1
ATOM 1419 C C . LEU A 1 186 ? -10.992 -16.594 -10.188 1 97.94 186 LEU A C 1
ATOM 1421 O O . LEU A 1 186 ? -10.266 -16.625 -11.188 1 97.94 186 LEU A O 1
ATOM 1425 N N . ARG A 1 187 ? -11.914 -17.422 -9.953 1 97.25 187 ARG A N 1
ATOM 1426 C CA . ARG A 1 187 ? -12.18 -18.531 -10.875 1 97.25 187 ARG A CA 1
ATOM 1427 C C . ARG A 1 187 ? -12.664 -18.016 -12.227 1 97.25 187 ARG A C 1
ATOM 1429 O O . ARG A 1 187 ? -12.227 -18.5 -13.273 1 97.25 187 ARG A O 1
ATOM 1436 N N . ASP A 1 188 ? -13.531 -17.062 -12.125 1 97.5 188 ASP A N 1
ATOM 1437 C CA . ASP A 1 188 ? -14.039 -16.469 -13.352 1 97.5 188 ASP A CA 1
ATOM 1438 C C . ASP A 1 188 ? -12.914 -15.828 -14.164 1 97.5 188 ASP A C 1
ATOM 1440 O O . ASP A 1 188 ? -12.875 -15.953 -15.383 1 97.5 188 ASP A O 1
ATOM 1444 N N . ILE A 1 189 ? -12.062 -15.18 -13.484 1 97.94 189 ILE A N 1
ATOM 1445 C CA . ILE A 1 189 ? -10.93 -14.539 -14.133 1 97.94 189 ILE A CA 1
ATOM 1446 C C . ILE A 1 189 ? -10.023 -15.594 -14.766 1 97.94 189 ILE A C 1
ATOM 1448 O O . ILE A 1 189 ? -9.57 -15.438 -15.898 1 97.94 189 ILE A O 1
ATOM 1452 N N . ASN A 1 190 ? -9.781 -16.625 -14.039 1 98.25 190 ASN A N 1
ATOM 1453 C CA . ASN A 1 190 ? -9 -17.734 -14.547 1 98.25 190 ASN A CA 1
ATOM 1454 C C . ASN A 1 190 ? -9.586 -18.281 -15.852 1 98.25 190 ASN A C 1
ATOM 1456 O O . ASN A 1 190 ? -8.859 -18.469 -16.828 1 98.25 190 ASN A O 1
ATOM 1460 N N . LYS A 1 191 ? -10.828 -18.5 -15.867 1 97 191 LYS A N 1
ATOM 1461 C CA . LYS A 1 191 ? -11.516 -19.078 -17.031 1 97 191 LYS A CA 1
ATOM 1462 C C . LYS A 1 191 ? -11.539 -18.094 -18.188 1 97 191 LYS A C 1
ATOM 1464 O O . LYS A 1 191 ? -11.273 -18.469 -19.344 1 97 191 LYS A O 1
ATOM 1469 N N . LYS A 1 192 ? -11.773 -16.859 -17.875 1 96.62 192 LYS A N 1
ATOM 1470 C CA . LYS A 1 192 ? -11.969 -15.844 -18.906 1 96.62 192 LYS A CA 1
ATOM 1471 C C . LYS A 1 192 ? -10.648 -15.5 -19.594 1 96.62 192 LYS A C 1
ATOM 1473 O O . LYS A 1 192 ? -10.602 -15.336 -20.812 1 96.62 192 LYS A O 1
ATOM 1478 N N . TYR A 1 193 ? -9.602 -15.422 -18.797 1 96.56 193 TYR A N 1
ATOM 1479 C CA . TYR A 1 193 ? -8.359 -14.898 -19.359 1 96.56 193 TYR A CA 1
ATOM 1480 C C . TYR A 1 193 ? -7.289 -15.977 -19.422 1 96.56 193 TYR A C 1
ATOM 1482 O O . TYR A 1 193 ? -6.176 -15.734 -19.906 1 96.56 193 TYR A O 1
ATOM 1490 N N . ASN A 1 194 ? -7.562 -17.188 -18.938 1 97 194 ASN A N 1
ATOM 1491 C CA . ASN A 1 194 ? -6.621 -18.297 -18.875 1 97 194 ASN A CA 1
ATOM 1492 C C . ASN A 1 194 ? -5.398 -17.953 -18.031 1 97 194 ASN A C 1
ATOM 1494 O O . ASN A 1 194 ? -4.277 -18.328 -18.359 1 97 194 ASN A O 1
ATOM 1498 N N . THR A 1 195 ? -5.641 -17.141 -17.047 1 97.75 195 THR A N 1
ATOM 1499 C CA . THR A 1 195 ? -4.582 -16.75 -16.109 1 97.75 195 THR A CA 1
ATOM 1500 C C . THR A 1 195 ? -4.246 -17.906 -15.172 1 97.75 195 THR A C 1
ATOM 1502 O O . THR A 1 195 ? -5.145 -18.609 -14.711 1 97.75 195 THR A O 1
ATOM 1505 N N . THR A 1 196 ? -3 -18.125 -14.93 1 98.69 196 THR A N 1
ATOM 1506 C CA . THR A 1 196 ? -2.57 -19.109 -13.938 1 98.69 196 THR A CA 1
ATOM 1507 C C . THR A 1 196 ? -2.648 -18.531 -12.531 1 98.69 196 THR A C 1
ATOM 1509 O O . THR A 1 196 ? -2.203 -17.406 -12.289 1 98.69 196 THR A O 1
ATOM 1512 N N . PHE A 1 197 ? -3.262 -19.266 -11.594 1 98.62 197 PHE A N 1
ATOM 1513 C CA . PHE A 1 197 ? -3.373 -18.797 -10.219 1 98.62 197 PHE A CA 1
ATOM 1514 C C . PHE A 1 197 ? -2.623 -19.719 -9.273 1 98.62 197 PHE A C 1
ATOM 1516 O O . PHE A 1 197 ? -2.785 -20.938 -9.328 1 98.62 197 PHE A O 1
ATOM 1523 N N . VAL A 1 198 ? -1.781 -19.156 -8.453 1 98.62 198 VAL A N 1
ATOM 1524 C CA . VAL A 1 198 ? -1.182 -19.828 -7.301 1 98.62 198 VAL A CA 1
ATOM 1525 C C . VAL A 1 198 ? -1.612 -19.125 -6.012 1 98.62 198 VAL A C 1
ATOM 1527 O O . VAL A 1 198 ? -1.237 -17.969 -5.77 1 98.62 198 VAL A O 1
ATOM 1530 N N . ILE A 1 199 ? -2.357 -19.844 -5.168 1 98 199 ILE A N 1
ATOM 1531 C CA . ILE A 1 199 ? -2.957 -19.234 -3.99 1 98 199 ILE A CA 1
ATOM 1532 C C . ILE A 1 199 ? -2.488 -19.953 -2.732 1 98 199 ILE A C 1
ATOM 1534 O O . ILE A 1 199 ? -2.674 -21.172 -2.602 1 98 199 ILE A O 1
ATOM 1538 N N . ILE A 1 200 ? -1.87 -19.172 -1.896 1 97.31 200 ILE A N 1
ATOM 1539 C CA . ILE A 1 200 ? -1.541 -19.703 -0.576 1 97.31 200 ILE A CA 1
ATOM 1540 C C . ILE A 1 200 ? -2.705 -19.453 0.383 1 97.31 200 ILE A C 1
ATOM 1542 O O . ILE A 1 200 ? -3.26 -18.359 0.429 1 97.31 200 ILE A O 1
ATOM 1546 N N . THR A 1 201 ? -3.078 -20.5 1.138 1 94.25 201 THR A N 1
ATOM 1547 C CA . THR A 1 201 ? -4.125 -20.344 2.143 1 94.25 201 THR A CA 1
ATOM 1548 C C . THR A 1 201 ? -3.949 -21.359 3.262 1 94.25 201 THR A C 1
ATOM 1550 O O . THR A 1 201 ? -3.402 -22.453 3.041 1 94.25 201 THR A O 1
ATOM 1553 N N . HIS A 1 202 ? -4.316 -20.984 4.344 1 89.81 202 HIS A N 1
ATOM 1554 C CA . HIS A 1 202 ? -4.336 -21.922 5.457 1 89.81 202 HIS A CA 1
ATOM 1555 C C . HIS A 1 202 ? -5.727 -22.531 5.645 1 89.81 202 HIS A C 1
ATOM 1557 O O . HIS A 1 202 ? -5.922 -23.391 6.504 1 89.81 202 HIS A O 1
ATOM 1563 N N . ASP A 1 203 ? -6.633 -22.109 4.891 1 88.31 203 ASP A N 1
ATOM 1564 C CA . ASP A 1 203 ? -8 -22.609 4.949 1 88.31 203 ASP A CA 1
ATOM 1565 C C . ASP A 1 203 ? -8.203 -23.766 3.977 1 88.31 203 ASP A C 1
ATOM 1567 O O . ASP A 1 203 ? -8.289 -23.562 2.764 1 88.31 203 ASP A O 1
ATOM 1571 N N . ASN A 1 204 ? -8.5 -24.875 4.531 1 90.06 204 ASN A N 1
ATOM 1572 C CA . ASN A 1 204 ? -8.641 -26.062 3.705 1 90.06 204 ASN A CA 1
ATOM 1573 C C . ASN A 1 204 ? -9.867 -25.984 2.811 1 90.06 204 ASN A C 1
ATOM 1575 O O . ASN A 1 204 ? -9.891 -26.562 1.718 1 90.06 204 ASN A O 1
ATOM 1579 N N . ARG A 1 205 ? -10.914 -25.438 3.363 1 89.81 205 ARG A N 1
ATOM 1580 C CA . ARG A 1 205 ? -12.141 -25.312 2.578 1 89.81 205 ARG A CA 1
ATOM 1581 C C . ARG A 1 205 ? -11.898 -24.5 1.308 1 89.81 205 ARG A C 1
ATOM 1583 O O . ARG A 1 205 ? -12.453 -24.812 0.253 1 89.81 205 ARG A O 1
ATOM 1590 N N . ILE A 1 206 ? -11.031 -23.562 1.415 1 89.5 206 ILE A N 1
ATOM 1591 C CA . ILE A 1 206 ? -10.688 -22.703 0.286 1 89.5 206 ILE A CA 1
ATOM 1592 C C . ILE A 1 206 ? -9.719 -23.438 -0.641 1 89.5 206 ILE A C 1
ATOM 1594 O O . ILE A 1 206 ? -9.859 -23.375 -1.864 1 89.5 206 ILE A O 1
ATOM 1598 N N . ALA A 1 207 ? -8.836 -24.141 -0.064 1 93.38 207 ALA A N 1
ATOM 1599 C CA . ALA A 1 207 ? -7.84 -24.891 -0.831 1 93.38 207 ALA A CA 1
ATOM 1600 C C . ALA A 1 207 ? -8.5 -25.906 -1.752 1 93.38 207 ALA A C 1
ATOM 1602 O O . ALA A 1 207 ? -8.062 -26.109 -2.887 1 93.38 207 ALA A O 1
ATOM 1603 N N . GLU A 1 208 ? -9.516 -26.422 -1.31 1 92.56 208 GLU A N 1
ATOM 1604 C CA . GLU A 1 208 ? -10.188 -27.5 -2.031 1 92.56 208 GLU A CA 1
ATOM 1605 C C . GLU A 1 208 ? -10.953 -26.969 -3.234 1 92.56 208 GLU A C 1
ATOM 1607 O O . GLU A 1 208 ? -11.383 -27.75 -4.098 1 92.56 208 GLU A O 1
ATOM 1612 N N . LYS A 1 209 ? -11.117 -25.734 -3.246 1 92.19 209 LYS A N 1
ATOM 1613 C CA . LYS A 1 209 ? -11.781 -25.125 -4.395 1 92.19 209 LYS A CA 1
ATOM 1614 C C . LYS A 1 209 ? -10.836 -25.047 -5.594 1 92.19 209 LYS A C 1
ATOM 1616 O O . LYS A 1 209 ? -11.281 -24.812 -6.719 1 92.19 209 LYS A O 1
ATOM 1621 N N . ALA A 1 210 ? -9.578 -25.25 -5.375 1 97 210 ALA A N 1
ATOM 1622 C CA . ALA A 1 210 ? -8.609 -25.234 -6.465 1 97 210 ALA A CA 1
ATOM 1623 C C . ALA A 1 210 ? -8.594 -26.578 -7.199 1 97 210 ALA A C 1
ATOM 1625 O O . ALA A 1 210 ? -9.094 -27.578 -6.684 1 97 210 ALA A O 1
ATOM 1626 N N . ASP A 1 211 ? -8.062 -26.531 -8.352 1 97.75 211 ASP A N 1
ATOM 1627 C CA . ASP A 1 211 ? -7.992 -27.75 -9.156 1 97.75 211 ASP A CA 1
ATOM 1628 C C . ASP A 1 211 ? -6.863 -28.656 -8.672 1 97.75 211 ASP A C 1
ATOM 1630 O O . ASP A 1 211 ? -6.926 -29.875 -8.852 1 97.75 211 ASP A O 1
ATOM 1634 N N . ARG A 1 212 ? -5.855 -28.109 -8.234 1 98.12 212 ARG A N 1
ATOM 1635 C CA . ARG A 1 212 ? -4.652 -28.781 -7.75 1 98.12 212 ARG A CA 1
ATOM 1636 C C . ARG A 1 212 ? -4.215 -28.219 -6.406 1 98.12 212 ARG A C 1
ATOM 1638 O O . ARG A 1 212 ? -4.238 -27 -6.199 1 98.12 212 ARG A O 1
ATOM 1645 N N . VAL A 1 213 ? -3.896 -29.156 -5.426 1 98 213 VAL A N 1
ATOM 1646 C CA . VAL A 1 213 ? -3.475 -28.75 -4.09 1 98 213 VAL A CA 1
ATOM 1647 C C . VAL A 1 213 ? -2.072 -29.281 -3.807 1 98 213 VAL A C 1
ATOM 1649 O O . VAL A 1 213 ? -1.792 -30.453 -4.02 1 98 213 VAL A O 1
ATOM 1652 N N . ILE A 1 214 ? -1.257 -28.375 -3.35 1 97.88 214 ILE A N 1
ATOM 1653 C CA . ILE A 1 214 ? 0.112 -28.703 -2.969 1 97.88 214 ILE A CA 1
ATOM 1654 C C . ILE A 1 214 ? 0.31 -28.453 -1.477 1 97.88 214 ILE A C 1
ATOM 1656 O O . ILE A 1 214 ? 0.012 -27.359 -0.983 1 97.88 214 ILE A O 1
ATOM 1660 N N . GLU A 1 215 ? 0.83 -29.406 -0.781 1 97.25 215 GLU A N 1
ATOM 1661 C CA . GLU A 1 215 ? 1.08 -29.281 0.651 1 97.25 215 GLU A CA 1
ATOM 1662 C C . GLU A 1 215 ? 2.572 -29.141 0.941 1 97.25 215 GLU A C 1
ATOM 1664 O O . GLU A 1 215 ? 3.375 -29.953 0.478 1 97.25 215 GLU A O 1
ATOM 1669 N N . VAL A 1 216 ? 2.863 -28.125 1.685 1 96.88 216 VAL A N 1
ATOM 1670 C CA . VAL A 1 216 ? 4.246 -27.859 2.064 1 96.88 216 VAL A CA 1
ATOM 1671 C C . VAL A 1 216 ? 4.43 -28.109 3.561 1 96.88 216 VAL A C 1
ATOM 1673 O O . VAL A 1 216 ? 3.594 -27.703 4.367 1 96.88 216 VAL A O 1
ATOM 1676 N N . LEU A 1 217 ? 5.477 -28.781 3.902 1 95.5 217 LEU A N 1
ATOM 1677 C CA . LEU A 1 217 ? 5.848 -29.047 5.289 1 95.5 217 LEU A CA 1
ATOM 1678 C C . LEU A 1 217 ? 7.359 -28.938 5.477 1 95.5 217 LEU A C 1
ATOM 1680 O O . LEU A 1 217 ? 8.133 -29.594 4.773 1 95.5 217 LEU A O 1
ATOM 1684 N N . ASP A 1 218 ? 7.754 -28.078 6.379 1 93.19 218 ASP A N 1
ATOM 1685 C CA . ASP A 1 218 ? 9.156 -27.891 6.738 1 93.19 218 ASP A CA 1
ATOM 1686 C C . ASP A 1 218 ? 10.023 -27.688 5.496 1 93.19 218 ASP A C 1
ATOM 1688 O O . ASP A 1 218 ? 11.055 -28.344 5.34 1 93.19 218 ASP A O 1
ATOM 1692 N N . GLY A 1 219 ? 9.492 -26.938 4.594 1 93.81 219 GLY A N 1
ATOM 1693 C CA . GLY A 1 219 ? 10.281 -26.516 3.441 1 93.81 219 GLY A CA 1
ATOM 1694 C C . GLY A 1 219 ? 10.234 -27.516 2.301 1 93.81 219 GLY A C 1
ATOM 1695 O O . GLY A 1 219 ? 10.945 -27.359 1.306 1 93.81 219 GLY A O 1
ATOM 1696 N N . ASN A 1 220 ? 9.375 -28.531 2.486 1 95.56 220 ASN A N 1
ATOM 1697 C CA . ASN A 1 220 ? 9.266 -29.578 1.467 1 95.56 220 ASN A CA 1
ATOM 1698 C C . ASN A 1 220 ? 7.832 -29.719 0.969 1 95.56 220 ASN A C 1
ATOM 1700 O O . ASN A 1 220 ? 6.883 -29.516 1.732 1 95.56 220 ASN A O 1
ATOM 1704 N N . ILE A 1 221 ? 7.711 -30.031 -0.287 1 96.56 221 ILE A N 1
ATOM 1705 C CA . ILE A 1 221 ? 6.41 -30.438 -0.808 1 96.56 221 ILE A CA 1
ATOM 1706 C C . ILE A 1 221 ? 6.148 -31.906 -0.459 1 96.56 221 ILE A C 1
ATOM 1708 O O . ILE A 1 221 ? 6.871 -32.781 -0.914 1 96.56 221 ILE A O 1
ATOM 1712 N N . ILE A 1 222 ? 5.113 -32.125 0.268 1 96.75 222 ILE A N 1
ATOM 1713 C CA . ILE A 1 222 ? 4.906 -33.469 0.774 1 96.75 222 ILE A CA 1
ATOM 1714 C C . ILE A 1 222 ? 3.707 -34.125 0.072 1 96.75 222 ILE A C 1
ATOM 1716 O O . ILE A 1 222 ? 3.562 -35.344 0.064 1 96.75 222 ILE A O 1
ATOM 1720 N N . LYS A 1 223 ? 2.801 -33.281 -0.39 1 97.06 223 LYS A N 1
ATOM 1721 C CA . LYS A 1 223 ? 1.656 -33.781 -1.164 1 97.06 223 LYS A CA 1
ATOM 1722 C C . LYS A 1 223 ? 1.399 -32.875 -2.369 1 97.06 223 LYS A C 1
ATOM 1724 O O . LYS A 1 223 ? 1.672 -31.672 -2.322 1 97.06 223 LYS A O 1
ATOM 1729 N N . ASP A 1 224 ? 0.995 -33.406 -3.418 1 97.75 224 ASP A N 1
ATOM 1730 C CA . ASP A 1 224 ? 0.607 -32.781 -4.676 1 97.75 224 ASP A CA 1
ATOM 1731 C C . ASP A 1 224 ? -0.469 -33.594 -5.391 1 97.75 224 ASP A C 1
ATOM 1733 O O . ASP A 1 224 ? -0.186 -34.656 -5.941 1 97.75 224 ASP A O 1
ATOM 1737 N N . TYR A 1 225 ? -1.697 -33.062 -5.348 1 96.81 225 TYR A N 1
ATOM 1738 C CA . TYR A 1 225 ? -2.781 -33.875 -5.867 1 96.81 225 TYR A CA 1
ATOM 1739 C C . TYR A 1 225 ? -3.832 -33.031 -6.562 1 96.81 225 TYR A C 1
ATOM 1741 O O . TYR A 1 225 ? -3.941 -31.828 -6.297 1 96.81 225 TYR A O 1
ATOM 1749 N N . LEU A 1 226 ? -4.52 -33.656 -7.43 1 95.62 226 LEU A N 1
ATOM 1750 C CA . LEU A 1 226 ? -5.609 -33.031 -8.156 1 95.62 226 LEU A CA 1
ATOM 1751 C C . LEU A 1 226 ? -6.934 -33.219 -7.422 1 95.62 226 LEU A C 1
ATOM 1753 O O . LEU A 1 226 ? -7.195 -34.281 -6.867 1 95.62 226 LEU A O 1
ATOM 1757 N N . ASN A 1 227 ? -7.648 -32.125 -7.398 1 89.69 227 ASN A N 1
ATOM 1758 C CA . ASN A 1 227 ? -9.008 -32.219 -6.875 1 89.69 227 ASN A CA 1
ATOM 1759 C C . ASN A 1 227 ? -9.977 -32.75 -7.941 1 89.69 227 ASN A C 1
ATOM 1761 O O . ASN A 1 227 ? -9.758 -32.531 -9.133 1 89.69 227 ASN A O 1
ATOM 1765 N N . MET B 1 1 ? 1.806 32.688 7.023 1 91.38 1 MET B N 1
ATOM 1766 C CA . MET B 1 1 ? 0.666 32.344 6.176 1 91.38 1 MET B CA 1
ATOM 1767 C C . MET B 1 1 ? 0.093 30.969 6.555 1 91.38 1 MET B C 1
ATOM 1769 O O . MET B 1 1 ? 0.826 30.094 6.996 1 91.38 1 MET B O 1
ATOM 1773 N N . SER B 1 2 ? -1.219 30.859 6.461 1 96.62 2 SER B N 1
ATOM 1774 C CA . SER B 1 2 ? -1.867 29.625 6.887 1 96.62 2 SER B CA 1
ATOM 1775 C C . SER B 1 2 ? -1.66 28.516 5.863 1 96.62 2 SER B C 1
ATOM 1777 O O . SER B 1 2 ? -1.831 28.734 4.66 1 96.62 2 SER B O 1
ATOM 1779 N N . ALA B 1 3 ? -1.185 27.453 6.348 1 98.06 3 ALA B N 1
ATOM 1780 C CA . ALA B 1 3 ? -1.065 26.281 5.488 1 98.06 3 ALA B CA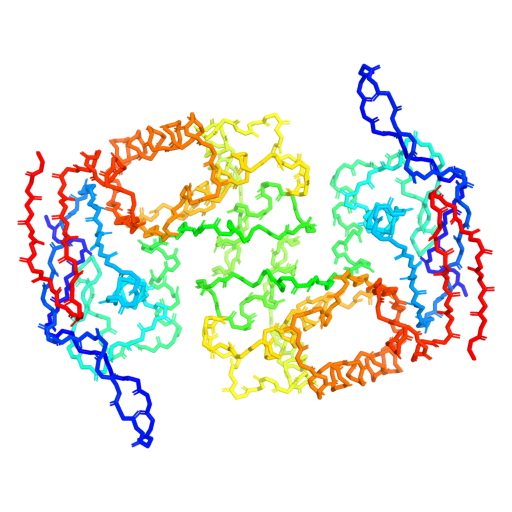 1
ATOM 1781 C C . ALA B 1 3 ? -2.389 25.516 5.406 1 98.06 3 ALA B C 1
ATOM 1783 O O . ALA B 1 3 ? -2.787 25.062 4.332 1 98.06 3 ALA B O 1
ATOM 1784 N N . LEU B 1 4 ? -3.057 25.406 6.57 1 98.38 4 LEU B N 1
ATOM 1785 C CA . LEU B 1 4 ? -4.359 24.766 6.699 1 98.38 4 LEU B CA 1
ATOM 1786 C C . LEU B 1 4 ? -5.316 25.625 7.504 1 98.38 4 LEU B C 1
ATOM 1788 O O . LEU B 1 4 ? -4.93 26.219 8.523 1 98.38 4 LEU B O 1
ATOM 1792 N N . GLU B 1 5 ? -6.504 25.75 6.965 1 98.44 5 GLU B N 1
ATOM 1793 C CA . GLU B 1 5 ? -7.551 26.438 7.707 1 98.44 5 GLU B CA 1
ATOM 1794 C C . GLU B 1 5 ? -8.867 25.672 7.656 1 98.44 5 GLU B C 1
ATOM 1796 O O . GLU B 1 5 ? -9.43 25.469 6.578 1 98.44 5 GLU B O 1
ATOM 1801 N N . LEU B 1 6 ? -9.312 25.234 8.781 1 97.94 6 LEU B N 1
ATOM 1802 C CA . LEU B 1 6 ? -10.633 24.625 8.953 1 97.94 6 LEU B CA 1
ATOM 1803 C C . LEU B 1 6 ? -11.602 25.625 9.602 1 97.94 6 LEU B C 1
ATOM 1805 O O . LEU B 1 6 ? -11.305 26.188 10.656 1 97.94 6 LEU B O 1
ATOM 1809 N N . LYS B 1 7 ? -12.648 25.844 8.938 1 97.75 7 LYS B N 1
ATOM 1810 C CA . LYS B 1 7 ? -13.672 26.75 9.438 1 97.75 7 LYS B CA 1
ATOM 1811 C C . LYS B 1 7 ? -14.992 26.031 9.664 1 97.75 7 LYS B C 1
ATOM 1813 O O . LYS B 1 7 ? -15.664 25.641 8.703 1 97.75 7 LYS B O 1
ATOM 1818 N N . ASN B 1 8 ? -15.383 25.891 10.891 1 97.25 8 ASN B N 1
ATOM 1819 C CA . ASN B 1 8 ? -16.656 25.312 11.297 1 97.25 8 ASN B CA 1
ATOM 1820 C C . ASN B 1 8 ? -16.875 23.922 10.68 1 97.25 8 A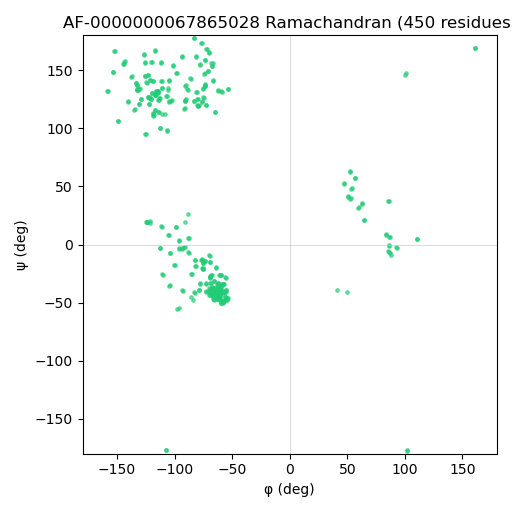SN B C 1
ATOM 1822 O O . ASN B 1 8 ? -17.938 23.656 10.125 1 97.25 8 ASN B O 1
ATOM 1826 N N . ILE B 1 9 ? -15.914 23.094 10.766 1 97.19 9 ILE B N 1
ATOM 1827 C CA . ILE B 1 9 ? -15.992 21.781 10.141 1 97.19 9 ILE B CA 1
ATOM 1828 C C . ILE B 1 9 ? -16.812 20.828 11.031 1 97.19 9 ILE B C 1
ATOM 1830 O O . ILE B 1 9 ? -16.531 20.703 12.227 1 97.19 9 ILE B O 1
ATOM 1834 N N . THR B 1 10 ? -17.766 20.297 10.453 1 97.06 10 THR B N 1
ATOM 1835 C CA . THR B 1 10 ? -18.547 19.25 11.094 1 97.06 10 THR B CA 1
ATOM 1836 C C . THR B 1 10 ? -18.516 17.953 10.273 1 97.06 10 THR B C 1
ATOM 1838 O O . THR B 1 10 ? -18.438 18 9.039 1 97.06 10 THR B O 1
ATOM 1841 N N . LYS B 1 11 ? -18.453 16.828 10.922 1 96.69 11 LYS B N 1
ATOM 1842 C CA . LYS B 1 11 ? -18.547 15.531 10.25 1 96.69 11 LYS B CA 1
ATOM 1843 C C . LYS B 1 11 ? -19.562 14.625 10.945 1 96.69 11 LYS B C 1
ATOM 1845 O O . LYS B 1 11 ? -19.438 14.352 12.141 1 96.69 11 LYS B O 1
ATOM 1850 N N . VAL B 1 12 ? -20.484 14.258 10.211 1 94.69 12 VAL B N 1
ATOM 1851 C CA . VAL B 1 12 ? -21.516 13.352 10.688 1 94.69 12 VAL B CA 1
ATOM 1852 C C . VAL B 1 12 ? -21.531 12.078 9.836 1 94.69 12 VAL B C 1
ATOM 1854 O O . VAL B 1 12 ? -21.484 12.148 8.609 1 94.69 12 VAL B O 1
ATOM 1857 N N . TYR B 1 13 ? -21.406 10.93 10.508 1 89.25 13 TYR B N 1
ATOM 1858 C CA . TYR B 1 13 ? -21.516 9.648 9.812 1 89.25 13 TYR B CA 1
ATOM 1859 C C . TYR B 1 13 ? -22.875 9.023 10.023 1 89.25 13 TYR B C 1
ATOM 1861 O O . TYR B 1 13 ? -23.516 9.219 11.062 1 89.25 13 TYR B O 1
ATOM 1869 N N . GLY B 1 14 ? -23.281 8.172 9.047 1 85.19 14 GLY B N 1
ATOM 1870 C CA . GLY B 1 14 ? -24.5 7.402 9.195 1 85.19 14 GLY B CA 1
ATOM 1871 C C . GLY B 1 14 ? -25.688 7.992 8.445 1 85.19 14 GLY B C 1
ATOM 1872 O O . GLY B 1 14 ? -25.734 9.203 8.227 1 85.19 14 GLY B O 1
ATOM 1873 N N . GLU B 1 15 ? -26.578 7.129 7.914 1 80.88 15 GLU B N 1
ATOM 1874 C CA . GLU B 1 15 ? -27.797 7.559 7.246 1 80.88 15 GLU B CA 1
ATOM 1875 C C . GLU B 1 15 ? -28.984 7.527 8.195 1 80.88 15 GLU B C 1
ATOM 1877 O O . GLU B 1 15 ? -29.609 8.555 8.453 1 80.88 15 GLU B O 1
ATOM 1882 N N . LYS B 1 16 ? -29.219 6.293 8.852 1 80.81 16 LYS B N 1
ATOM 1883 C CA . LYS B 1 16 ? -30.359 6.125 9.75 1 80.81 16 LYS B CA 1
ATOM 1884 C C . LYS B 1 16 ? -30.016 6.602 11.164 1 80.81 16 LYS B C 1
ATOM 1886 O O . LYS B 1 16 ? -30.734 7.406 11.742 1 80.81 16 LYS B O 1
ATOM 1891 N N . VAL B 1 17 ? -28.891 6.234 11.641 1 85.88 17 VAL B N 1
ATOM 1892 C CA . VAL B 1 17 ? -28.375 6.691 12.922 1 85.88 17 VAL B CA 1
ATOM 1893 C C . VAL B 1 17 ? -27.156 7.602 12.688 1 85.88 17 VAL B C 1
ATOM 1895 O O . VAL B 1 17 ? -26.109 7.137 12.25 1 85.88 17 VAL B O 1
ATOM 1898 N N . LYS B 1 18 ? -27.359 8.914 13.031 1 89.38 18 LYS B N 1
ATOM 1899 C CA . LYS B 1 18 ? -26.328 9.914 12.766 1 89.38 18 LYS B CA 1
ATOM 1900 C C . LYS B 1 18 ? -25.391 10.062 13.953 1 89.38 18 LYS B C 1
ATOM 1902 O O . LYS B 1 18 ? -25.844 10.164 15.102 1 89.38 18 LYS B O 1
ATOM 1907 N N . THR B 1 19 ? -24.094 9.898 13.766 1 90.69 19 THR B N 1
ATOM 1908 C CA . THR B 1 19 ? -23.062 10.102 14.773 1 90.69 19 THR B CA 1
ATOM 1909 C C . THR B 1 19 ? -22.172 11.281 14.398 1 90.69 19 THR B C 1
ATOM 1911 O O . THR B 1 19 ? -21.516 11.258 13.352 1 90.69 19 THR B O 1
ATOM 1914 N N . LYS B 1 20 ? -22.297 12.258 15.227 1 92.56 20 LYS B N 1
ATOM 1915 C CA . LYS B 1 20 ? -21.453 13.43 15.008 1 92.56 20 LYS B CA 1
ATOM 1916 C C . LYS B 1 20 ? -20.031 13.195 15.539 1 92.56 20 LYS B C 1
ATOM 1918 O O . LYS B 1 20 ? -19.844 13.031 16.75 1 92.56 20 LYS B O 1
ATOM 1923 N N . VAL B 1 21 ? -18.984 13.266 14.625 1 95.25 21 VAL B N 1
ATOM 1924 C CA . VAL B 1 21 ? -17.609 12.914 14.984 1 95.25 21 VAL B CA 1
ATOM 1925 C C . VAL B 1 21 ? -16.781 14.188 15.156 1 95.25 21 VAL B C 1
ATOM 1927 O O . VAL B 1 21 ? -15.867 14.219 15.977 1 95.25 21 VAL B O 1
ATOM 1930 N N . LEU B 1 22 ? -17.047 15.18 14.398 1 96.56 22 LEU B N 1
ATOM 1931 C CA . LEU B 1 22 ? -16.453 16.516 14.555 1 96.56 22 LEU B CA 1
ATOM 1932 C C . LEU B 1 22 ? -17.547 17.562 14.672 1 96.56 22 LEU B C 1
ATOM 1934 O O . LEU B 1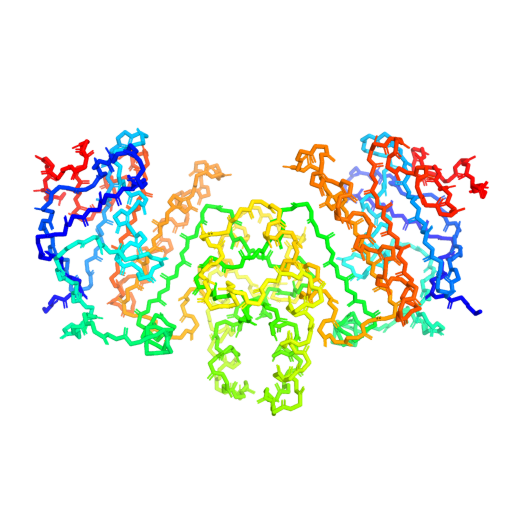 22 ? -18.547 17.516 13.953 1 96.56 22 LEU B O 1
ATOM 1938 N N . ASN B 1 23 ? -17.344 18.5 15.531 1 96.06 23 ASN B N 1
ATOM 1939 C CA . ASN B 1 23 ? -18.391 19.469 15.883 1 96.06 23 ASN B CA 1
ATOM 1940 C C . ASN B 1 23 ? -17.906 20.906 15.688 1 96.06 23 ASN B C 1
ATOM 1942 O O . ASN B 1 23 ? -17.375 21.516 16.625 1 96.06 23 ASN B O 1
ATOM 1946 N N . ASN B 1 24 ? -18.219 21.438 14.555 1 95.81 24 ASN B N 1
ATOM 1947 C CA . ASN B 1 24 ? -17.906 22.828 14.258 1 95.81 24 ASN B CA 1
ATOM 1948 C C . ASN B 1 24 ? -16.469 23.172 14.633 1 95.81 24 ASN B C 1
ATOM 1950 O O . ASN B 1 24 ? -16.234 24.156 15.352 1 95.81 24 ASN B O 1
ATOM 1954 N N . THR B 1 25 ? -15.594 22.422 14.18 1 96.5 25 THR B N 1
ATOM 1955 C CA . THR B 1 25 ? -14.195 22.531 14.562 1 96.5 25 THR B CA 1
ATOM 1956 C C . THR B 1 25 ? -13.484 23.594 13.742 1 96.5 25 THR B C 1
ATOM 1958 O O . THR B 1 25 ? -13.555 23.609 12.508 1 96.5 25 THR B O 1
ATOM 1961 N N . ASP B 1 26 ? -12.898 24.547 14.453 1 97.69 26 ASP B N 1
ATOM 1962 C CA . ASP B 1 26 ? -12.023 25.562 13.852 1 97.69 26 ASP B CA 1
ATOM 1963 C C . ASP B 1 26 ? -10.562 25.281 14.18 1 97.69 26 ASP B C 1
ATOM 1965 O O . ASP B 1 26 ? -10.227 24.953 15.32 1 97.69 26 ASP B O 1
ATOM 1969 N N . LEU B 1 27 ? -9.758 25.359 13.148 1 98.06 27 LEU B N 1
ATOM 1970 C CA . LEU B 1 27 ? -8.336 25.125 13.367 1 98.06 27 LEU B CA 1
ATOM 1971 C C . LEU B 1 27 ? -7.504 25.766 12.266 1 98.06 27 LEU B C 1
ATOM 1973 O O . LEU B 1 27 ? -7.844 25.672 11.086 1 98.06 27 LEU B O 1
ATOM 1977 N N . THR B 1 28 ? -6.488 26.484 12.664 1 98.44 28 THR B N 1
ATOM 1978 C CA . THR B 1 28 ? -5.535 27.047 11.719 1 98.44 28 THR B CA 1
ATOM 1979 C C . THR B 1 28 ? -4.121 26.562 12.016 1 98.44 28 THR B C 1
ATOM 1981 O O . THR B 1 28 ? -3.676 26.594 13.164 1 98.44 28 THR B O 1
ATOM 1984 N N . ILE B 1 29 ? -3.492 26.047 11.047 1 98.5 29 ILE B N 1
ATOM 1985 C CA . ILE B 1 29 ? -2.086 25.672 11.125 1 98.5 29 ILE B CA 1
ATOM 1986 C C . ILE B 1 29 ? -1.273 26.516 10.141 1 98.5 29 ILE B C 1
ATOM 1988 O O . ILE B 1 29 ? -1.618 26.609 8.961 1 98.5 29 ILE B O 1
ATOM 1992 N N . ASN B 1 30 ? -0.191 27.062 10.609 1 98.25 30 ASN B N 1
ATOM 1993 C CA . ASN B 1 30 ? 0.603 27.969 9.789 1 98.25 30 ASN B CA 1
ATOM 1994 C C . ASN B 1 30 ? 1.728 27.219 9.07 1 98.25 30 ASN B C 1
ATOM 1996 O O . ASN B 1 30 ? 2.082 26.109 9.445 1 98.25 30 ASN B O 1
ATOM 2000 N N . GLU B 1 31 ? 2.209 27.906 8.039 1 98 31 GLU B N 1
ATOM 2001 C CA . GLU B 1 31 ? 3.299 27.359 7.25 1 98 31 GLU B CA 1
ATOM 2002 C C . GLU B 1 31 ? 4.531 27.094 8.109 1 98 31 GLU B C 1
ATOM 2004 O O . GLU B 1 31 ? 4.918 27.938 8.914 1 98 31 GLU B O 1
ATOM 2009 N N . GLY B 1 32 ? 5.066 25.875 7.941 1 98 32 GLY B N 1
ATOM 2010 C CA . GLY B 1 32 ? 6.32 25.547 8.594 1 98 32 GLY B CA 1
ATOM 2011 C C . GLY B 1 32 ? 6.141 25.031 10.008 1 98 32 GLY B C 1
ATOM 2012 O O . GLY B 1 32 ? 7.102 24.578 10.641 1 98 32 GLY B O 1
ATOM 2013 N N . GLU B 1 33 ? 4.922 24.953 10.469 1 98.38 33 GLU B N 1
ATOM 2014 C CA . GLU B 1 33 ? 4.688 24.484 11.828 1 98.38 33 GLU B CA 1
ATOM 2015 C C . GLU B 1 33 ? 4.883 22.969 11.93 1 98.38 33 GLU B C 1
ATOM 2017 O O . GLU B 1 33 ? 4.672 22.25 10.953 1 98.38 33 GLU B O 1
ATOM 2022 N N . PHE B 1 34 ? 5.344 22.625 13.047 1 98.44 34 PHE B N 1
ATOM 2023 C CA . PHE B 1 34 ? 5.426 21.234 13.469 1 98.44 34 PHE B CA 1
ATOM 2024 C C . PHE B 1 34 ? 4.473 20.953 14.625 1 98.44 34 PHE B C 1
ATOM 2026 O O . PHE B 1 34 ? 4.797 21.219 15.781 1 98.44 34 PHE B O 1
ATOM 2033 N N . VAL B 1 35 ? 3.287 20.344 14.266 1 98.38 35 VAL B N 1
ATOM 2034 C CA . VAL B 1 35 ? 2.164 20.281 15.195 1 98.38 35 VAL B CA 1
ATOM 2035 C C . VAL B 1 35 ? 1.82 18.828 15.484 1 98.38 35 VAL B C 1
ATOM 2037 O O . VAL B 1 35 ? 1.831 17.984 14.578 1 98.38 35 VAL B O 1
ATOM 2040 N N . SER B 1 36 ? 1.489 18.531 16.719 1 98 36 SER B N 1
ATOM 2041 C CA . SER B 1 36 ? 0.945 17.234 17.094 1 98 36 SER B CA 1
ATOM 2042 C C . SER B 1 36 ? -0.519 17.344 17.516 1 98 36 SER B C 1
ATOM 2044 O O . SER B 1 36 ? -0.917 18.312 18.156 1 98 36 SER B O 1
ATOM 2046 N N . ILE B 1 37 ? -1.265 16.406 17.125 1 97.75 37 ILE B N 1
ATOM 2047 C CA . ILE B 1 37 ? -2.648 16.266 17.562 1 97.75 37 ILE B CA 1
ATOM 2048 C C . ILE B 1 37 ? -2.793 15.008 18.422 1 97.75 37 ILE B C 1
ATOM 2050 O O . ILE B 1 37 ? -2.449 13.906 17.969 1 97.75 37 ILE B O 1
ATOM 2054 N N . ILE B 1 38 ? -3.324 15.148 19.594 1 97.38 38 ILE B N 1
ATOM 2055 C CA . ILE B 1 38 ? -3.48 14.023 20.5 1 97.38 38 ILE B CA 1
ATOM 2056 C C . ILE B 1 38 ? -4.938 13.93 20.953 1 97.38 38 ILE B C 1
ATOM 2058 O O . ILE B 1 38 ? -5.715 14.867 20.766 1 97.38 38 ILE B O 1
ATOM 2062 N N . GLY B 1 39 ? -5.246 12.797 21.484 1 94.38 39 GLY B N 1
ATOM 2063 C CA . GLY B 1 39 ? -6.586 12.492 21.969 1 94.38 39 GLY B CA 1
ATOM 2064 C C . GLY B 1 39 ? -6.84 11.008 22.125 1 94.38 39 GLY B C 1
ATOM 2065 O O . GLY B 1 39 ? -6.066 10.18 21.641 1 94.38 39 GLY B O 1
ATOM 2066 N N . GLN B 1 40 ? -7.906 10.703 22.75 1 91.12 40 GLN B N 1
ATOM 2067 C CA . GLN B 1 40 ? -8.242 9.305 22.984 1 91.12 40 GLN B CA 1
ATOM 2068 C C . GLN B 1 40 ? -8.719 8.633 21.703 1 91.12 40 GLN B C 1
ATOM 2070 O O . GLN B 1 40 ? -9.016 9.312 20.719 1 91.12 40 GLN B O 1
ATOM 2075 N N . SER B 1 41 ? -8.633 7.312 21.703 1 89.75 41 SER B N 1
ATOM 2076 C CA . SER B 1 41 ? -9.195 6.574 20.578 1 89.75 41 SER B CA 1
ATOM 2077 C C . SER B 1 41 ? -10.656 6.949 20.344 1 89.75 41 SER B C 1
ATOM 2079 O O . SER B 1 41 ? -11.43 7.082 21.281 1 89.75 41 SER B O 1
ATOM 2081 N N . GLY B 1 42 ? -10.969 7.18 19.125 1 89.25 42 GLY B N 1
ATOM 2082 C CA . GLY B 1 42 ? -12.344 7.516 18.797 1 89.25 42 GLY B CA 1
ATOM 2083 C C . GLY B 1 42 ? -12.664 8.984 18.984 1 89.25 42 GLY B C 1
ATOM 2084 O O . GLY B 1 42 ? -13.805 9.414 18.766 1 89.25 42 GLY B O 1
ATOM 2085 N N . SER B 1 43 ? -11.695 9.789 19.234 1 92.25 43 SER B N 1
ATOM 2086 C CA . SER B 1 43 ? -11.961 11.188 19.562 1 92.25 43 SER B CA 1
ATOM 2087 C C . SER B 1 43 ? -12.164 12.016 18.297 1 92.25 43 SER B C 1
ATOM 2089 O O . SER B 1 43 ? -12.594 13.172 18.375 1 92.25 43 SER B O 1
ATOM 2091 N N . GLY B 1 44 ? -11.812 11.445 17.141 1 92.88 44 GLY B N 1
ATOM 2092 C CA . GLY B 1 44 ? -12.016 12.164 15.898 1 92.88 44 GLY B CA 1
ATOM 2093 C C . GLY B 1 44 ? -10.719 12.602 15.234 1 92.88 44 GLY B C 1
ATOM 2094 O O . GLY B 1 44 ? -10.734 13.266 14.203 1 92.88 44 GLY B O 1
ATOM 2095 N N . LYS B 1 45 ? -9.594 12.234 15.766 1 94.94 45 LYS B N 1
ATOM 2096 C CA . LYS B 1 45 ? -8.297 12.664 15.258 1 94.94 45 LYS B CA 1
ATOM 2097 C C . LYS B 1 45 ? -8.102 12.227 13.805 1 94.94 45 LYS B C 1
ATOM 2099 O O . LYS B 1 45 ? -7.734 13.039 12.953 1 94.94 45 LYS B O 1
ATOM 2104 N N . SER B 1 46 ? -8.359 10.922 13.586 1 93.62 46 SER B N 1
ATOM 2105 C CA . SER B 1 46 ? -8.172 10.406 12.234 1 93.62 46 SER B CA 1
ATOM 2106 C C . SER B 1 46 ? -9.164 11.031 11.258 1 93.62 46 SER B C 1
ATOM 2108 O O . SER B 1 46 ? -8.82 11.297 10.109 1 93.62 46 SER B O 1
ATOM 2110 N N . THR B 1 47 ? -10.391 11.258 11.688 1 94.56 47 THR B N 1
ATOM 2111 C CA . THR B 1 47 ? -11.375 11.945 10.859 1 94.56 47 THR B CA 1
ATOM 2112 C C . THR B 1 47 ? -10.906 13.359 10.523 1 94.56 47 THR B C 1
ATOM 2114 O O . THR B 1 47 ? -10.984 13.781 9.367 1 94.56 47 THR B O 1
ATOM 2117 N N . LEU B 1 48 ? -10.398 14 11.562 1 96.69 48 LEU B N 1
ATOM 2118 C CA . LEU B 1 48 ? -9.875 15.352 11.367 1 96.69 48 LEU B CA 1
ATOM 2119 C C . LEU B 1 48 ? -8.727 15.344 10.359 1 96.69 48 LEU B C 1
ATOM 2121 O O . LEU B 1 48 ? -8.719 16.141 9.422 1 96.69 48 LEU B O 1
ATOM 2125 N N . LEU B 1 49 ? -7.785 14.461 10.492 1 96.38 49 LEU B N 1
ATOM 2126 C CA . LEU B 1 49 ? -6.656 14.352 9.578 1 96.38 49 LEU B CA 1
ATOM 2127 C C . LEU B 1 49 ? -7.133 14.016 8.172 1 96.38 49 LEU B C 1
ATOM 2129 O O . LEU B 1 49 ? -6.641 14.578 7.188 1 96.38 49 LEU B O 1
ATOM 2133 N N . ASN B 1 50 ? -8.062 13.141 8.07 1 96.06 50 ASN B N 1
ATOM 2134 C CA . ASN B 1 50 ? -8.586 12.75 6.766 1 96.06 50 ASN B CA 1
ATOM 2135 C C . ASN B 1 50 ? -9.258 13.922 6.051 1 96.06 50 ASN B C 1
ATOM 2137 O O . ASN B 1 50 ? -9.148 14.055 4.828 1 96.06 50 ASN B O 1
ATOM 2141 N N . ILE B 1 51 ? -9.914 14.703 6.789 1 96.44 51 ILE B N 1
ATOM 2142 C CA . ILE B 1 51 ? -10.539 15.883 6.207 1 96.44 51 ILE B CA 1
ATOM 2143 C C . ILE B 1 51 ? -9.469 16.891 5.777 1 96.44 51 ILE B C 1
ATOM 2145 O O . ILE B 1 51 ? -9.5 17.391 4.652 1 96.44 51 ILE B O 1
ATOM 2149 N N . MET B 1 52 ? -8.453 17.078 6.668 1 97.38 52 MET B N 1
ATOM 2150 C CA . MET B 1 52 ? -7.34 17.953 6.324 1 97.38 52 MET B CA 1
ATOM 2151 C C . MET B 1 52 ? -6.652 17.484 5.047 1 97.38 52 MET B C 1
ATOM 2153 O O . MET B 1 52 ? -6.211 18.312 4.238 1 97.38 52 MET B O 1
ATOM 2157 N N . GLY B 1 53 ? -6.617 16.219 4.871 1 97.25 53 GLY B N 1
ATOM 2158 C CA . GLY B 1 53 ? -5.91 15.625 3.748 1 97.25 53 GLY B CA 1
ATOM 2159 C C . GLY B 1 53 ? -6.793 15.422 2.533 1 97.25 53 GLY B C 1
ATOM 2160 O O . GLY B 1 53 ? -6.352 14.859 1.525 1 97.25 53 GLY B O 1
ATOM 2161 N N . THR B 1 54 ? -8.055 15.758 2.641 1 96.44 54 THR B N 1
ATOM 2162 C CA . THR B 1 54 ? -9.062 15.602 1.597 1 96.44 54 THR B CA 1
ATOM 2163 C C . THR B 1 54 ? -9.289 14.133 1.271 1 96.44 54 THR B C 1
ATOM 2165 O O . THR B 1 54 ? -9.695 13.789 0.159 1 96.44 54 THR B O 1
ATOM 2168 N N . LEU B 1 55 ? -8.938 13.297 2.188 1 95.06 55 LEU B N 1
ATOM 2169 C CA . LEU B 1 55 ? -9.266 11.875 2.062 1 95.06 55 LEU B CA 1
ATOM 2170 C C . LEU B 1 55 ? -10.742 11.633 2.355 1 95.06 55 LEU B C 1
ATOM 2172 O O . LEU B 1 55 ? -11.289 10.594 1.985 1 95.06 55 LEU B O 1
ATOM 2176 N N . SER B 1 56 ? -11.32 12.578 3.068 1 92.94 56 SER B N 1
ATOM 2177 C CA . SER B 1 56 ? -12.75 12.625 3.363 1 92.94 56 SER B CA 1
ATOM 2178 C C . SER B 1 56 ? -13.266 14.062 3.361 1 92.94 56 SER B C 1
ATOM 2180 O O . SER B 1 56 ? -12.484 15.008 3.529 1 92.94 56 SER B O 1
ATOM 2182 N N . LYS B 1 57 ? -14.562 14.133 3.152 1 92.5 57 LYS B N 1
ATOM 2183 C CA . LYS B 1 57 ? -15.172 15.453 3.178 1 92.5 57 LYS B CA 1
ATOM 2184 C C . LYS B 1 57 ? -15.953 15.68 4.469 1 92.5 57 LYS B C 1
ATOM 2186 O O . LYS B 1 57 ? -16.641 14.773 4.949 1 92.5 57 LYS B O 1
ATOM 2191 N N . GLY B 1 58 ? -15.836 16.891 4.93 1 93.94 58 GLY B N 1
ATOM 2192 C CA . GLY B 1 58 ? -16.703 17.25 6.031 1 93.94 58 GLY B CA 1
ATOM 2193 C C . GLY B 1 58 ? -18.172 17.344 5.625 1 93.94 58 GLY B C 1
ATOM 2194 O O . GLY B 1 58 ? -18.484 17.547 4.453 1 93.94 58 GLY B O 1
ATOM 2195 N N . SER B 1 59 ? -19.016 17.172 6.629 1 95.19 59 SER B N 1
ATOM 2196 C CA . SER B 1 59 ? -20.453 17.312 6.379 1 95.19 59 SER B CA 1
ATOM 2197 C C . SER B 1 59 ? -20.828 18.781 6.176 1 95.19 59 SER B C 1
ATOM 2199 O O . SER B 1 59 ? -21.75 19.094 5.426 1 95.19 59 SER B O 1
ATOM 2201 N N . SER B 1 60 ? -20.156 19.609 6.859 1 95.94 60 SER B N 1
ATOM 2202 C CA . SER B 1 60 ? -20.281 21.062 6.691 1 95.94 60 SER B CA 1
ATOM 2203 C C . SER B 1 60 ? -18.984 21.781 7.066 1 95.94 60 SER B C 1
ATOM 2205 O O . SER B 1 60 ? -18.062 21.156 7.586 1 95.94 60 SER B O 1
ATOM 2207 N N . GLY B 1 61 ? -18.938 23.094 6.652 1 96.94 61 GLY B N 1
ATOM 2208 C CA . GLY B 1 61 ? -17.75 23.891 6.91 1 96.94 61 GLY B CA 1
ATOM 2209 C C . GLY B 1 61 ? -16.875 24.047 5.688 1 96.94 61 GLY B C 1
ATOM 2210 O O . GLY B 1 61 ? -17.25 23.641 4.586 1 96.94 61 GLY B O 1
ATOM 2211 N N . THR B 1 62 ? -15.734 24.75 5.977 1 97.31 62 THR B N 1
ATOM 2212 C CA . THR B 1 62 ? -14.844 25.047 4.859 1 97.31 62 THR B CA 1
ATOM 2213 C C . THR B 1 62 ? -13.398 24.719 5.219 1 97.31 62 THR B C 1
ATOM 2215 O O . THR B 1 62 ? -12.953 25 6.336 1 97.31 62 THR B O 1
ATOM 2218 N N . LEU B 1 63 ? -12.75 24.125 4.27 1 98.06 63 LEU B N 1
ATOM 2219 C CA . LEU B 1 63 ? -11.328 23.812 4.398 1 98.06 63 LEU B CA 1
ATOM 2220 C C . LEU B 1 63 ? -10.508 24.609 3.391 1 98.06 63 LEU B C 1
ATOM 2222 O O . LEU B 1 63 ? -10.859 24.688 2.213 1 98.06 63 LEU B O 1
ATOM 2226 N N . TYR B 1 64 ? -9.484 25.234 3.871 1 98.12 64 TYR B N 1
ATOM 2227 C CA . TYR B 1 64 ? -8.492 25.875 3.014 1 98.12 64 TYR B CA 1
ATOM 2228 C C . TYR B 1 64 ? -7.141 25.188 3.129 1 98.12 64 TYR B C 1
ATOM 2230 O O . TYR B 1 64 ? -6.66 24.922 4.234 1 98.12 64 TYR B O 1
ATOM 2238 N N . ILE B 1 65 ? -6.531 24.891 1.997 1 98.06 65 ILE B N 1
ATOM 2239 C CA . ILE B 1 65 ? -5.188 24.328 1.927 1 98.06 65 ILE B CA 1
ATOM 2240 C C . ILE B 1 65 ? -4.27 25.281 1.16 1 98.06 65 ILE B C 1
ATOM 2242 O O . ILE B 1 65 ? -4.445 25.484 -0.043 1 98.06 65 ILE B O 1
ATOM 2246 N N . ASN B 1 66 ? -3.363 25.812 1.849 1 95.75 66 ASN B N 1
ATOM 2247 C CA . ASN B 1 66 ? -2.463 26.797 1.267 1 95.75 66 ASN B CA 1
ATOM 2248 C C . ASN B 1 66 ? -3.234 27.922 0.591 1 95.75 66 ASN B C 1
ATOM 2250 O O . ASN B 1 66 ? -2.947 28.281 -0.553 1 95.75 66 ASN B O 1
ATOM 2254 N N . GLY B 1 67 ? -4.262 28.312 1.209 1 95.12 67 GLY B N 1
ATOM 2255 C CA . GLY B 1 67 ? -5.055 29.438 0.739 1 95.12 67 GLY B CA 1
ATOM 2256 C C . GLY B 1 67 ? -6.09 29.047 -0.295 1 95.12 67 GLY B C 1
ATOM 2257 O O . GLY B 1 67 ? -6.906 29.875 -0.71 1 95.12 67 GLY B O 1
ATOM 2258 N N . ILE B 1 68 ? -6.082 27.859 -0.712 1 96.19 68 ILE B N 1
ATOM 2259 C CA . ILE B 1 68 ? -7.008 27.391 -1.734 1 96.19 68 ILE B CA 1
ATOM 2260 C C . ILE B 1 68 ? -8.266 26.828 -1.073 1 96.19 68 ILE B C 1
ATOM 2262 O O . ILE B 1 68 ? -8.188 25.922 -0.248 1 96.19 68 ILE B O 1
ATOM 2266 N N . ASN B 1 69 ? -9.375 27.375 -1.456 1 96.56 69 ASN B N 1
ATOM 2267 C CA . ASN B 1 69 ? -10.656 26.859 -0.979 1 96.56 69 ASN B CA 1
ATOM 2268 C C . ASN B 1 69 ? -11 25.531 -1.622 1 96.56 69 ASN B C 1
ATOM 2270 O O . ASN B 1 69 ? -11.148 25.438 -2.844 1 96.56 69 ASN B O 1
ATOM 2274 N N . VAL B 1 70 ? -11.164 24.516 -0.791 1 95.75 70 VAL B N 1
ATOM 2275 C CA . VAL B 1 70 ? -11.391 23.172 -1.28 1 95.75 70 VAL B CA 1
ATOM 2276 C C . VAL B 1 70 ? -12.867 22.984 -1.635 1 95.75 70 VAL B C 1
ATOM 2278 O O . VAL B 1 70 ? -13.227 22.047 -2.359 1 95.75 70 VAL B O 1
ATOM 2281 N N . GLU B 1 71 ? -13.672 23.844 -1.109 1 91.62 71 GLU B N 1
ATOM 2282 C CA . GLU B 1 71 ? -15.109 23.703 -1.314 1 91.62 71 GLU B CA 1
ATOM 2283 C C . GLU B 1 71 ? -15.469 23.812 -2.795 1 91.62 71 GLU B C 1
ATOM 2285 O O . GLU B 1 71 ? -14.984 24.703 -3.496 1 91.62 71 GLU B O 1
ATOM 2290 N N . GLY B 1 72 ? -16.281 22.891 -3.271 1 90.5 72 GLY B N 1
ATOM 2291 C CA . GLY B 1 72 ? -16.781 22.922 -4.637 1 90.5 72 GLY B CA 1
ATOM 2292 C C . GLY B 1 72 ? -15.859 22.25 -5.633 1 90.5 72 GLY B C 1
ATOM 2293 O O . GLY B 1 72 ? -16.203 22.109 -6.805 1 90.5 72 GLY B O 1
ATOM 2294 N N . MET B 1 73 ? -14.672 21.859 -5.203 1 94.25 73 MET B N 1
ATOM 2295 C CA . MET B 1 73 ? -13.766 21.141 -6.102 1 94.25 73 MET B CA 1
ATOM 2296 C C . MET B 1 73 ? -14.32 19.781 -6.457 1 94.25 73 MET B C 1
ATOM 2298 O O . MET B 1 73 ? -14.914 19.094 -5.609 1 94.25 73 MET B O 1
ATOM 2302 N N . ASN B 1 74 ? -14.094 19.469 -7.711 1 92.94 74 ASN B N 1
ATOM 2303 C CA . ASN B 1 74 ? -14.469 18.109 -8.102 1 92.94 74 ASN B CA 1
ATOM 2304 C C . ASN B 1 74 ? -13.383 17.109 -7.75 1 92.94 74 ASN B C 1
ATOM 2306 O O . ASN B 1 74 ? -12.328 17.469 -7.234 1 92.94 74 ASN B O 1
ATOM 2310 N N . LYS B 1 75 ? -13.641 15.875 -8.016 1 90.38 75 LYS B N 1
ATOM 2311 C CA . LYS B 1 75 ? -12.758 14.789 -7.594 1 90.38 75 LYS B CA 1
ATOM 2312 C C . LYS B 1 75 ? -11.383 14.906 -8.242 1 90.38 75 LYS B C 1
ATOM 2314 O O . LYS B 1 75 ? -10.367 14.664 -7.598 1 90.38 75 LYS B O 1
ATOM 2319 N N . ASN B 1 76 ? -11.359 15.312 -9.461 1 90.62 76 ASN B N 1
ATOM 2320 C CA . ASN B 1 76 ? -10.094 15.445 -10.164 1 90.62 76 ASN B CA 1
ATOM 2321 C C . ASN B 1 76 ? -9.266 16.609 -9.609 1 90.62 76 ASN B C 1
ATOM 2323 O O . ASN B 1 76 ? -8.055 16.469 -9.422 1 90.62 76 ASN B O 1
ATOM 2327 N N . GLU B 1 77 ? -9.914 17.656 -9.336 1 94.19 77 GLU B N 1
ATOM 2328 C CA . GLU B 1 77 ? -9.25 18.828 -8.758 1 94.19 77 GLU B CA 1
ATOM 2329 C C . GLU B 1 77 ? -8.68 18.5 -7.379 1 94.19 77 GLU B C 1
ATOM 2331 O O . GLU B 1 77 ? -7.559 18.906 -7.055 1 94.19 77 GLU B O 1
ATOM 2336 N N . LEU B 1 78 ? -9.469 17.797 -6.645 1 95 78 LEU B N 1
ATOM 2337 C CA . LEU B 1 78 ? -9.039 17.391 -5.309 1 95 78 LEU B CA 1
ATOM 2338 C C . LEU B 1 78 ? -7.816 16.469 -5.383 1 95 78 LEU B C 1
ATOM 2340 O O . LEU B 1 78 ? -6.879 16.625 -4.594 1 95 78 LEU B O 1
ATOM 2344 N N . ALA B 1 79 ? -7.836 15.625 -6.324 1 92.75 79 ALA B N 1
ATOM 2345 C CA . ALA B 1 79 ? -6.723 14.695 -6.508 1 92.75 79 ALA B CA 1
ATOM 2346 C C . ALA B 1 79 ? -5.438 15.438 -6.859 1 92.75 79 ALA B C 1
ATOM 2348 O O . ALA B 1 79 ? -4.375 15.148 -6.309 1 92.75 79 ALA B O 1
ATOM 2349 N N . ASP B 1 80 ? -5.613 16.375 -7.723 1 93.62 80 ASP B N 1
ATOM 2350 C CA . ASP B 1 80 ? -4.457 17.172 -8.133 1 93.62 80 ASP B CA 1
ATOM 2351 C C . ASP B 1 80 ? -3.906 17.984 -6.961 1 93.62 80 ASP B C 1
ATOM 2353 O O . ASP B 1 80 ? -2.693 18.016 -6.742 1 93.62 80 ASP B O 1
ATOM 2357 N N . LEU B 1 81 ? -4.832 18.562 -6.262 1 96.06 81 LEU B N 1
ATOM 2358 C CA . LEU B 1 81 ? -4.441 19.344 -5.094 1 96.06 81 LEU B CA 1
ATOM 2359 C C . LEU B 1 81 ? -3.744 18.469 -4.059 1 96.06 81 LEU B C 1
ATOM 2361 O O . LEU B 1 81 ? -2.684 18.828 -3.545 1 96.06 81 LEU B O 1
ATOM 2365 N N . ARG B 1 82 ? -4.273 17.375 -3.787 1 96.12 82 ARG B N 1
ATOM 2366 C CA . ARG B 1 82 ? -3.738 16.438 -2.807 1 96.12 82 ARG B CA 1
ATOM 2367 C C . ARG B 1 82 ? -2.344 15.961 -3.205 1 96.12 82 ARG B C 1
ATOM 2369 O O . ARG B 1 82 ? -1.419 15.977 -2.391 1 96.12 82 ARG B O 1
ATOM 2376 N N . ASN B 1 83 ? -2.195 15.609 -4.387 1 94.75 83 ASN B N 1
ATOM 2377 C CA . ASN B 1 83 ? -0.939 15.047 -4.879 1 94.75 83 ASN B CA 1
ATOM 2378 C C . ASN B 1 83 ? 0.166 16.094 -4.918 1 94.75 83 ASN B C 1
ATOM 2380 O O . ASN B 1 83 ? 1.34 15.781 -4.723 1 94.75 83 ASN B O 1
ATOM 2384 N N . SER B 1 84 ? -0.217 17.344 -5.078 1 94.75 84 SER B N 1
ATOM 2385 C CA . SER B 1 84 ? 0.781 18.391 -5.215 1 94.75 84 SER B CA 1
ATOM 2386 C C . SER B 1 84 ? 1.099 19.031 -3.867 1 94.75 84 SER B C 1
ATOM 2388 O O . SER B 1 84 ? 2.264 19.297 -3.557 1 94.75 84 SER B O 1
ATOM 2390 N N . GLU B 1 85 ? 0.077 19.219 -3.053 1 97.25 85 GLU B N 1
ATOM 2391 C CA . GLU B 1 85 ? 0.245 20.062 -1.87 1 97.25 85 GLU B CA 1
ATOM 2392 C C . GLU B 1 85 ? 0.457 19.219 -0.618 1 97.25 85 GLU B C 1
ATOM 2394 O O . GLU B 1 85 ? 0.932 19.719 0.403 1 97.25 85 GLU B O 1
ATOM 2399 N N . LEU B 1 86 ? 0.096 17.953 -0.749 1 98.12 86 LEU B N 1
ATOM 2400 C CA . LEU B 1 86 ? 0.057 17.156 0.472 1 98.12 86 LEU B CA 1
ATOM 2401 C C . LEU B 1 86 ? 0.908 15.898 0.327 1 98.12 86 LEU B C 1
ATOM 2403 O O . LEU B 1 86 ? 1.002 15.336 -0.764 1 98.12 86 LEU B O 1
ATOM 2407 N N . GLY B 1 87 ? 1.53 15.508 1.397 1 98.12 87 GLY B N 1
ATOM 2408 C CA . GLY B 1 87 ? 2.113 14.188 1.604 1 98.12 87 GLY B CA 1
ATOM 2409 C C . GLY B 1 87 ? 1.521 13.453 2.789 1 98.12 87 GLY B C 1
ATOM 2410 O O . GLY B 1 87 ? 0.997 14.078 3.715 1 98.12 87 GLY B O 1
ATOM 2411 N N . PHE B 1 88 ? 1.654 12.172 2.729 1 98.25 88 PHE B N 1
ATOM 2412 C CA . PHE B 1 88 ? 1.021 11.367 3.77 1 98.25 88 PHE B CA 1
ATOM 2413 C C . PHE B 1 88 ? 1.988 10.32 4.309 1 98.25 88 PHE B C 1
ATOM 2415 O O . PHE B 1 88 ? 2.74 9.711 3.543 1 98.25 88 PHE B O 1
ATOM 2422 N N . ILE B 1 89 ? 1.935 10.172 5.586 1 97.81 89 ILE B N 1
ATOM 2423 C CA . ILE B 1 89 ? 2.656 9.109 6.273 1 97.81 89 ILE B CA 1
ATOM 2424 C C . ILE B 1 89 ? 1.704 8.359 7.203 1 97.81 89 ILE B C 1
ATOM 2426 O O . ILE B 1 89 ? 1.026 8.969 8.031 1 97.81 89 ILE B O 1
ATOM 2430 N N . PHE B 1 90 ? 1.656 7.039 7.016 1 95.75 90 PHE B N 1
ATOM 2431 C CA . PHE B 1 90 ? 0.754 6.219 7.812 1 95.75 90 PHE B CA 1
ATOM 2432 C C . PHE B 1 90 ? 1.536 5.234 8.672 1 95.75 90 PHE B C 1
ATOM 2434 O O . PHE B 1 90 ? 2.715 4.977 8.414 1 95.75 90 PHE B O 1
ATOM 2441 N N . GLN B 1 91 ? 0.793 4.703 9.555 1 91.62 91 GLN B N 1
ATOM 2442 C CA . GLN B 1 91 ? 1.364 3.691 10.445 1 91.62 91 GLN B CA 1
ATOM 2443 C C . GLN B 1 91 ? 1.757 2.439 9.664 1 91.62 91 GLN B C 1
ATOM 2445 O O . GLN B 1 91 ? 2.822 1.865 9.898 1 91.62 91 GLN B O 1
ATOM 2450 N N . PHE B 1 92 ? 0.959 1.911 8.703 1 91.06 92 PHE B N 1
ATOM 2451 C CA . PHE B 1 92 ? 1.201 0.685 7.949 1 91.06 92 PHE B CA 1
ATOM 2452 C C . PHE B 1 92 ? 2.021 0.97 6.695 1 91.06 92 PHE B C 1
ATOM 2454 O O . PHE B 1 92 ? 2.066 0.15 5.777 1 91.06 92 PHE B O 1
ATOM 2461 N N . HIS B 1 93 ? 2.725 1.833 6.594 1 94.88 93 HIS B N 1
ATOM 2462 C CA . HIS B 1 93 ? 3.641 2.354 5.586 1 94.88 93 HIS B CA 1
ATOM 2463 C C . HIS B 1 93 ? 3.031 2.266 4.191 1 94.88 93 HIS B C 1
ATOM 2465 O O . HIS B 1 93 ? 3.322 3.098 3.328 1 94.88 93 HIS B O 1
ATOM 2471 N N . TYR B 1 94 ? 2.281 1.11 3.885 1 95.75 94 TYR B N 1
ATOM 2472 C CA . TYR B 1 94 ? 1.57 0.87 2.633 1 95.75 94 TYR B CA 1
ATOM 2473 C C . TYR B 1 94 ? 2.539 0.821 1.457 1 95.75 94 TYR B C 1
ATOM 2475 O O . TYR B 1 94 ? 2.236 1.328 0.374 1 95.75 94 TYR B O 1
ATOM 2483 N N . LEU B 1 95 ? 3.691 0.285 1.741 1 97.31 95 LEU B N 1
ATOM 2484 C CA . LEU B 1 95 ? 4.566 0.01 0.606 1 97.31 95 LEU B CA 1
ATOM 2485 C C . LEU B 1 95 ? 4.066 -1.195 -0.185 1 97.31 95 LEU B C 1
ATOM 2487 O O . LEU B 1 95 ? 3.637 -2.191 0.4 1 97.31 95 LEU B O 1
ATOM 2491 N N . LEU B 1 96 ? 4.082 -1.068 -1.463 1 96.5 96 LEU B N 1
ATOM 2492 C CA . LEU B 1 96 ? 3.713 -2.201 -2.307 1 96.5 96 LEU B CA 1
ATOM 2493 C C . LEU B 1 96 ? 4.84 -3.227 -2.359 1 96.5 96 LEU B C 1
ATOM 2495 O O . LEU B 1 96 ? 5.938 -2.926 -2.832 1 96.5 96 LEU B O 1
ATOM 2499 N N . PRO B 1 97 ? 4.578 -4.426 -2.014 1 95.62 97 PRO B N 1
ATOM 2500 C CA . PRO B 1 97 ? 5.629 -5.434 -1.841 1 95.62 97 PRO B CA 1
ATOM 2501 C C . PRO B 1 97 ? 6.289 -5.828 -3.158 1 95.62 97 PRO B C 1
ATOM 2503 O O . PRO B 1 97 ? 7.441 -6.273 -3.168 1 95.62 97 PRO B O 1
ATOM 2506 N N . GLU B 1 98 ? 5.629 -5.707 -4.254 1 95.38 98 GLU B N 1
ATOM 2507 C CA . GLU B 1 98 ? 6.121 -6.188 -5.539 1 95.38 98 GLU B CA 1
ATOM 2508 C C . GLU B 1 98 ? 6.969 -5.129 -6.238 1 95.38 98 GLU B C 1
ATOM 2510 O O . GLU B 1 98 ? 7.477 -5.359 -7.34 1 95.38 98 GLU B O 1
ATOM 2515 N N . PHE B 1 99 ? 7.203 -4.047 -5.527 1 95.62 99 PHE B N 1
ATOM 2516 C CA . PHE B 1 99 ? 8.031 -2.982 -6.086 1 95.62 99 PHE B CA 1
ATOM 2517 C C . PHE B 1 99 ? 9.188 -2.645 -5.152 1 95.62 99 PHE B C 1
ATOM 2519 O O . PHE B 1 99 ? 9.117 -2.904 -3.951 1 95.62 99 PHE B O 1
ATOM 2526 N N . THR B 1 100 ? 10.211 -2.072 -5.781 1 96.44 100 THR B N 1
ATOM 2527 C CA . THR B 1 100 ? 11.391 -1.68 -5.023 1 96.44 100 THR B CA 1
ATOM 2528 C C . THR B 1 100 ? 11.133 -0.395 -4.242 1 96.44 100 THR B C 1
ATOM 2530 O O . THR B 1 100 ? 10.094 0.244 -4.418 1 96.44 100 THR B O 1
ATOM 2533 N N . VAL B 1 101 ? 12.117 -0.075 -3.428 1 97.69 101 VAL B N 1
ATOM 2534 C CA . VAL B 1 101 ? 12.039 1.149 -2.635 1 97.69 101 VAL B CA 1
ATOM 2535 C C . VAL B 1 101 ? 11.883 2.354 -3.561 1 97.69 101 VAL B C 1
ATOM 2537 O O . VAL B 1 101 ? 10.961 3.158 -3.389 1 97.69 101 VAL B O 1
ATOM 2540 N N . ILE B 1 102 ? 12.695 2.467 -4.551 1 97 102 ILE B N 1
ATOM 2541 C CA . ILE B 1 102 ? 12.68 3.643 -5.418 1 97 102 ILE B CA 1
ATOM 2542 C C . ILE B 1 102 ? 11.383 3.678 -6.215 1 97 102 ILE B C 1
ATOM 2544 O O . ILE B 1 102 ? 10.805 4.746 -6.426 1 97 102 ILE B O 1
ATOM 2548 N N . GLU B 1 103 ? 10.906 2.555 -6.605 1 95.56 103 GLU B N 1
ATOM 2549 C CA . GLU B 1 103 ? 9.641 2.512 -7.344 1 95.56 103 GLU B CA 1
ATOM 2550 C C . GLU B 1 103 ? 8.477 2.949 -6.465 1 95.56 103 GLU B C 1
ATOM 2552 O O . GLU B 1 103 ? 7.59 3.678 -6.918 1 95.56 103 GLU B O 1
ATOM 2557 N N . ASN B 1 104 ? 8.461 2.484 -5.277 1 97.5 104 ASN B N 1
ATOM 2558 C CA . ASN B 1 104 ? 7.445 2.932 -4.332 1 97.5 104 ASN B CA 1
ATOM 2559 C C . ASN B 1 104 ? 7.473 4.445 -4.152 1 97.5 104 ASN B C 1
ATOM 2561 O O . ASN B 1 104 ? 6.426 5.094 -4.141 1 97.5 104 ASN B O 1
ATOM 2565 N N . ILE B 1 105 ? 8.617 4.996 -4.082 1 98 105 ILE B N 1
ATOM 2566 C CA . ILE B 1 105 ? 8.805 6.418 -3.82 1 98 105 ILE B CA 1
ATOM 2567 C C . ILE B 1 105 ? 8.328 7.234 -5.02 1 98 105 ILE B C 1
ATOM 2569 O O . ILE B 1 105 ? 7.777 8.328 -4.855 1 98 105 ILE B O 1
ATOM 2573 N N . LEU B 1 106 ? 8.367 6.684 -6.176 1 96.19 106 LEU B N 1
ATOM 2574 C CA . LEU B 1 106 ? 8.062 7.418 -7.398 1 96.19 106 LEU B CA 1
ATOM 2575 C C . LEU B 1 106 ? 6.57 7.363 -7.707 1 96.19 106 LEU B C 1
ATOM 2577 O O . LEU B 1 106 ? 6.082 8.109 -8.562 1 96.19 106 LEU B O 1
ATOM 2581 N N . MET B 1 107 ? 5.824 6.617 -6.988 1 94.94 107 MET B N 1
ATOM 2582 C CA . MET B 1 107 ? 4.441 6.305 -7.34 1 94.94 107 MET B CA 1
ATOM 2583 C C . MET B 1 107 ? 3.588 7.566 -7.371 1 94.94 107 MET B C 1
ATOM 2585 O O . MET B 1 107 ? 2.861 7.805 -8.336 1 94.94 107 MET B O 1
ATOM 2589 N N . PRO B 1 108 ? 3.705 8.422 -6.32 1 95.19 108 PRO B N 1
ATOM 2590 C CA . PRO B 1 108 ? 2.854 9.617 -6.371 1 95.19 108 PRO B CA 1
ATOM 2591 C C . PRO B 1 108 ? 3.119 10.477 -7.602 1 95.19 108 PRO B C 1
ATOM 2593 O O . PRO B 1 108 ? 2.184 11.031 -8.188 1 95.19 108 PRO B O 1
ATOM 2596 N N . TYR B 1 109 ? 4.344 10.562 -8.008 1 94.19 109 TYR B N 1
ATOM 2597 C CA . TYR B 1 109 ? 4.691 11.336 -9.195 1 94.19 109 TYR B CA 1
ATOM 2598 C C . TYR B 1 109 ? 4.129 10.68 -10.453 1 94.19 109 TYR B C 1
ATOM 2600 O O . TYR B 1 109 ? 3.557 11.359 -11.312 1 94.19 109 TYR B O 1
ATOM 2608 N N . SER B 1 110 ? 4.238 9.375 -10.508 1 91 110 SER B N 1
ATOM 2609 C CA . SER B 1 110 ? 3.818 8.633 -11.688 1 91 110 SER B CA 1
ATOM 2610 C C . SER B 1 110 ? 2.311 8.727 -11.891 1 91 110 SER B C 1
ATOM 2612 O O . SER B 1 110 ? 1.832 8.766 -13.031 1 91 110 SER B O 1
ATOM 2614 N N . ILE B 1 111 ? 1.574 8.828 -10.867 1 88.06 111 ILE B N 1
ATOM 2615 C CA . ILE B 1 111 ? 0.118 8.828 -10.945 1 88.06 111 ILE B CA 1
ATOM 2616 C C . ILE B 1 111 ? -0.374 10.18 -11.461 1 88.06 111 ILE B C 1
ATOM 2618 O O . ILE B 1 111 ? -1.505 10.289 -11.945 1 88.06 111 ILE B O 1
ATOM 2622 N N . SER B 1 112 ? 0.462 11.203 -11.352 1 84.75 112 SER B N 1
ATOM 2623 C CA . SER B 1 112 ? 0.087 12.523 -11.859 1 84.75 112 SER B CA 1
ATOM 2624 C C . SER B 1 112 ? 0.034 12.531 -13.383 1 84.75 112 SER B C 1
ATOM 2626 O O . SER B 1 112 ? -0.45 13.492 -13.984 1 84.75 112 SER B O 1
ATOM 2628 N N . GLY B 1 113 ? 0.49 11.5 -13.992 1 80.69 113 GLY B N 1
ATOM 2629 C CA . GLY B 1 113 ? 0.46 11.398 -15.445 1 80.69 113 GLY B CA 1
ATOM 2630 C C . GLY B 1 113 ? 1.739 11.875 -16.109 1 80.69 113 GLY B C 1
ATOM 2631 O O . GLY B 1 113 ? 1.885 11.789 -17.328 1 80.69 113 GLY B O 1
ATOM 2632 N N . LYS B 1 114 ? 2.594 12.336 -15.242 1 81.75 114 LYS B N 1
ATOM 2633 C CA . LYS B 1 114 ? 3.867 12.82 -15.766 1 81.75 114 LYS B CA 1
ATOM 2634 C C . LYS B 1 114 ? 4.875 11.688 -15.906 1 81.75 114 LYS B C 1
ATOM 2636 O O . LYS B 1 114 ? 4.859 10.734 -15.125 1 81.75 114 LYS B O 1
ATOM 2641 N N . LYS B 1 115 ? 5.688 11.742 -16.969 1 82.88 115 LYS B N 1
ATOM 2642 C CA . LYS B 1 115 ? 6.738 10.75 -17.172 1 82.88 115 LYS B CA 1
ATOM 2643 C C . LYS B 1 115 ? 7.918 11 -16.234 1 82.88 115 LYS B C 1
ATOM 2645 O O . LYS B 1 115 ? 8.375 12.133 -16.094 1 82.88 115 LYS B O 1
ATOM 2650 N N . VAL B 1 116 ? 8.352 9.922 -15.656 1 87.69 116 VAL B N 1
ATOM 2651 C CA . VAL B 1 116 ? 9.539 10.016 -14.82 1 87.69 116 VAL B CA 1
ATOM 2652 C C . VAL B 1 116 ? 10.75 10.391 -15.672 1 87.69 116 VAL B C 1
ATOM 2654 O O . VAL B 1 116 ? 11.141 9.641 -16.562 1 87.69 116 VAL B O 1
ATOM 2657 N N . ASN B 1 117 ? 11.273 11.562 -15.43 1 90.38 117 ASN B N 1
ATOM 2658 C CA . ASN B 1 117 ? 12.461 12.031 -16.141 1 90.38 117 ASN B CA 1
ATOM 2659 C C . ASN B 1 117 ? 13.688 12.031 -15.234 1 90.38 117 ASN B C 1
ATOM 2661 O O . ASN B 1 117 ? 13.641 11.523 -14.109 1 90.38 117 ASN B O 1
ATOM 2665 N N . LYS B 1 118 ? 14.758 12.484 -15.773 1 93.94 118 LYS B N 1
ATOM 2666 C CA . LYS B 1 118 ? 16.031 12.461 -15.047 1 93.94 118 LYS B CA 1
ATOM 2667 C C . LYS B 1 118 ? 15.953 13.312 -13.781 1 93.94 118 LYS B C 1
ATOM 2669 O O . LYS B 1 118 ? 16.516 12.945 -12.75 1 93.94 118 LYS B O 1
ATOM 2674 N N . GLU B 1 119 ? 15.258 14.344 -13.852 1 95.94 119 GLU B N 1
ATOM 2675 C CA . GLU B 1 119 ? 15.156 15.266 -12.727 1 95.94 119 GLU B CA 1
ATOM 2676 C C . GLU B 1 119 ? 14.445 14.609 -11.547 1 95.94 119 GLU B C 1
ATOM 2678 O O . GLU B 1 119 ? 14.898 14.711 -10.406 1 95.94 119 GLU B O 1
ATOM 2683 N N . ILE B 1 120 ? 13.305 13.969 -11.82 1 95.06 120 ILE B N 1
ATOM 2684 C CA . ILE B 1 120 ? 12.547 13.344 -10.742 1 95.06 120 ILE B CA 1
ATOM 2685 C C . ILE B 1 120 ? 13.32 12.148 -10.188 1 95.06 120 ILE B C 1
ATOM 2687 O O . ILE B 1 120 ? 13.266 11.867 -8.984 1 95.06 120 ILE B O 1
ATOM 2691 N N . LEU B 1 121 ? 14.047 11.469 -11.031 1 95.38 121 LEU B N 1
ATOM 2692 C CA . LEU B 1 121 ? 14.883 10.359 -10.57 1 95.38 121 LEU B CA 1
ATOM 2693 C C . LEU B 1 121 ? 15.984 10.867 -9.648 1 95.38 121 LEU B C 1
ATOM 2695 O O . LEU B 1 121 ? 16.281 10.242 -8.625 1 95.38 121 LEU B O 1
ATOM 2699 N N . GLU B 1 122 ? 16.562 11.953 -10 1 97.88 122 GLU B N 1
ATOM 2700 C CA . GLU B 1 122 ? 17.578 12.57 -9.148 1 97.88 122 GLU B CA 1
ATOM 2701 C C . GLU B 1 122 ? 16.984 12.992 -7.805 1 97.88 122 GLU B C 1
ATOM 2703 O O . GLU B 1 122 ? 17.578 12.766 -6.754 1 97.88 122 GLU B O 1
ATOM 2708 N N . ARG B 1 123 ? 15.844 13.547 -7.871 1 97.75 123 ARG B N 1
ATOM 2709 C CA . ARG B 1 123 ? 15.148 13.93 -6.645 1 97.75 123 ARG B CA 1
ATOM 2710 C C . ARG B 1 123 ? 14.875 12.711 -5.766 1 97.75 123 ARG B C 1
ATOM 2712 O O . ARG B 1 123 ? 15.094 12.75 -4.555 1 97.75 123 ARG B O 1
ATOM 2719 N N . ALA B 1 124 ? 14.383 11.672 -6.375 1 98.06 124 ALA B N 1
ATOM 2720 C CA . ALA B 1 124 ? 14.133 10.438 -5.637 1 98.06 124 ALA B CA 1
ATOM 2721 C C . ALA B 1 124 ? 15.398 9.945 -4.945 1 98.06 124 ALA B C 1
ATOM 2723 O O . ALA B 1 124 ? 15.367 9.578 -3.768 1 98.06 124 ALA B O 1
ATOM 2724 N N . ASN B 1 125 ? 16.453 9.984 -5.664 1 98.38 125 ASN B N 1
ATOM 2725 C CA . ASN B 1 125 ? 17.719 9.531 -5.094 1 98.38 125 ASN B CA 1
ATOM 2726 C C . ASN B 1 125 ? 18.172 10.438 -3.949 1 98.38 125 ASN B C 1
ATOM 2728 O O . ASN B 1 125 ? 18.703 9.961 -2.945 1 98.38 125 ASN B O 1
ATOM 2732 N N . GLU B 1 126 ? 17.969 11.711 -4.117 1 98.5 126 GLU B N 1
ATOM 2733 C CA . GLU B 1 126 ? 18.281 12.648 -3.045 1 98.5 126 GLU B CA 1
ATOM 2734 C C . GLU B 1 126 ? 17.469 12.352 -1.795 1 98.5 126 GLU B C 1
ATOM 2736 O O . GLU B 1 126 ? 17.984 12.375 -0.68 1 98.5 126 GLU B O 1
ATOM 2741 N N . LEU B 1 127 ? 16.234 12.094 -1.984 1 98.62 127 LEU B N 1
ATOM 2742 C CA . LEU B 1 127 ? 15.352 11.781 -0.862 1 98.62 127 LEU B CA 1
ATOM 2743 C C . LEU B 1 127 ? 15.742 10.461 -0.214 1 98.62 127 LEU B C 1
ATOM 2745 O O . LEU B 1 127 ? 15.719 10.336 1.012 1 98.62 127 LEU B O 1
ATOM 2749 N N . ILE B 1 128 ? 16.078 9.531 -1.045 1 98.75 128 ILE B N 1
ATOM 2750 C CA . ILE B 1 128 ? 16.516 8.227 -0.553 1 98.75 128 ILE B CA 1
ATOM 2751 C C . ILE B 1 128 ? 17.766 8.406 0.312 1 98.75 128 ILE B C 1
ATOM 2753 O O . ILE B 1 128 ? 17.875 7.797 1.379 1 98.75 128 ILE B O 1
ATOM 2757 N N . ASP B 1 129 ? 18.641 9.227 -0.161 1 98.56 129 ASP B N 1
ATOM 2758 C CA . ASP B 1 129 ? 19.828 9.539 0.613 1 98.56 129 ASP B CA 1
ATOM 2759 C C . ASP B 1 129 ? 19.469 10.25 1.915 1 98.56 129 ASP B C 1
ATOM 2761 O O . ASP B 1 129 ? 19.984 9.906 2.98 1 98.56 129 ASP B O 1
ATOM 2765 N N . LEU B 1 130 ? 18.625 11.18 1.841 1 98.06 130 LEU B N 1
ATOM 2766 C CA . LEU B 1 130 ? 18.188 11.969 2.992 1 98.06 130 LEU B CA 1
ATOM 2767 C C . LEU B 1 130 ? 17.656 11.055 4.098 1 98.06 130 LEU B C 1
ATOM 2769 O O . LEU B 1 130 ? 17.922 11.281 5.277 1 98.06 130 LEU B O 1
ATOM 2773 N N . VAL B 1 131 ? 16.922 10 3.693 1 98.31 131 VAL B N 1
ATOM 2774 C CA . VAL B 1 131 ? 16.297 9.156 4.703 1 98.31 131 VAL B CA 1
ATOM 2775 C C . VAL B 1 131 ? 17.219 7.98 5.035 1 98.31 131 VAL B C 1
ATOM 2777 O O . VAL B 1 131 ? 16.844 7.102 5.82 1 98.31 131 VAL B O 1
ATOM 2780 N N . GLY B 1 132 ? 18.312 7.844 4.406 1 98.06 132 GLY B N 1
ATOM 2781 C CA . GLY B 1 132 ? 19.328 6.859 4.754 1 98.06 132 GLY B CA 1
ATOM 2782 C C . GLY B 1 132 ? 19.078 5.5 4.129 1 98.06 132 GLY B C 1
ATOM 2783 O O . GLY B 1 132 ? 19.344 4.465 4.746 1 98.06 132 GLY B O 1
ATOM 2784 N N . LEU B 1 133 ? 18.578 5.496 2.865 1 98.38 133 LEU B N 1
ATOM 2785 C CA . LEU B 1 133 ? 18.219 4.219 2.258 1 98.38 133 LEU B CA 1
ATOM 2786 C C . LEU B 1 133 ? 19 3.992 0.968 1 98.38 133 LEU B C 1
ATOM 2788 O O . LEU B 1 133 ? 18.609 3.168 0.139 1 98.38 133 LEU B O 1
ATOM 2792 N N . THR B 1 134 ? 20.062 4.66 0.755 1 98.25 134 THR B N 1
ATOM 2793 C CA . THR B 1 134 ? 20.844 4.609 -0.484 1 98.25 134 THR B CA 1
ATOM 2794 C C . THR B 1 134 ? 21.25 3.176 -0.805 1 98.25 134 THR B C 1
ATOM 2796 O O . THR B 1 134 ? 21.109 2.727 -1.945 1 98.25 134 THR B O 1
ATOM 2799 N N . LYS B 1 135 ? 21.641 2.418 0.184 1 97.31 135 LYS B N 1
ATOM 2800 C CA . LYS B 1 135 ? 22.188 1.08 -0.019 1 97.31 135 LYS B CA 1
ATOM 2801 C C . LYS B 1 135 ? 21.094 0.081 -0.354 1 97.31 135 LYS B C 1
ATOM 2803 O O . LYS B 1 135 ? 21.359 -1.021 -0.831 1 97.31 135 LYS B O 1
ATOM 2808 N N . VAL B 1 136 ? 19.828 0.465 -0.098 1 96.75 136 VAL B N 1
ATOM 2809 C CA . VAL B 1 136 ? 18.766 -0.507 -0.281 1 96.75 136 VAL B CA 1
ATOM 2810 C C . VAL B 1 136 ? 17.719 0.052 -1.246 1 96.75 136 VAL B C 1
ATOM 2812 O O . VAL B 1 136 ? 16.578 -0.41 -1.27 1 96.75 136 VAL B O 1
ATOM 2815 N N . LYS B 1 137 ? 18.047 1.047 -2.035 1 96.81 137 LYS B N 1
ATOM 2816 C CA . LYS B 1 137 ? 17.094 1.726 -2.91 1 96.81 137 LYS B CA 1
ATOM 2817 C C . LYS B 1 137 ? 16.469 0.752 -3.908 1 96.81 137 LYS B C 1
ATOM 2819 O O . LYS B 1 137 ? 15.336 0.936 -4.336 1 96.81 137 LYS B O 1
ATOM 2824 N N . ASN B 1 138 ? 17.203 -0.333 -4.234 1 95.44 138 ASN B N 1
ATOM 2825 C CA . ASN B 1 138 ? 16.719 -1.289 -5.227 1 95.44 138 ASN B CA 1
ATOM 2826 C C . ASN B 1 138 ? 16.219 -2.574 -4.57 1 95.44 138 ASN B C 1
ATOM 2828 O O . ASN B 1 138 ? 15.914 -3.549 -5.262 1 95.44 138 ASN B O 1
ATOM 2832 N N . ASN B 1 139 ? 16.125 -2.594 -3.307 1 95.12 139 ASN B N 1
ATOM 2833 C CA . ASN B 1 139 ? 15.547 -3.732 -2.602 1 95.12 139 ASN B CA 1
ATOM 2834 C C . ASN B 1 139 ? 14.023 -3.715 -2.67 1 95.12 139 ASN B C 1
ATOM 2836 O O . ASN B 1 139 ? 13.414 -2.654 -2.826 1 95.12 139 ASN B O 1
ATOM 2840 N N . MET B 1 140 ? 13.523 -4.906 -2.535 1 94.75 140 MET B N 1
ATOM 2841 C CA . MET B 1 140 ? 12.07 -5.016 -2.393 1 94.75 140 MET B CA 1
ATOM 2842 C C . MET B 1 140 ? 11.617 -4.5 -1.031 1 94.75 140 MET B C 1
ATOM 2844 O O . MET B 1 140 ? 12.352 -4.602 -0.048 1 94.75 140 MET B O 1
ATOM 2848 N N . ALA B 1 141 ? 10.398 -3.967 -1.003 1 94.44 141 ALA B N 1
ATOM 2849 C CA . ALA B 1 141 ? 9.844 -3.486 0.258 1 94.44 141 ALA B CA 1
ATOM 2850 C C . ALA B 1 141 ? 9.828 -4.59 1.312 1 94.44 141 ALA B C 1
ATOM 2852 O O . ALA B 1 141 ? 10.031 -4.324 2.5 1 94.44 141 ALA B O 1
ATOM 2853 N N . THR B 1 142 ? 9.734 -5.805 0.901 1 91 142 THR B N 1
ATOM 2854 C CA . THR B 1 142 ? 9.633 -6.957 1.794 1 91 142 THR B CA 1
ATOM 2855 C C . THR B 1 142 ? 10.977 -7.242 2.459 1 91 142 THR B C 1
ATOM 2857 O O . THR B 1 142 ? 11.039 -7.977 3.447 1 91 142 THR B O 1
ATOM 2860 N N . ASP B 1 143 ? 11.992 -6.684 1.976 1 92.31 143 ASP B N 1
ATOM 2861 C CA . ASP B 1 143 ? 13.344 -6.945 2.473 1 92.31 143 ASP B CA 1
ATOM 2862 C C . ASP B 1 143 ? 13.766 -5.887 3.488 1 92.31 143 ASP B C 1
ATOM 2864 O O . ASP B 1 143 ? 14.883 -5.93 4.008 1 92.31 143 ASP B O 1
ATOM 2868 N N . LEU B 1 144 ? 12.883 -5 3.789 1 95.31 144 LEU B N 1
ATOM 2869 C CA . LEU B 1 144 ? 13.219 -3.871 4.652 1 95.31 144 LEU B CA 1
ATOM 2870 C C . LEU B 1 144 ? 12.789 -4.141 6.09 1 95.31 144 LEU B C 1
ATOM 2872 O O . LEU B 1 144 ? 11.773 -4.812 6.324 1 95.31 144 LEU B O 1
ATOM 2876 N N . SER B 1 145 ? 13.594 -3.582 6.98 1 94.19 145 SER B N 1
ATOM 2877 C CA . SER B 1 145 ? 13.125 -3.521 8.359 1 94.19 145 SER B CA 1
ATOM 2878 C C . SER B 1 145 ? 11.977 -2.525 8.508 1 94.19 145 SER B C 1
ATOM 2880 O O . SER B 1 145 ? 11.742 -1.707 7.617 1 94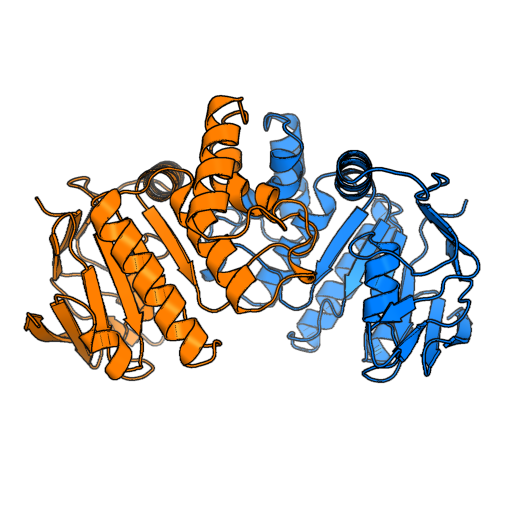.19 145 SER B O 1
ATOM 2882 N N . GLY B 1 146 ? 11.281 -2.619 9.617 1 94.44 146 GLY B N 1
ATOM 2883 C CA . GLY B 1 146 ? 10.203 -1.683 9.883 1 94.44 146 GLY B CA 1
ATOM 2884 C C . GLY B 1 146 ? 10.633 -0.231 9.789 1 94.44 146 GLY B C 1
ATOM 2885 O O . GLY B 1 146 ? 9.945 0.588 9.172 1 94.44 146 GLY B O 1
ATOM 2886 N N . GLY B 1 147 ? 11.742 0.051 10.398 1 95.81 147 GLY B N 1
ATOM 2887 C CA . GLY B 1 147 ? 12.281 1.399 10.336 1 95.81 147 GLY B CA 1
ATOM 2888 C C . GLY B 1 147 ? 12.609 1.846 8.922 1 95.81 147 GLY B C 1
ATOM 2889 O O . GLY B 1 147 ? 12.359 2.994 8.555 1 95.81 147 GLY B O 1
ATOM 2890 N N . GLN B 1 148 ? 13.188 0.923 8.156 1 97.25 148 GLN B N 1
ATOM 2891 C CA . GLN B 1 148 ? 13.508 1.228 6.77 1 97.25 148 GLN B CA 1
ATOM 2892 C C . GLN B 1 148 ? 12.234 1.47 5.953 1 97.25 148 GLN B C 1
ATOM 2894 O O . GLN B 1 148 ? 12.195 2.367 5.109 1 97.25 148 GLN B O 1
ATOM 2899 N N . GLN B 1 149 ? 11.219 0.687 6.242 1 97.62 149 GLN B N 1
ATOM 2900 C CA . GLN B 1 149 ? 9.953 0.871 5.547 1 97.62 149 GLN B CA 1
ATOM 2901 C C . GLN B 1 149 ? 9.359 2.248 5.836 1 97.62 149 GLN B C 1
ATOM 2903 O O . GLN B 1 149 ? 8.859 2.916 4.93 1 97.62 149 GLN B O 1
ATOM 2908 N N . GLN B 1 150 ? 9.438 2.635 7.039 1 97.69 150 GLN B N 1
ATOM 2909 C CA . GLN B 1 150 ? 8.93 3.951 7.414 1 97.69 150 GLN B CA 1
ATOM 2910 C C . GLN B 1 150 ? 9.711 5.059 6.711 1 97.69 150 GLN B C 1
ATOM 2912 O O . GLN B 1 150 ? 9.117 6.031 6.23 1 97.69 150 GLN B O 1
ATOM 2917 N N . ARG B 1 151 ? 11.008 4.922 6.676 1 98.31 151 ARG B N 1
ATOM 2918 C CA . ARG B 1 151 ? 11.852 5.898 5.992 1 98.31 151 ARG B CA 1
ATOM 2919 C C . ARG B 1 151 ? 11.5 5.984 4.508 1 98.31 151 ARG B C 1
ATOM 2921 O O . ARG B 1 151 ? 11.461 7.074 3.938 1 98.31 151 ARG B O 1
ATOM 2928 N N . ALA B 1 152 ? 11.203 4.836 3.91 1 98.62 152 ALA B N 1
ATOM 2929 C CA . ALA B 1 152 ? 10.773 4.824 2.514 1 98.62 152 ALA B CA 1
ATOM 2930 C C . ALA B 1 152 ? 9.438 5.551 2.348 1 98.62 152 ALA B C 1
ATOM 2932 O O . ALA B 1 152 ? 9.25 6.312 1.394 1 98.62 152 ALA B O 1
ATOM 2933 N N . ALA B 1 153 ? 8.531 5.301 3.279 1 98.38 153 ALA B N 1
ATOM 2934 C CA . ALA B 1 153 ? 7.234 5.965 3.242 1 98.38 153 ALA B CA 1
ATOM 2935 C C . ALA B 1 153 ? 7.387 7.48 3.377 1 98.38 153 ALA B C 1
ATOM 2937 O O . ALA B 1 153 ? 6.656 8.242 2.742 1 98.38 153 ALA B O 1
ATOM 2938 N N . ILE B 1 154 ? 8.289 7.891 4.172 1 98.56 154 ILE B N 1
ATOM 2939 C CA . ILE B 1 154 ? 8.57 9.312 4.352 1 98.56 154 ILE B CA 1
ATOM 2940 C C . ILE B 1 154 ? 9.094 9.898 3.041 1 98.56 154 ILE B C 1
ATOM 2942 O O . ILE B 1 154 ? 8.625 10.953 2.6 1 98.56 154 ILE B O 1
ATOM 2946 N N . ALA B 1 155 ? 10.039 9.203 2.41 1 98.75 155 ALA B N 1
ATOM 2947 C CA . ALA B 1 155 ? 10.562 9.664 1.13 1 98.75 155 ALA B CA 1
ATOM 2948 C C . ALA B 1 155 ? 9.453 9.75 0.083 1 98.75 155 ALA B C 1
ATOM 2950 O O . ALA B 1 155 ? 9.391 10.711 -0.686 1 98.75 155 ALA B O 1
ATOM 2951 N N . ARG B 1 156 ? 8.594 8.797 0.09 1 98.38 156 ARG B N 1
ATOM 2952 C CA . ARG B 1 156 ? 7.473 8.797 -0.844 1 98.38 156 ARG B CA 1
ATOM 2953 C C . ARG B 1 156 ? 6.59 10.023 -0.64 1 98.38 156 ARG B C 1
ATOM 2955 O O . ARG B 1 156 ? 6.164 10.656 -1.608 1 98.38 156 ARG B O 1
ATOM 2962 N N . ALA B 1 157 ? 6.375 10.352 0.58 1 98.44 157 ALA B N 1
ATOM 2963 C CA . ALA B 1 157 ? 5.52 11.484 0.926 1 98.44 157 ALA B CA 1
ATOM 2964 C C . ALA B 1 157 ? 6.113 12.797 0.42 1 98.44 157 ALA B C 1
ATOM 2966 O O . ALA B 1 157 ? 5.391 13.773 0.213 1 98.44 157 ALA B O 1
ATOM 2967 N N . LEU B 1 158 ? 7.402 12.82 0.136 1 98.5 158 LEU B N 1
ATOM 2968 C CA . LEU B 1 158 ? 8.109 14.062 -0.14 1 98.5 158 LEU B CA 1
ATOM 2969 C C . LEU B 1 158 ? 8.367 14.227 -1.635 1 98.5 158 LEU B C 1
ATOM 2971 O O . LEU B 1 158 ? 8.789 15.289 -2.086 1 98.5 158 LEU B O 1
ATOM 2975 N N . ILE B 1 159 ? 8.086 13.25 -2.414 1 98 159 ILE B N 1
ATOM 2976 C CA . ILE B 1 159 ? 8.578 13.164 -3.785 1 98 159 ILE B CA 1
ATOM 2977 C C . ILE B 1 159 ? 8.047 14.344 -4.598 1 98 159 ILE B C 1
ATOM 2979 O O . ILE B 1 159 ? 8.758 14.883 -5.453 1 98 159 ILE B O 1
ATOM 2983 N N . ASN B 1 160 ? 6.828 14.805 -4.289 1 96.94 160 ASN B N 1
ATOM 2984 C CA . ASN B 1 160 ? 6.23 15.891 -5.062 1 96.94 160 ASN B CA 1
ATOM 2985 C C . ASN B 1 160 ? 6.395 17.234 -4.359 1 96.94 160 ASN B C 1
ATOM 2987 O O . ASN B 1 160 ? 5.668 18.188 -4.652 1 96.94 160 ASN B O 1
ATOM 2991 N N . SER B 1 161 ? 7.293 17.266 -3.373 1 97.12 161 SER B N 1
ATOM 2992 C CA . SER B 1 161 ? 7.637 18.484 -2.646 1 97.12 161 SER B CA 1
ATOM 2993 C C . SER B 1 161 ? 6.398 19.125 -2.025 1 97.12 161 SER B C 1
ATOM 2995 O O . SER B 1 161 ? 6.152 20.312 -2.213 1 97.12 161 SER B O 1
ATOM 2997 N N . PRO B 1 162 ? 5.715 18.375 -1.224 1 97.94 162 PRO B N 1
ATOM 2998 C CA . PRO B 1 162 ? 4.508 18.906 -0.587 1 97.94 162 PRO B CA 1
ATOM 2999 C C . PRO B 1 162 ? 4.812 20.016 0.415 1 97.94 162 PRO B C 1
ATOM 3001 O O . PRO B 1 162 ? 5.883 20.031 1.027 1 97.94 162 PRO B O 1
ATOM 3004 N N . LYS B 1 163 ? 3.834 20.891 0.611 1 97.5 163 LYS B N 1
ATOM 3005 C CA . LYS B 1 163 ? 3.959 21.938 1.613 1 97.5 163 LYS B CA 1
ATOM 3006 C C . LYS B 1 163 ? 3.537 21.438 2.992 1 97.5 163 LYS B C 1
ATOM 3008 O O . LYS B 1 163 ? 3.959 22 4.012 1 97.5 163 LYS B O 1
ATOM 3013 N N . ILE B 1 164 ? 2.709 20.453 2.951 1 98.62 164 ILE B N 1
ATOM 3014 C CA . ILE B 1 164 ? 2.158 19.906 4.191 1 98.62 164 ILE B CA 1
ATOM 3015 C C . ILE B 1 164 ? 2.305 18.391 4.211 1 98.62 164 ILE B C 1
ATOM 3017 O O . ILE B 1 164 ? 2.021 17.719 3.215 1 98.62 164 ILE B O 1
ATOM 3021 N N . ILE B 1 165 ? 2.738 17.875 5.273 1 98.69 165 ILE B N 1
ATOM 3022 C CA . ILE B 1 165 ? 2.754 16.438 5.516 1 98.69 165 ILE B CA 1
ATOM 3023 C C . ILE B 1 165 ? 1.788 16.094 6.645 1 98.69 165 ILE B C 1
ATOM 3025 O O . ILE B 1 165 ? 1.843 16.703 7.723 1 98.69 165 ILE B O 1
ATOM 3029 N N . LEU B 1 166 ? 0.904 15.234 6.367 1 98.62 166 LEU B N 1
ATOM 3030 C CA . LEU B 1 166 ? -0.025 14.695 7.355 1 98.62 166 LEU B CA 1
ATOM 3031 C C . LEU B 1 166 ? 0.365 13.273 7.746 1 98.62 166 LEU B C 1
ATOM 3033 O O . LEU B 1 166 ? 0.487 12.398 6.887 1 98.62 166 LEU B O 1
ATOM 3037 N N . ALA B 1 167 ? 0.571 13.07 9 1 98 167 ALA B N 1
ATOM 3038 C CA . ALA B 1 167 ? 1.032 11.773 9.477 1 98 167 ALA B CA 1
ATOM 3039 C C . ALA B 1 167 ? 0.076 11.195 10.516 1 98 167 ALA B C 1
ATOM 3041 O O . ALA B 1 167 ? -0.273 11.867 11.484 1 98 167 ALA B O 1
ATOM 3042 N N . ASP B 1 168 ? -0.372 10 10.305 1 96.56 168 ASP B N 1
ATOM 3043 C CA . ASP B 1 168 ? -1.233 9.289 11.242 1 96.56 168 ASP B CA 1
ATOM 3044 C C . ASP B 1 168 ? -0.469 8.172 11.953 1 96.56 168 ASP B C 1
ATOM 3046 O O . ASP B 1 168 ? -0.309 7.082 11.406 1 96.56 168 ASP B O 1
ATOM 3050 N N . GLU B 1 169 ? -0.044 8.461 13.094 1 95.06 169 GLU B N 1
ATOM 3051 C CA . GLU B 1 169 ? 0.733 7.547 13.93 1 95.06 169 GLU B CA 1
ATOM 3052 C C . GLU B 1 169 ? 1.93 6.988 13.156 1 95.06 169 GLU B C 1
ATOM 3054 O O . GLU B 1 169 ? 2.117 5.773 13.086 1 95.06 169 GLU B O 1
ATOM 3059 N N . PRO B 1 170 ? 2.824 7.824 12.766 1 94.94 170 PRO B N 1
ATOM 3060 C CA . PRO B 1 170 ? 3.891 7.395 11.859 1 94.94 170 PRO B CA 1
ATOM 3061 C C . PRO B 1 170 ? 4.883 6.441 12.523 1 94.94 170 PRO B C 1
ATOM 3063 O O . PRO B 1 170 ? 5.656 5.773 11.836 1 94.94 170 PRO B O 1
ATOM 3066 N N . THR B 1 171 ? 4.883 6.352 13.828 1 91.94 171 THR B N 1
ATOM 3067 C CA . THR B 1 171 ? 5.863 5.5 14.492 1 91.94 171 THR B CA 1
ATOM 3068 C C . THR B 1 171 ? 5.172 4.48 15.391 1 91.94 171 THR B C 1
ATOM 3070 O O . THR B 1 171 ? 5.793 3.924 16.297 1 91.94 171 THR B O 1
ATOM 3073 N N . GLY B 1 172 ? 3.939 4.23 15.18 1 87.88 172 GLY B N 1
ATOM 3074 C CA . GLY B 1 172 ? 3.15 3.381 16.047 1 87.88 172 GLY B CA 1
ATOM 3075 C C . GLY B 1 172 ? 3.676 1.96 16.141 1 87.88 172 GLY B C 1
ATOM 3076 O O . GLY B 1 172 ? 3.488 1.283 17.156 1 87.88 172 GLY B O 1
ATOM 3077 N N . ASN B 1 173 ? 4.332 1.492 15.219 1 86.62 173 ASN B N 1
ATOM 3078 C CA . ASN B 1 173 ? 4.762 0.099 15.164 1 86.62 173 ASN B CA 1
ATOM 3079 C C . ASN B 1 173 ? 6.273 -0.027 15.32 1 86.62 173 ASN B C 1
ATOM 3081 O O . ASN B 1 173 ? 6.844 -1.086 15.047 1 86.62 173 ASN B O 1
ATOM 3085 N N . LEU B 1 174 ? 6.898 0.979 15.758 1 91.38 174 LEU B N 1
ATOM 3086 C CA . LEU B 1 174 ? 8.359 0.98 15.812 1 91.38 174 LEU B CA 1
ATOM 3087 C C . LEU B 1 174 ? 8.844 0.972 17.25 1 91.38 174 LEU B C 1
ATOM 3089 O O . LEU B 1 174 ? 8.125 1.392 18.156 1 91.38 174 LEU B O 1
ATOM 3093 N N . ASP B 1 175 ? 10.055 0.511 17.438 1 92.19 175 ASP B N 1
ATOM 3094 C CA . ASP B 1 175 ? 10.672 0.572 18.75 1 92.19 175 ASP B CA 1
ATOM 3095 C C . ASP B 1 175 ? 11.062 2.004 19.109 1 92.19 175 ASP B C 1
ATOM 3097 O O . ASP B 1 175 ? 11.094 2.881 18.25 1 92.19 175 ASP B O 1
ATOM 3101 N N . SER B 1 176 ? 11.391 2.16 20.375 1 91.19 176 SER B N 1
ATOM 3102 C CA . SER B 1 176 ? 11.602 3.502 20.906 1 91.19 176 SER B CA 1
ATOM 3103 C C . SER B 1 176 ? 12.781 4.188 20.219 1 91.19 176 SER B C 1
ATOM 3105 O O . SER B 1 176 ? 12.711 5.371 19.891 1 91.19 176 SER B O 1
ATOM 3107 N N . ASN B 1 177 ? 13.812 3.508 20.062 1 93.44 177 ASN B N 1
ATOM 3108 C CA . ASN B 1 177 ? 14.984 4.105 19.438 1 93.44 177 ASN B CA 1
ATOM 3109 C C . ASN B 1 177 ? 14.703 4.508 17.984 1 93.44 177 ASN B C 1
ATOM 3111 O O . ASN B 1 177 ? 15.023 5.621 17.578 1 93.44 177 ASN B O 1
ATOM 3115 N N . THR B 1 178 ? 14.094 3.668 17.281 1 93.94 178 THR B N 1
ATOM 3116 C CA . THR B 1 178 ? 13.742 3.947 15.898 1 93.94 178 THR B CA 1
ATOM 3117 C C . THR B 1 178 ? 12.742 5.098 15.82 1 93.94 178 THR B C 1
ATOM 3119 O O . THR B 1 178 ? 12.82 5.941 14.93 1 93.94 178 THR B O 1
ATOM 3122 N N . THR B 1 179 ? 11.867 5.051 16.766 1 94.25 179 THR B N 1
ATOM 3123 C CA . THR B 1 179 ? 10.875 6.125 16.844 1 94.25 179 THR B CA 1
ATOM 3124 C C . THR B 1 179 ? 11.562 7.48 16.969 1 94.25 179 THR B C 1
ATOM 3126 O O . THR B 1 179 ? 11.242 8.414 16.234 1 94.25 179 THR B O 1
ATOM 3129 N N . ASN B 1 180 ? 12.484 7.559 17.844 1 94.5 180 ASN B N 1
ATOM 3130 C CA . ASN B 1 180 ? 13.219 8.805 18.031 1 94.5 180 ASN B CA 1
ATOM 3131 C C . ASN B 1 180 ? 13.969 9.211 16.766 1 94.5 180 ASN B C 1
ATOM 3133 O O . ASN B 1 180 ? 13.977 10.391 16.391 1 94.5 180 ASN B O 1
ATOM 3137 N N . ASP B 1 181 ? 14.57 8.25 16.125 1 95.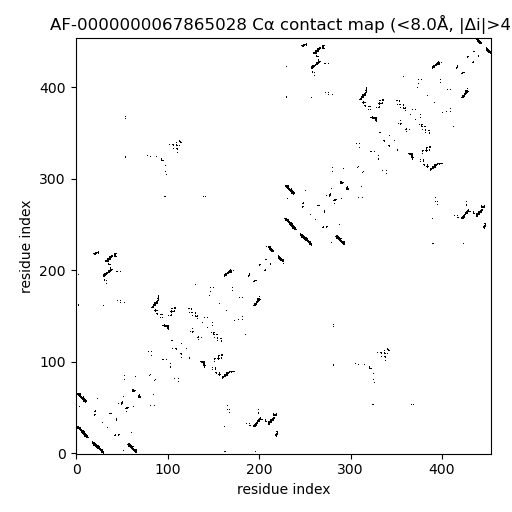75 181 ASP B N 1
ATOM 3138 C CA . ASP B 1 181 ? 15.289 8.516 14.891 1 95.75 181 ASP B CA 1
ATOM 3139 C C . ASP B 1 181 ? 14.352 9.062 13.812 1 95.75 181 ASP B C 1
ATOM 3141 O O . ASP B 1 181 ? 14.711 9.992 13.086 1 95.75 181 ASP B O 1
ATOM 3145 N N . ILE B 1 182 ? 13.242 8.508 13.742 1 96.06 182 ILE B N 1
ATOM 3146 C CA . ILE B 1 182 ? 12.266 8.922 12.742 1 96.06 182 ILE B CA 1
ATOM 3147 C C . ILE B 1 182 ? 11.789 10.344 13.039 1 96.06 182 ILE B C 1
ATOM 3149 O O . ILE B 1 182 ? 11.711 11.18 12.133 1 96.06 182 ILE B O 1
ATOM 3153 N N . TYR B 1 183 ? 11.5 10.648 14.234 1 95.38 183 TYR B N 1
ATOM 3154 C CA . TYR B 1 183 ? 11.039 11.984 14.586 1 95.38 183 TYR B CA 1
ATOM 3155 C C . TYR B 1 183 ? 12.125 13.023 14.312 1 95.38 183 TYR B C 1
ATOM 3157 O O . TYR B 1 183 ? 11.828 14.117 13.82 1 95.38 183 TYR B O 1
ATOM 3165 N N . ASN B 1 184 ? 13.336 12.695 14.656 1 96.62 184 ASN B N 1
ATOM 3166 C CA . ASN B 1 184 ? 14.445 13.594 14.328 1 96.62 184 ASN B CA 1
ATOM 3167 C C . ASN B 1 184 ? 14.531 13.844 12.82 1 96.62 184 ASN B C 1
ATOM 3169 O O . ASN B 1 184 ? 14.773 14.969 12.391 1 96.62 184 ASN B O 1
ATOM 3173 N N . LEU B 1 185 ? 14.328 12.781 12.141 1 97.62 185 LEU B N 1
ATOM 3174 C CA . LEU B 1 185 ? 14.328 12.898 10.688 1 97.62 185 LEU B CA 1
ATOM 3175 C C . LEU B 1 185 ? 13.227 13.836 10.211 1 97.62 185 LEU B C 1
ATOM 3177 O O . LEU B 1 185 ? 13.461 14.703 9.367 1 97.62 185 LEU B O 1
ATOM 3181 N N . LEU B 1 186 ? 12.055 13.727 10.766 1 97.88 186 LEU B N 1
ATOM 3182 C CA . LEU B 1 186 ? 10.938 14.586 10.398 1 97.88 186 LEU B CA 1
ATOM 3183 C C . LEU B 1 186 ? 11.234 16.047 10.742 1 97.88 186 LEU B C 1
ATOM 3185 O O . LEU B 1 186 ? 10.922 16.953 9.969 1 97.88 186 LEU B O 1
ATOM 3189 N N . ARG B 1 187 ? 11.859 16.25 11.836 1 97.12 187 ARG B N 1
ATOM 3190 C CA . ARG B 1 187 ? 12.242 17.594 12.25 1 97.12 187 ARG B CA 1
ATOM 3191 C C . ARG B 1 187 ? 13.25 18.188 11.289 1 97.12 187 ARG B C 1
ATOM 3193 O O . ARG B 1 187 ? 13.148 19.359 10.922 1 97.12 187 ARG B O 1
ATOM 3200 N N . ASP B 1 188 ? 14.188 17.375 10.938 1 97.44 188 ASP B N 1
ATOM 3201 C CA . ASP B 1 188 ? 15.195 17.828 9.984 1 97.44 188 ASP B CA 1
ATOM 3202 C C . ASP B 1 188 ? 14.555 18.234 8.656 1 97.44 188 ASP B C 1
ATOM 3204 O O . ASP B 1 188 ? 14.93 19.234 8.062 1 97.44 188 ASP B O 1
ATOM 3208 N N . ILE B 1 189 ? 13.641 17.453 8.242 1 97.88 189 ILE B N 1
ATOM 3209 C CA . ILE B 1 189 ? 12.938 17.719 6.996 1 97.88 189 ILE B CA 1
ATOM 3210 C C . ILE B 1 189 ? 12.148 19.031 7.125 1 97.88 189 ILE B C 1
ATOM 3212 O O . ILE B 1 189 ? 12.164 19.859 6.219 1 97.88 189 ILE B O 1
ATOM 3216 N N . ASN B 1 190 ? 11.492 19.172 8.227 1 98.19 190 ASN B N 1
ATOM 3217 C CA . ASN B 1 190 ? 10.766 20.406 8.508 1 98.19 190 ASN B CA 1
ATOM 3218 C C . ASN B 1 190 ? 11.672 21.625 8.406 1 98.19 190 ASN B C 1
ATOM 3220 O O . ASN B 1 190 ? 11.328 22.609 7.742 1 98.19 190 ASN B O 1
ATOM 3224 N N . LYS B 1 191 ? 12.789 21.562 8.992 1 97 191 LYS B N 1
ATOM 3225 C CA . LYS B 1 191 ? 13.727 22.688 9.031 1 97 191 LYS B CA 1
ATOM 3226 C C . LYS B 1 191 ? 14.336 22.938 7.656 1 97 191 LYS B C 1
ATOM 3228 O O . LYS B 1 191 ? 14.445 24.078 7.215 1 97 191 LYS B O 1
ATOM 3233 N N . LYS B 1 192 ? 14.641 21.875 6.98 1 96.56 192 LYS B N 1
ATOM 3234 C CA . LYS B 1 192 ? 15.352 21.969 5.711 1 96.56 192 LYS B CA 1
ATOM 3235 C C . LYS B 1 192 ? 14.445 22.5 4.609 1 96.56 192 LYS B C 1
ATOM 3237 O O . LYS B 1 192 ? 14.867 23.328 3.789 1 96.56 192 LYS B O 1
ATOM 3242 N N . TYR B 1 193 ? 13.219 22.031 4.621 1 96.5 193 TYR B N 1
ATOM 3243 C CA . TYR B 1 193 ? 12.359 22.344 3.477 1 96.5 193 TYR B CA 1
ATOM 3244 C C . TYR B 1 193 ? 11.219 23.266 3.877 1 96.5 193 TYR B C 1
ATOM 3246 O O . TYR B 1 193 ? 10.414 23.672 3.033 1 96.5 193 TYR B O 1
ATOM 3254 N N . ASN B 1 194 ? 11.094 23.625 5.152 1 97 194 ASN B N 1
ATOM 3255 C CA . ASN B 1 194 ? 10.008 24.438 5.691 1 97 194 ASN B CA 1
ATOM 3256 C C . ASN B 1 194 ? 8.648 23.781 5.465 1 97 194 ASN B C 1
ATOM 3258 O O . ASN B 1 194 ? 7.668 24.469 5.172 1 97 194 ASN B O 1
ATOM 3262 N N . THR B 1 195 ? 8.664 22.469 5.461 1 97.75 195 THR B N 1
ATOM 3263 C CA . THR B 1 195 ? 7.43 21.719 5.312 1 97.75 195 THR B CA 1
ATOM 3264 C C . THR B 1 195 ? 6.594 21.781 6.586 1 97.75 195 THR B C 1
ATOM 3266 O O . THR B 1 195 ? 7.129 21.719 7.691 1 97.75 195 THR B O 1
ATOM 3269 N N . THR B 1 196 ? 5.316 21.953 6.441 1 98.69 196 THR B N 1
ATOM 3270 C CA . THR B 1 196 ? 4.402 21.922 7.578 1 98.69 196 THR B CA 1
ATOM 3271 C C . THR B 1 196 ? 4.074 20.469 7.949 1 98.69 196 THR B C 1
ATOM 3273 O O . THR B 1 196 ? 3.771 19.656 7.078 1 98.69 196 THR B O 1
ATOM 3276 N N . PHE B 1 197 ? 4.18 20.141 9.242 1 98.62 197 PHE B N 1
ATOM 3277 C CA . PHE B 1 197 ? 3.875 18.781 9.688 1 98.62 197 PHE B CA 1
ATOM 3278 C C . PHE B 1 197 ? 2.689 18.781 10.648 1 98.62 197 PHE B C 1
ATOM 3280 O O . PHE B 1 197 ? 2.652 19.578 11.594 1 98.62 197 PHE B O 1
ATOM 3287 N N . VAL B 1 198 ? 1.717 17.953 10.367 1 98.62 198 VAL B N 1
ATOM 3288 C CA . VAL B 1 198 ? 0.641 17.625 11.297 1 98.62 198 VAL B CA 1
ATOM 3289 C C . VAL B 1 198 ? 0.696 16.141 11.641 1 98.62 198 VAL B C 1
ATOM 3291 O O . VAL B 1 198 ? 0.461 15.281 10.773 1 98.62 198 VAL B O 1
ATOM 3294 N N . ILE B 1 199 ? 0.956 15.828 12.914 1 97.94 199 ILE B N 1
ATOM 3295 C CA . ILE B 1 199 ? 1.19 14.445 13.312 1 97.94 199 ILE B CA 1
ATOM 3296 C C . ILE B 1 199 ? 0.184 14.047 14.391 1 97.94 199 ILE B C 1
ATOM 3298 O O . ILE B 1 199 ? 0.099 14.688 15.445 1 97.94 199 ILE B O 1
ATOM 3302 N N . ILE B 1 200 ? -0.542 13.031 14.039 1 97.25 200 ILE B N 1
ATOM 3303 C CA . ILE B 1 200 ? -1.407 12.438 15.055 1 97.25 200 ILE B CA 1
ATOM 3304 C C . ILE B 1 200 ? -0.644 11.352 15.812 1 97.25 200 ILE B C 1
ATOM 3306 O O . ILE B 1 200 ? 0.029 10.516 15.203 1 97.25 200 ILE B O 1
ATOM 3310 N N . THR B 1 201 ? -0.741 11.375 17.141 1 94.06 201 THR B N 1
ATOM 3311 C CA . THR B 1 201 ? -0.115 10.336 17.953 1 94.06 201 THR B CA 1
ATOM 3312 C C . THR B 1 201 ? -0.849 10.172 19.281 1 94.06 201 THR B C 1
ATOM 3314 O O . THR B 1 201 ? -1.453 11.125 19.781 1 94.06 201 THR B O 1
ATOM 3317 N N . HIS B 1 202 ? -0.832 9.055 19.734 1 89.44 202 HIS B N 1
ATOM 3318 C CA . HIS B 1 202 ? -1.373 8.812 21.062 1 89.44 202 HIS B CA 1
ATOM 3319 C C . HIS B 1 202 ? -0.267 8.812 22.125 1 89.44 202 HIS B C 1
ATOM 3321 O O . HIS B 1 202 ? -0.541 8.68 23.312 1 89.44 202 HIS B O 1
ATOM 3327 N N . ASP B 1 203 ? 0.908 8.938 21.703 1 88.06 203 ASP B N 1
ATOM 3328 C CA . ASP B 1 203 ? 2.059 8.977 22.594 1 88.06 203 ASP B CA 1
ATOM 3329 C C . ASP B 1 203 ? 2.395 10.406 23 1 88.06 203 ASP B C 1
ATOM 3331 O O . ASP B 1 203 ? 2.936 11.172 22.203 1 88.06 203 ASP B O 1
ATOM 3335 N N . ASN B 1 204 ? 2.293 10.633 24.25 1 89.81 204 ASN B N 1
ATOM 3336 C CA . ASN B 1 204 ? 2.514 11.992 24.734 1 89.81 204 ASN B CA 1
ATOM 3337 C C . ASN B 1 204 ? 3.979 12.398 24.625 1 89.81 204 ASN B C 1
ATOM 3339 O O . ASN B 1 204 ? 4.289 13.578 24.453 1 89.81 204 ASN B O 1
ATOM 3343 N N . ARG B 1 205 ? 4.828 11.453 24.891 1 89.38 205 ARG B N 1
ATOM 3344 C CA . ARG B 1 205 ? 6.254 11.75 24.797 1 89.38 205 ARG B CA 1
ATOM 3345 C C . ARG B 1 205 ? 6.629 12.234 23.406 1 89.38 205 ARG B C 1
ATOM 3347 O O . ARG B 1 205 ? 7.469 13.125 23.25 1 89.38 205 ARG B O 1
ATOM 3354 N N . ILE B 1 206 ? 5.949 11.703 22.438 1 89.19 206 ILE B N 1
ATOM 3355 C CA . ILE B 1 206 ? 6.18 12.07 21.047 1 89.19 206 ILE B CA 1
ATOM 3356 C C . ILE B 1 206 ? 5.5 13.398 20.75 1 89.19 206 ILE B C 1
ATOM 3358 O O . ILE B 1 206 ? 6.074 14.258 20.062 1 89.19 206 ILE B O 1
ATOM 3362 N N . ALA B 1 207 ? 4.359 13.57 21.281 1 93.06 207 ALA B N 1
ATOM 3363 C CA . ALA B 1 207 ? 3.588 14.789 21.062 1 93.06 207 ALA B CA 1
ATOM 3364 C C . ALA B 1 207 ? 4.352 16.016 21.562 1 93.06 207 ALA B C 1
ATOM 3366 O O . ALA B 1 207 ? 4.316 17.078 20.922 1 93.06 207 ALA B O 1
ATOM 3367 N N . GLU B 1 208 ? 5.051 15.844 22.547 1 92.31 208 GLU B N 1
ATOM 3368 C CA . GLU B 1 208 ? 5.734 16.953 23.188 1 92.31 208 GLU B CA 1
ATOM 3369 C C . GLU B 1 208 ? 6.965 17.391 22.406 1 92.31 208 GLU B C 1
ATOM 3371 O O . GLU B 1 208 ? 7.535 18.453 22.656 1 92.31 208 GLU B O 1
ATOM 3376 N N . LYS B 1 209 ? 7.32 16.594 21.516 1 92 209 LYS B N 1
ATOM 3377 C CA . LYS B 1 209 ? 8.438 16.953 20.656 1 92 209 LYS B CA 1
ATOM 3378 C C . LYS B 1 209 ? 8.016 17.969 19.594 1 92 209 LYS B C 1
ATOM 3380 O O . LYS B 1 209 ? 8.859 18.594 18.953 1 92 209 LYS B O 1
ATOM 3385 N N . ALA B 1 210 ? 6.738 18.156 19.438 1 96.88 210 ALA B N 1
ATOM 3386 C CA . ALA B 1 210 ? 6.23 19.141 18.484 1 96.88 210 ALA B CA 1
ATOM 3387 C C . ALA B 1 210 ? 6.254 20.531 19.078 1 96.88 210 ALA B C 1
ATOM 3389 O O . ALA B 1 210 ? 6.359 20.703 20.297 1 96.88 210 ALA B O 1
ATOM 3390 N N . ASP B 1 211 ? 6.184 21.469 18.219 1 97.69 211 ASP B N 1
ATOM 3391 C CA . ASP B 1 211 ? 6.199 22.859 18.672 1 97.69 211 ASP B CA 1
ATOM 3392 C C . ASP B 1 211 ? 4.836 23.281 19.219 1 97.69 211 ASP B C 1
ATOM 3394 O O . ASP B 1 211 ? 4.746 24.172 20.062 1 97.69 211 ASP B O 1
ATOM 3398 N N . ARG B 1 212 ? 3.852 22.781 18.703 1 98.06 212 ARG B N 1
ATOM 3399 C CA . ARG B 1 212 ? 2.459 23.047 19.047 1 98.06 212 ARG B CA 1
ATOM 3400 C C . ARG B 1 212 ? 1.675 21.75 19.203 1 98.06 212 ARG B C 1
ATOM 3402 O O . ARG B 1 212 ? 1.837 20.812 18.406 1 98.06 212 ARG B O 1
ATOM 3409 N N . VAL B 1 213 ? 0.87 21.656 20.344 1 97.94 213 VAL B N 1
ATOM 3410 C CA . VAL B 1 213 ? 0.079 20.469 20.625 1 97.94 213 VAL B CA 1
ATOM 3411 C C . VAL B 1 213 ? -1.403 20.828 20.688 1 97.94 213 VAL B C 1
ATOM 3413 O O . VAL B 1 213 ? -1.786 21.797 21.344 1 97.94 213 VAL B O 1
ATOM 3416 N N . ILE B 1 214 ? -2.16 20.062 19.969 1 97.81 214 ILE B N 1
ATOM 3417 C CA . ILE B 1 214 ? -3.609 20.219 19.938 1 97.81 214 ILE B CA 1
ATOM 3418 C C . ILE B 1 214 ? -4.277 18.969 20.5 1 97.81 214 ILE B C 1
ATOM 3420 O O . ILE B 1 214 ? -3.994 17.859 20.062 1 97.81 214 ILE B O 1
ATOM 3424 N N . GLU B 1 215 ? -5.164 19.141 21.422 1 97.12 215 GLU B N 1
ATOM 3425 C CA . GLU B 1 215 ? -5.879 18.031 22.031 1 97.12 215 GLU B CA 1
ATOM 3426 C C . GLU B 1 215 ? -7.328 17.969 21.562 1 97.12 215 GLU B C 1
ATOM 3428 O O . GLU B 1 215 ? -8.039 18.984 21.625 1 97.12 215 GLU B O 1
ATOM 3433 N N . VAL B 1 216 ? -7.691 16.812 21.109 1 96.75 216 VAL B N 1
ATOM 3434 C CA . VAL B 1 216 ? -9.047 16.594 20.625 1 96.75 216 VAL B CA 1
ATOM 3435 C C . VAL B 1 216 ? -9.789 15.664 21.578 1 96.75 216 VAL B C 1
ATOM 3437 O O . VAL B 1 216 ? -9.242 14.648 22.016 1 96.75 216 VAL B O 1
ATOM 3440 N N . LEU B 1 217 ? -10.992 16.016 21.906 1 95.31 217 LEU B N 1
ATOM 3441 C CA . LEU B 1 217 ? -11.875 15.195 22.734 1 95.31 217 LEU B CA 1
ATOM 3442 C C . LEU B 1 217 ? -13.305 15.242 22.219 1 95.31 217 LEU B C 1
ATOM 3444 O O . LEU B 1 217 ? -13.875 16.328 22.047 1 95.31 217 LEU B O 1
ATOM 3448 N N . ASP B 1 218 ? -13.844 14.086 21.922 1 92.94 218 ASP B N 1
ATOM 3449 C CA . ASP B 1 218 ? -15.234 13.938 21.484 1 92.94 218 ASP B CA 1
ATOM 3450 C C . ASP B 1 218 ? -15.547 14.898 20.344 1 92.94 218 ASP B C 1
ATOM 3452 O O . ASP B 1 218 ? -16.562 15.609 20.391 1 92.94 218 ASP B O 1
ATOM 3456 N N . GLY B 1 219 ? -14.617 14.992 19.453 1 93.56 219 GLY B N 1
ATOM 3457 C CA . GLY B 1 219 ? -14.859 15.727 18.234 1 93.56 219 GLY B CA 1
ATOM 3458 C C . GLY B 1 219 ? -14.586 17.219 18.359 1 93.56 219 GLY B C 1
ATOM 3459 O O . GLY B 1 219 ? -14.859 17.984 17.438 1 93.56 219 GLY B O 1
ATOM 3460 N N . ASN B 1 220 ? -14.039 17.594 19.531 1 95.38 220 ASN B N 1
ATOM 3461 C CA . ASN B 1 220 ? -13.758 19 19.797 1 95.38 220 ASN B CA 1
ATOM 3462 C C . ASN B 1 220 ? -12.281 19.219 20.141 1 95.38 220 ASN B C 1
ATOM 3464 O O . ASN B 1 220 ? -11.648 18.359 20.75 1 95.38 220 ASN B O 1
ATOM 3468 N N . ILE B 1 221 ? -11.773 20.344 19.734 1 96.44 221 ILE B N 1
ATOM 3469 C CA . ILE B 1 221 ? -10.469 20.766 20.203 1 96.44 221 ILE B CA 1
ATOM 3470 C C . ILE B 1 221 ? -10.602 21.391 21.594 1 96.44 221 ILE B C 1
ATOM 3472 O O . ILE B 1 221 ? -11.266 22.422 21.766 1 96.44 221 ILE B O 1
ATOM 3476 N N . ILE B 1 222 ? -9.945 20.812 22.531 1 96.62 222 ILE B N 1
ATOM 3477 C CA . ILE B 1 222 ? -10.172 21.266 23.906 1 96.62 222 ILE B CA 1
ATOM 3478 C C . ILE B 1 222 ? -8.93 21.984 24.422 1 96.62 222 ILE B C 1
ATOM 3480 O O . ILE B 1 222 ? -9.008 22.75 25.391 1 96.62 222 ILE B O 1
ATOM 3484 N N . LYS B 1 223 ? -7.785 21.656 23.859 1 97 223 LYS B N 1
ATOM 3485 C CA . LYS B 1 223 ? -6.539 22.344 24.203 1 97 223 LYS B CA 1
ATOM 3486 C C . LYS B 1 223 ? -5.723 22.625 22.938 1 97 223 LYS B C 1
ATOM 3488 O O . LYS B 1 223 ? -5.781 21.875 21.969 1 97 223 LYS B O 1
ATOM 3493 N N . ASP B 1 224 ? -5.074 23.688 22.906 1 97.69 224 ASP B N 1
ATOM 3494 C CA . ASP B 1 224 ? -4.164 24.172 21.875 1 97.69 224 ASP B CA 1
ATOM 3495 C C . ASP B 1 224 ? -3.061 25.031 22.469 1 97.69 224 ASP B C 1
ATOM 3497 O O . ASP B 1 224 ? -3.307 26.172 22.859 1 97.69 224 ASP B O 1
ATOM 3501 N N . TYR B 1 225 ? -1.852 24.453 22.531 1 96.69 225 TYR B N 1
ATOM 3502 C CA . TYR B 1 225 ? -0.812 25.172 23.25 1 96.69 225 TYR B CA 1
ATOM 3503 C C . TYR B 1 225 ? 0.548 24.969 22.578 1 96.69 225 TYR B C 1
ATOM 3505 O O . TYR B 1 225 ? 0.759 24 21.875 1 96.69 225 TYR B O 1
ATOM 3513 N N . LEU B 1 226 ? 1.373 25.922 22.828 1 95.5 226 LEU B N 1
ATOM 3514 C CA . LEU B 1 226 ? 2.744 25.875 22.344 1 95.5 226 LEU B CA 1
ATOM 3515 C C . LEU B 1 226 ? 3.664 25.203 23.359 1 95.5 226 LEU B C 1
ATOM 3517 O O . LEU B 1 226 ? 3.521 25.422 24.562 1 95.5 226 LEU B O 1
ATOM 3521 N N . ASN B 1 227 ? 4.508 24.375 22.812 1 89.31 227 ASN B N 1
ATOM 3522 C CA . ASN B 1 227 ? 5.543 23.812 23.672 1 89.31 227 ASN B CA 1
ATOM 3523 C C . ASN B 1 227 ? 6.73 24.75 23.812 1 89.31 227 ASN B C 1
ATOM 3525 O O . ASN B 1 227 ? 7.004 25.547 22.906 1 89.31 227 ASN B O 1
#

Solvent-accessible surface area (backbone atoms only — not comparable to full-atom values): 23447 Å² total; per-residue (Å²): 106,57,36,35,36,36,42,45,28,21,29,63,43,68,85,89,65,72,46,76,41,31,58,54,34,69,49,78,43,47,62,43,37,41,34,19,38,35,50,58,89,86,14,29,62,68,59,50,50,29,37,77,59,65,62,40,78,60,70,39,63,44,47,26,52,65,76,39,68,53,72,89,58,49,73,67,54,46,49,51,47,36,58,43,43,38,19,55,34,44,52,78,44,46,64,48,54,92,32,27,41,52,54,52,25,44,42,70,53,30,72,70,60,49,73,85,45,72,66,57,50,50,49,49,52,51,37,33,46,73,57,69,36,63,93,48,35,80,34,35,45,76,75,46,53,72,68,52,42,40,36,45,27,50,35,27,24,43,62,57,62,28,52,32,36,45,26,48,29,59,49,71,84,49,54,71,69,53,33,52,52,49,51,52,49,52,50,48,46,25,69,74,68,47,24,16,37,42,34,34,40,80,46,62,78,62,36,63,72,26,50,29,38,33,32,32,50,80,16,29,77,77,46,76,46,74,101,106,57,35,34,37,36,42,46,28,21,29,62,46,66,86,89,64,72,44,76,41,30,58,56,34,67,48,74,41,46,62,42,37,42,34,18,38,34,49,59,89,86,14,30,63,68,60,51,50,28,38,77,59,64,62,39,78,59,69,38,61,44,47,28,54,65,77,40,70,53,72,88,57,50,74,66,55,47,47,53,48,35,58,43,43,36,20,56,33,44,51,77,44,46,66,47,53,92,34,29,41,52,55,54,26,42,41,69,54,31,72,71,60,48,72,85,45,72,67,58,52,50,48,50,51,51,38,32,47,73,57,69,36,63,92,48,35,80,34,36,46,75,75,47,52,72,66,52,40,42,36,46,25,50,36,28,25,44,64,58,63,26,52,32,35,43,27,49,29,60,48,73,83,50,55,70,69,54,35,52,54,50,49,52,49,51,49,49,48,26,69,74,68,48,26,16,36,43,34,35,39,80,46,63,79,61,35,64,71,25,49,29,38,34,32,33,50,81,16,31,77,77,46,77,47,73,100